Protein AF-0000000079328009 (afdb_homodimer)

Sequence (426 aa):
MTDMERTQYILNNSDLSIGEVQEYLDINYAFDTNVGDTFRSEGIIEANKDITIPRSKDYLNSKGRIDYSVVPPDGYAIDATTGKLLKDEIKENLTGVNRVYDRYGSEFGSYMSPVGGTPTTFEQRALATVQDETTHHYYEEIGNLADIEGDINKASLTATRKAELLTKLHDNGGITYEGKIAPGYNQIGGGIQTQTPLIVKELIEIGTLRKIRMTDMERTQYILNNSDLSIGEVQEYLDINYAFDTNVGDTFRSEGIIEANKDITIPRSKDYLNSKGRIDYSVVPPDGYAIDATTGKLLKDEIKENLTGVNRVYDRYGSEFGSYMSPVGGTPTTFEQRALATVQDETTHHYYEEIGNLADIEGDINKASLTATRKAELLTKLHDNGGITYEGKIAPGYNQIGGGIQTQTPLIVKELIEIGTLRKIR

Secondary structure (DSSP, 8-state)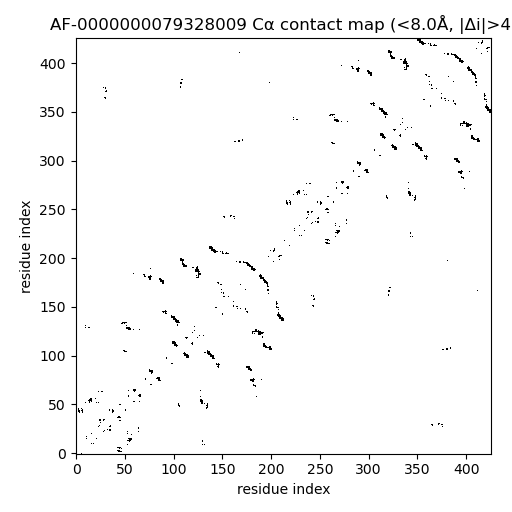:
--HHHHHHHHHHT----HHHHHHHHHHHTTTSHHHHHHHHHH----SSS----BS-GGGB-TTSSB-GGGS-GGGB-B-TTT--BSEEE-----SSSPPEEEEES-TT--EEEE-SSSPPPSGGGT-SBPP-GGGEEEEEE-S-TT-HHHHHHHSS--HHHHHHHHHHHHHTTS--EEEEBPPBTTB----EEEE-SS-HHHHHHTTSEEE--/--HHHHHHHHHHT----HHHHHHHHHHHTTTSHHHHHHHHHH----SSS----BS-GGGB-TTSSB-GGGS-GGGB-B-TTT--BSEEE-----SSSPPEEEEES-TT--EEEE-SSSPPPSGGGT-SBPP-GGGEEEEEE-S-TT-HHHHHHHSS--HHHHHHHHHHHHHTTS--EEEEBPPBTTB----EEEE-SS-HHHHHHTTSEEE--

Foldseek 3Di:
DDQVVLLVVQPVQAPDDLVLQLVLCCQVVVVPVVQSVCCVPPVGRDFPQLDWAFRYQVQADPSNHGDPVVAPPPQFDADPPPRDGFKDFDDWDPPPDWWKWKDQGDLQAFKIATCPDPGQDPLQQQDRTDDHVSRMWMKTFPDTLACLLVLLVPAPDDPVVSVVVVVLCVVLVVTKMKGWGPHYNPGHHGGMMIGGSGGSVVCVRSRRMDTDD/DDQVVLLVVQPVQAPDDLVLQLVLCCQVVVVPVVQSVCCVPPVGRDFPQLDWAFRYQVQADPSNHGDPVVAPPPQFDADPPPRDGFKDFDDWDPPPDWWKWKDQGDLQAFKIATCPDPGQDPLQQQDRTDDHVSRMWMKTFPDTLACLLVLLVPAPDDPVVSVVVVVLCVVLVVTKMKGWGPHYNPGHHGGMMIGGSGGRVVCVRSRRMDTDD

Solvent-accessible surface area (backbone atoms only — not comparable to full-atom values): 22607 Å² total; per-residue (Å²): 131,51,43,59,57,49,27,51,51,52,54,72,55,21,71,44,48,74,68,50,48,48,50,36,34,47,60,76,34,50,48,38,55,62,58,28,48,39,29,72,77,70,63,30,52,66,72,86,65,41,74,78,48,53,30,40,66,84,46,35,42,99,85,52,38,80,44,64,84,78,35,52,77,96,42,30,23,61,38,87,88,78,66,43,64,41,60,41,74,53,67,72,84,80,78,82,64,69,53,37,30,32,33,78,44,58,53,41,40,38,63,32,23,52,43,69,84,74,57,56,49,74,53,19,58,22,54,58,45,45,92,49,75,81,24,50,34,32,33,32,43,73,49,39,74,58,41,52,65,59,31,46,60,69,33,98,64,56,41,68,58,37,49,36,52,50,38,37,24,52,78,49,70,62,49,29,34,35,29,35,24,24,50,26,77,93,23,72,14,64,19,53,36,32,40,43,43,53,30,44,51,55,33,39,72,32,43,28,33,40,82,75,83,132,51,44,59,56,48,25,52,52,51,54,73,56,21,72,46,48,74,68,49,48,48,50,36,34,47,61,77,34,51,49,39,56,62,57,30,48,39,30,71,76,68,64,31,53,64,72,86,66,42,72,80,49,54,29,39,64,85,48,35,41,98,83,54,38,80,45,64,83,79,37,52,76,94,42,32,23,63,38,87,87,78,67,43,64,40,59,42,73,53,67,72,84,80,78,85,65,70,52,38,32,32,34,78,43,57,52,42,39,36,63,34,23,54,44,68,84,75,56,56,49,73,54,19,58,22,55,56,45,44,92,49,72,80,24,51,33,32,33,33,43,73,49,38,76,59,40,52,67,60,32,47,60,69,30,98,64,57,41,68,57,35,50,36,51,50,38,36,25,52,79,49,69,61,49,28,34,36,29,35,24,24,52,24,76,92,24,71,16,64,19,53,37,33,40,43,43,53,30,45,53,54,35,40,72,34,44,29,30,41,81,75,82

Structure (mmCIF, N/CA/C/O backbone):
data_AF-0000000079328009-model_v1
#
loop_
_entity.id
_entity.type
_entity.pdbx_description
1 polymer 'Uncharacterized protein'
#
loop_
_atom_site.group_PDB
_atom_site.id
_atom_site.type_symbol
_atom_site.label_atom_id
_atom_site.label_alt_id
_atom_site.label_comp_id
_atom_site.label_asym_id
_atom_site.label_entity_id
_atom_site.label_seq_id
_atom_site.pdbx_PDB_ins_code
_atom_site.Cartn_x
_atom_site.Cartn_y
_atom_site.Cartn_z
_atom_site.occupancy
_atom_site.B_iso_or_equiv
_atom_site.auth_seq_id
_atom_site.auth_comp_id
_atom_site.auth_asym_id
_atom_site.auth_atom_id
_atom_site.pdbx_PDB_model_num
ATOM 1 N N . MET A 1 1 ? -4.918 34.406 2.041 1 80.5 1 MET A N 1
ATOM 2 C CA . MET A 1 1 ? -3.631 34.406 2.729 1 80.5 1 MET A CA 1
ATOM 3 C C . MET A 1 1 ? -2.484 34.25 1.736 1 80.5 1 MET A C 1
ATOM 5 O O . MET A 1 1 ? -2.543 33.406 0.841 1 80.5 1 MET A O 1
ATOM 9 N N . THR A 1 2 ? -1.522 35.188 1.778 1 90.94 2 THR A N 1
ATOM 10 C CA . THR A 1 2 ? -0.358 35.094 0.903 1 90.94 2 THR A CA 1
ATOM 11 C C . THR A 1 2 ? 0.595 34 1.378 1 90.94 2 THR A C 1
ATOM 13 O O . THR A 1 2 ? 0.479 33.531 2.504 1 90.94 2 THR A O 1
ATOM 16 N N . ASP A 1 3 ? 1.496 33.656 0.508 1 93.94 3 ASP A N 1
ATOM 17 C CA . ASP A 1 3 ? 2.506 32.688 0.886 1 93.94 3 ASP A CA 1
ATOM 18 C C . ASP A 1 3 ? 3.336 33.156 2.07 1 93.94 3 ASP A C 1
ATOM 20 O O . ASP A 1 3 ? 3.727 32.375 2.932 1 93.94 3 ASP A O 1
ATOM 24 N N . MET A 1 4 ? 3.535 34.438 2.072 1 94.19 4 MET A N 1
ATOM 25 C CA . MET A 1 4 ? 4.312 35 3.172 1 94.19 4 MET A CA 1
ATOM 26 C C . MET A 1 4 ? 3.547 34.906 4.488 1 94.19 4 MET A C 1
ATOM 28 O O . MET A 1 4 ? 4.113 34.531 5.512 1 94.19 4 MET A O 1
ATOM 32 N N . GLU A 1 5 ? 2.297 35.281 4.434 1 95.12 5 GLU A N 1
ATOM 33 C CA . GLU A 1 5 ? 1.453 35.188 5.621 1 95.12 5 GLU A CA 1
ATOM 34 C C . GLU A 1 5 ? 1.325 33.75 6.105 1 95.12 5 GLU A C 1
ATOM 36 O O . GLU A 1 5 ? 1.385 33.469 7.309 1 95.12 5 GLU A O 1
ATOM 41 N N . ARG A 1 6 ? 1.141 32.812 5.184 1 95.69 6 ARG A N 1
ATOM 42 C CA . ARG A 1 6 ? 1.07 31.406 5.5 1 95.69 6 ARG A CA 1
ATOM 43 C C . ARG A 1 6 ? 2.355 30.922 6.168 1 95.69 6 ARG A C 1
ATOM 45 O O . ARG A 1 6 ? 2.312 30.234 7.184 1 95.69 6 ARG A O 1
ATOM 52 N N . THR A 1 7 ? 3.436 31.312 5.59 1 97.69 7 THR A N 1
ATOM 53 C CA . THR A 1 7 ? 4.73 30.891 6.121 1 97.69 7 THR A CA 1
ATOM 54 C C . THR A 1 7 ? 4.91 31.391 7.551 1 97.69 7 THR A C 1
ATOM 56 O O . THR A 1 7 ? 5.305 30.641 8.438 1 97.69 7 THR A O 1
ATOM 59 N N . GLN A 1 8 ? 4.598 32.656 7.762 1 96.88 8 GLN A N 1
ATOM 60 C CA . GLN A 1 8 ? 4.727 33.219 9.102 1 96.88 8 GLN A CA 1
ATOM 61 C C . GLN A 1 8 ? 3.824 32.5 10.094 1 96.88 8 GLN A C 1
ATOM 63 O O . GLN A 1 8 ? 4.23 32.219 11.227 1 96.88 8 GLN A O 1
ATOM 68 N N . TYR A 1 9 ? 2.666 32.25 9.688 1 97.31 9 TYR A N 1
ATOM 69 C CA . TYR A 1 9 ? 1.736 31.5 10.531 1 97.31 9 TYR A CA 1
ATOM 70 C C . TYR A 1 9 ? 2.324 30.156 10.93 1 97.31 9 TYR A C 1
ATOM 72 O O . TYR A 1 9 ? 2.301 29.781 12.102 1 97.31 9 TYR A O 1
ATOM 80 N N . ILE A 1 10 ? 2.852 29.375 9.938 1 97.31 10 ILE A N 1
ATOM 81 C CA . ILE A 1 10 ? 3.408 28.047 10.172 1 97.31 10 ILE A CA 1
ATOM 82 C C . ILE A 1 10 ? 4.582 28.141 11.141 1 97.31 10 ILE A C 1
ATOM 84 O O . ILE A 1 10 ? 4.66 27.375 12.109 1 97.31 10 ILE A O 1
ATOM 88 N N . LEU A 1 11 ? 5.461 29.141 10.883 1 97.62 11 LEU A N 1
ATOM 89 C CA . LEU A 1 11 ? 6.648 29.281 11.719 1 97.62 11 LEU A CA 1
ATOM 90 C C . LEU A 1 11 ? 6.273 29.672 13.141 1 97.62 11 LEU A C 1
ATOM 92 O O . LEU A 1 11 ? 6.938 29.281 14.094 1 97.62 11 LEU A O 1
ATOM 96 N N . ASN A 1 12 ? 5.203 30.422 13.297 1 97.81 12 ASN A N 1
ATOM 97 C CA . ASN A 1 12 ? 4.746 30.859 14.609 1 97.81 12 ASN A CA 1
ATOM 98 C C . ASN A 1 12 ? 4.102 29.719 15.383 1 97.81 12 ASN A C 1
ATOM 100 O O . ASN A 1 12 ? 3.938 29.797 16.609 1 97.81 12 ASN A O 1
ATOM 104 N N . ASN A 1 13 ? 3.688 28.703 14.672 1 97.88 13 ASN A N 1
ATOM 105 C CA . ASN A 1 13 ? 2.996 27.594 15.32 1 97.88 13 ASN A CA 1
ATOM 106 C C . ASN A 1 13 ? 3.855 26.328 15.344 1 97.88 13 ASN A C 1
ATOM 108 O O . ASN A 1 13 ? 3.35 25.234 15.594 1 97.88 13 ASN A O 1
ATOM 112 N N . SER A 1 14 ? 5.094 26.453 15.023 1 98.38 14 SER A N 1
ATOM 113 C CA . SER A 1 14 ? 6.109 25.406 15.148 1 98.38 14 SER A CA 1
ATOM 114 C C . SER A 1 14 ? 7.219 25.844 16.109 1 98.38 14 SER A C 1
ATOM 116 O O . SER A 1 14 ? 7.609 27.016 16.125 1 98.38 14 SER A O 1
ATOM 118 N N . ASP A 1 15 ? 7.723 24.891 16.828 1 98.19 15 ASP A N 1
ATOM 119 C CA . ASP A 1 15 ? 8.82 25.266 17.719 1 98.19 15 ASP A CA 1
ATOM 120 C C . ASP A 1 15 ? 10.172 25.062 17.047 1 98.19 15 ASP A C 1
ATOM 122 O O . ASP A 1 15 ? 11.219 25.203 17.672 1 98.19 15 ASP A O 1
ATOM 126 N N . LEU A 1 16 ? 10.148 24.609 15.797 1 98.31 16 LEU A N 1
ATOM 127 C CA . LEU A 1 16 ? 11.398 24.5 15.047 1 98.31 16 LEU A CA 1
ATOM 128 C C . LEU A 1 16 ? 12 25.875 14.805 1 98.31 16 LEU A C 1
ATOM 130 O O . LEU A 1 16 ? 11.289 26.844 14.508 1 98.31 16 LEU A O 1
ATOM 134 N N . SER A 1 17 ? 13.367 25.938 14.883 1 98 17 SER A N 1
ATOM 135 C CA . SER A 1 17 ? 14.07 27.125 14.422 1 98 17 SER A CA 1
ATOM 136 C C . SER A 1 17 ? 14.031 27.234 12.898 1 98 17 SER A C 1
ATOM 138 O O . SER A 1 17 ? 13.672 26.281 12.211 1 98 17 SER A O 1
ATOM 140 N N . ILE A 1 18 ? 14.383 28.453 12.43 1 97.75 18 ILE A N 1
ATOM 141 C CA . ILE A 1 18 ? 14.43 28.656 10.992 1 97.75 18 ILE A CA 1
ATOM 142 C C . ILE A 1 18 ? 15.375 27.641 10.359 1 97.75 18 ILE A C 1
ATOM 144 O O . ILE A 1 18 ? 15.055 27.047 9.32 1 97.75 18 ILE A O 1
ATOM 148 N N . GLY A 1 19 ? 16.484 27.391 10.992 1 97.94 19 GLY A N 1
ATOM 149 C CA . GLY A 1 19 ? 17.438 26.406 10.5 1 97.94 19 GLY A CA 1
ATOM 150 C C . GLY A 1 19 ? 16.875 24.984 10.5 1 97.94 19 GLY A C 1
ATOM 151 O O . GLY A 1 19 ? 17.125 24.219 9.57 1 97.94 19 GLY A O 1
ATOM 152 N N . GLU A 1 20 ? 16.125 24.703 11.531 1 97.94 20 GLU A N 1
ATOM 153 C CA . GLU A 1 20 ? 15.523 23.375 11.633 1 97.94 20 GLU A CA 1
ATOM 154 C C . GLU A 1 20 ? 14.43 23.188 10.578 1 97.94 20 GLU A C 1
ATOM 156 O O . GLU A 1 20 ? 14.273 22.094 10.031 1 97.94 20 GLU A O 1
ATOM 161 N N . VAL A 1 21 ? 13.656 24.188 10.352 1 98.44 21 VAL A N 1
ATOM 162 C CA . VAL A 1 21 ? 12.664 24.125 9.281 1 98.44 21 VAL A CA 1
ATOM 163 C C . VAL A 1 21 ? 13.367 23.891 7.945 1 98.44 21 VAL A C 1
ATOM 165 O O . VAL A 1 21 ? 12.938 23.047 7.152 1 98.44 21 VAL A O 1
ATOM 168 N N . GLN A 1 22 ? 14.492 24.672 7.68 1 98 22 GLN A N 1
ATOM 169 C CA . GLN A 1 22 ? 15.273 24.484 6.461 1 98 22 GLN A CA 1
ATOM 170 C C . GLN A 1 22 ? 15.75 23.047 6.32 1 98 22 GLN A C 1
ATOM 172 O O . GLN A 1 22 ? 15.594 22.438 5.262 1 98 22 GLN A O 1
ATOM 177 N N . GLU A 1 23 ? 16.234 22.5 7.398 1 97.5 23 GLU A N 1
ATOM 178 C CA . GLU A 1 23 ? 16.734 21.125 7.379 1 97.5 23 GLU A CA 1
ATOM 179 C C . GLU A 1 23 ? 15.594 20.141 7.094 1 97.5 23 GLU A C 1
ATOM 181 O O . GLU A 1 23 ? 15.758 19.219 6.305 1 97.5 23 GLU A O 1
ATOM 186 N N . TYR A 1 24 ? 14.484 20.375 7.734 1 97.88 24 TYR A N 1
ATOM 187 C CA . TYR A 1 24 ? 13.328 19.5 7.531 1 97.88 24 TYR A CA 1
ATOM 188 C C . TYR A 1 24 ? 12.898 19.5 6.066 1 97.88 24 TYR A C 1
ATOM 190 O O . TYR A 1 24 ? 12.656 18.453 5.484 1 97.88 24 TYR A O 1
ATOM 198 N N . LEU A 1 25 ? 12.805 20.672 5.539 1 96.62 25 LEU A N 1
ATOM 199 C CA . LEU A 1 25 ? 12.391 20.781 4.145 1 96.62 25 LEU A CA 1
ATOM 200 C C . LEU A 1 25 ? 13.398 20.109 3.223 1 96.62 25 LEU A C 1
ATOM 202 O O . LEU A 1 25 ? 13.016 19.406 2.283 1 96.62 25 LEU A O 1
ATOM 206 N N . ASP A 1 26 ? 14.68 20.266 3.471 1 95 26 ASP A N 1
ATOM 207 C CA . ASP A 1 26 ? 15.727 19.703 2.631 1 95 26 ASP A CA 1
ATOM 208 C C . ASP A 1 26 ? 15.695 18.172 2.678 1 95 26 ASP A C 1
ATOM 210 O O . ASP A 1 26 ? 16.016 17.516 1.686 1 95 26 ASP A O 1
ATOM 214 N N . ILE A 1 27 ? 15.297 17.656 3.826 1 91.81 27 ILE A N 1
ATOM 215 C CA . ILE A 1 27 ? 15.281 16.219 4.008 1 91.81 27 ILE A CA 1
ATOM 216 C C . ILE A 1 27 ? 13.969 15.641 3.467 1 91.81 27 ILE A C 1
ATOM 218 O O . ILE A 1 27 ? 13.984 14.742 2.623 1 91.81 27 ILE A O 1
ATOM 222 N N . ASN A 1 28 ? 12.859 16.141 3.848 1 91.62 28 ASN A N 1
ATOM 223 C CA . ASN A 1 28 ? 11.555 15.523 3.635 1 91.62 28 ASN A CA 1
ATOM 224 C C . ASN A 1 28 ? 10.969 15.914 2.281 1 91.62 28 ASN A C 1
ATOM 226 O O . ASN A 1 28 ? 10.023 15.281 1.808 1 91.62 28 ASN A O 1
ATOM 230 N N . TYR A 1 29 ? 11.531 16.906 1.665 1 91.88 29 TYR A N 1
ATOM 231 C CA . TYR A 1 29 ? 11.102 17.328 0.334 1 91.88 29 TYR A CA 1
ATOM 232 C C . TYR A 1 29 ? 12.281 17.359 -0.629 1 91.88 29 TYR A C 1
ATOM 234 O O . TYR A 1 29 ? 12.344 18.219 -1.512 1 91.88 29 TYR A O 1
ATOM 242 N N . ALA A 1 30 ? 13.219 16.484 -0.405 1 85.94 30 ALA A N 1
ATOM 243 C CA . ALA A 1 30 ? 14.422 16.406 -1.229 1 85.94 30 ALA A CA 1
ATOM 244 C C . ALA A 1 30 ? 14.07 16.109 -2.686 1 85.94 30 ALA A C 1
ATOM 246 O O . ALA A 1 30 ? 14.812 16.5 -3.596 1 85.94 30 ALA A O 1
ATOM 247 N N . PHE A 1 31 ? 12.836 15.602 -2.865 1 81 31 PHE A N 1
ATOM 248 C CA . PHE A 1 31 ? 12.391 15.219 -4.203 1 81 31 PHE A CA 1
ATOM 249 C C . PHE A 1 31 ? 12.016 16.453 -5.016 1 81 31 PHE A C 1
ATOM 251 O O . PHE A 1 31 ? 11.875 16.375 -6.238 1 81 31 PHE A O 1
ATOM 258 N N . ASP A 1 32 ? 11.766 17.484 -4.473 1 87.5 32 ASP A N 1
ATOM 259 C CA . ASP A 1 32 ? 11.531 18.797 -5.066 1 87.5 32 ASP A CA 1
ATOM 260 C C . ASP A 1 32 ? 12.414 19.859 -4.414 1 87.5 32 ASP A C 1
ATOM 262 O O . ASP A 1 32 ? 11.961 20.578 -3.523 1 87.5 32 ASP A O 1
ATOM 266 N N . THR A 1 33 ? 13.586 19.984 -4.938 1 88.94 33 THR A N 1
ATOM 267 C CA . THR A 1 33 ? 14.586 20.844 -4.305 1 88.94 33 THR A CA 1
ATOM 268 C C . THR A 1 33 ? 14.117 22.297 -4.277 1 88.94 33 THR A C 1
ATOM 270 O O . THR A 1 33 ? 14.625 23.109 -3.498 1 88.94 33 THR A O 1
ATOM 273 N N . ASN A 1 34 ? 13.148 22.609 -5.129 1 92 34 ASN A N 1
ATOM 274 C CA . ASN A 1 34 ? 12.641 23.969 -5.125 1 92 34 ASN A CA 1
ATOM 275 C C . ASN A 1 34 ? 12.016 24.344 -3.779 1 92 34 ASN A C 1
ATOM 277 O O . ASN A 1 34 ? 12.023 25.5 -3.381 1 92 34 ASN A O 1
ATOM 281 N N . VAL A 1 35 ? 11.5 23.359 -3.092 1 94.81 35 VAL A N 1
ATOM 282 C CA . VAL A 1 35 ? 10.844 23.625 -1.812 1 94.81 35 VAL A CA 1
ATOM 283 C C . VAL A 1 35 ? 11.859 24.188 -0.818 1 94.81 35 VAL A C 1
ATOM 285 O O . VAL A 1 35 ? 11.656 25.266 -0.255 1 94.81 35 VAL A O 1
ATOM 288 N N . GLY A 1 36 ? 12.984 23.5 -0.628 1 95.31 36 GLY A N 1
ATOM 289 C CA . GLY A 1 36 ? 14.039 23.984 0.254 1 95.31 36 GLY A CA 1
ATOM 290 C C . GLY A 1 36 ? 14.703 25.25 -0.248 1 95.31 36 GLY A C 1
ATOM 291 O O . GLY A 1 36 ? 14.992 26.156 0.534 1 95.31 36 GLY A O 1
ATOM 292 N N . ASP A 1 37 ? 14.891 25.328 -1.511 1 96.88 37 ASP A N 1
ATOM 293 C CA . ASP A 1 37 ? 15.562 26.484 -2.107 1 96.88 37 ASP A CA 1
ATOM 294 C C . ASP A 1 37 ? 14.75 27.766 -1.904 1 96.88 37 ASP A C 1
ATOM 296 O O . ASP A 1 37 ? 15.312 28.812 -1.582 1 96.88 37 ASP A O 1
ATOM 300 N N . THR A 1 38 ? 13.5 27.656 -2.16 1 97 38 THR A N 1
ATOM 301 C CA . THR A 1 38 ? 12.625 28.812 -2.008 1 97 38 THR A CA 1
ATOM 302 C C . THR A 1 38 ? 12.609 29.281 -0.559 1 97 38 THR A C 1
ATOM 304 O O . THR A 1 38 ? 12.656 30.5 -0.3 1 97 38 THR A O 1
ATOM 307 N N . PHE A 1 39 ? 12.57 28.391 0.329 1 97.81 39 PHE A N 1
ATOM 308 C CA . PHE A 1 39 ? 12.609 28.781 1.73 1 97.81 39 PHE A CA 1
ATOM 309 C C . PHE A 1 39 ? 13.953 29.422 2.078 1 97.81 39 PHE A C 1
ATOM 311 O O . PHE A 1 39 ? 14.008 30.438 2.773 1 97.81 39 PHE A O 1
ATOM 318 N N . ARG A 1 40 ? 14.984 28.828 1.611 1 97.44 40 ARG A N 1
ATOM 319 C CA . ARG A 1 40 ? 16.328 29.328 1.876 1 97.44 40 ARG A CA 1
ATOM 320 C C . ARG A 1 40 ? 16.516 30.734 1.324 1 97.44 40 ARG A C 1
ATOM 322 O O . ARG A 1 40 ? 17.062 31.609 2.002 1 97.44 40 ARG A O 1
ATOM 329 N N . SER A 1 41 ? 16.047 31.047 0.201 1 97.5 41 SER A N 1
ATOM 330 C CA . SER A 1 41 ? 16.344 32.312 -0.494 1 97.5 41 SER A CA 1
ATOM 331 C C . SER A 1 41 ? 15.297 33.375 -0.172 1 97.5 41 SER A C 1
ATOM 333 O O . SER A 1 41 ? 15.617 34.562 -0.073 1 97.5 41 SER A O 1
ATOM 335 N N . GLU A 1 42 ? 14.008 32.938 0.014 1 97.06 42 GLU A N 1
ATOM 336 C CA . GLU A 1 42 ? 12.922 33.938 0.107 1 97.06 42 GLU A CA 1
ATOM 337 C C . GLU A 1 42 ? 12.234 33.844 1.465 1 97.06 42 GLU A C 1
ATOM 339 O O . GLU A 1 42 ? 11.445 34.719 1.812 1 97.06 42 GLU A O 1
ATOM 344 N N . GLY A 1 43 ? 12.508 32.781 2.18 1 96.5 43 GLY A N 1
ATOM 345 C CA . GLY A 1 43 ? 11.82 32.594 3.445 1 96.5 43 GLY A CA 1
ATOM 346 C C . GLY A 1 43 ? 10.359 32.188 3.275 1 96.5 43 GLY A C 1
ATOM 347 O O . GLY A 1 43 ? 9.516 32.562 4.09 1 96.5 43 GLY A O 1
ATOM 348 N N . ILE A 1 44 ? 10.086 31.531 2.139 1 96.94 44 ILE A N 1
ATOM 349 C CA . ILE A 1 44 ? 8.695 31.25 1.803 1 96.94 44 ILE A CA 1
ATOM 350 C C . ILE A 1 44 ? 8.477 29.75 1.711 1 96.94 44 ILE A C 1
ATOM 352 O O . ILE A 1 44 ? 9.281 29.031 1.098 1 96.94 44 ILE A O 1
ATOM 356 N N . ILE A 1 45 ? 7.457 29.281 2.365 1 96.75 45 ILE A N 1
ATOM 357 C CA . ILE A 1 45 ? 6.898 27.953 2.133 1 96.75 45 ILE A CA 1
ATOM 358 C C . ILE A 1 45 ? 5.688 28.047 1.211 1 96.75 45 ILE A C 1
ATOM 360 O O . ILE A 1 45 ? 4.621 28.516 1.627 1 96.75 45 ILE A O 1
ATOM 364 N N . GLU A 1 46 ? 5.891 27.547 0.063 1 92.81 46 GLU A N 1
ATOM 365 C CA . GLU A 1 46 ? 4.875 27.75 -0.969 1 92.81 46 GLU A CA 1
ATOM 366 C C . GLU A 1 46 ? 3.584 27.016 -0.623 1 92.81 46 GLU A C 1
ATOM 368 O O . GLU A 1 46 ? 3.619 25.891 -0.125 1 92.81 46 GLU A O 1
ATOM 373 N N . ALA A 1 47 ? 2.516 27.812 -1.012 1 87.69 47 ALA A N 1
ATOM 374 C CA . ALA A 1 47 ? 1.211 27.172 -0.868 1 87.69 47 ALA A CA 1
ATOM 375 C C . ALA A 1 47 ? 0.933 26.234 -2.035 1 87.69 47 ALA A C 1
ATOM 377 O O . ALA A 1 47 ? 1.731 26.141 -2.971 1 87.69 47 ALA A O 1
ATOM 378 N N . ASN A 1 48 ? 0.034 25.328 -2.016 1 82.88 48 ASN A N 1
ATOM 379 C CA . ASN A 1 48 ? -0.513 24.484 -3.062 1 82.88 48 ASN A CA 1
ATOM 380 C C . ASN A 1 48 ? 0.399 23.281 -3.348 1 82.88 48 ASN A C 1
ATOM 382 O O . ASN A 1 48 ? 0.324 22.688 -4.422 1 82.88 48 ASN A O 1
ATOM 386 N N . LYS A 1 49 ? 1.404 23.062 -2.48 1 88.38 49 LYS A N 1
ATOM 387 C CA . LYS A 1 49 ? 2.256 21.891 -2.617 1 88.38 49 LYS A CA 1
ATOM 388 C C . LYS A 1 49 ? 2.047 20.922 -1.455 1 88.38 49 LYS A C 1
ATOM 390 O O . LYS A 1 49 ? 2.818 19.984 -1.28 1 88.38 49 LYS A O 1
ATOM 395 N N . ASP A 1 50 ? 1.096 21.219 -0.705 1 92.5 50 ASP A N 1
ATOM 396 C CA . ASP A 1 50 ? 0.738 20.406 0.448 1 92.5 50 ASP A CA 1
ATOM 397 C C . ASP A 1 50 ? 1.953 20.141 1.338 1 92.5 50 ASP A C 1
ATOM 399 O O . ASP A 1 50 ? 2.166 19.031 1.799 1 92.5 50 ASP A O 1
ATOM 403 N N . ILE A 1 51 ? 2.785 21.141 1.476 1 94.62 51 ILE A N 1
ATOM 404 C CA . ILE A 1 51 ? 3.934 21.078 2.371 1 94.62 51 ILE A CA 1
ATOM 405 C C . ILE A 1 51 ? 3.465 21.203 3.82 1 94.62 51 ILE A C 1
ATOM 407 O O . ILE A 1 51 ? 2.738 22.141 4.164 1 94.62 51 ILE A O 1
ATOM 411 N N . THR A 1 52 ? 3.855 20.266 4.648 1 95.62 52 THR A N 1
ATOM 412 C CA . THR A 1 52 ? 3.508 20.281 6.066 1 95.62 52 THR A CA 1
ATOM 413 C C . THR A 1 52 ? 4.762 20.391 6.93 1 95.62 52 THR A C 1
ATOM 415 O O . THR A 1 52 ? 5.805 19.828 6.578 1 95.62 52 THR A O 1
ATOM 418 N N . ILE A 1 53 ? 4.641 21.094 8.023 1 97.62 53 ILE A N 1
ATOM 419 C CA . ILE A 1 53 ? 5.762 21.312 8.93 1 97.62 53 ILE A CA 1
ATOM 420 C C . ILE A 1 53 ? 5.398 20.797 10.32 1 97.62 53 ILE A C 1
ATOM 422 O O . ILE A 1 53 ? 4.312 21.078 10.836 1 97.62 53 ILE A O 1
ATOM 426 N N . PRO A 1 54 ? 6.305 20.031 10.906 1 98.19 54 PRO A N 1
ATOM 427 C CA . PRO A 1 54 ? 6.012 19.562 12.266 1 98.19 54 PRO A CA 1
ATOM 428 C C . PRO A 1 54 ? 5.895 20.688 13.281 1 98.19 54 PRO A C 1
ATOM 430 O O . PRO A 1 54 ? 6.57 21.719 13.148 1 98.19 54 PRO A O 1
ATOM 433 N N . ARG A 1 55 ? 5.117 20.469 14.281 1 98.44 55 ARG A N 1
ATOM 434 C CA . ARG A 1 55 ? 4.918 21.453 15.336 1 98.44 55 ARG A CA 1
ATOM 435 C C . ARG A 1 55 ? 6.125 21.516 16.266 1 98.44 55 ARG A C 1
ATOM 437 O O . ARG A 1 55 ? 6.332 22.516 16.953 1 98.44 55 ARG A O 1
ATOM 444 N N . SER A 1 56 ? 6.867 20.359 16.297 1 98.44 56 SER A N 1
ATOM 445 C CA . SER A 1 56 ? 8 20.297 17.203 1 98.44 56 SER A CA 1
ATOM 446 C C . SER A 1 56 ? 9.117 19.422 16.641 1 98.44 56 SER A C 1
ATOM 448 O O . SER A 1 56 ? 8.859 18.406 15.992 1 98.44 56 SER A O 1
ATOM 450 N N . LYS A 1 57 ? 10.344 19.828 16.969 1 97 57 LYS A N 1
ATOM 451 C CA . LYS A 1 57 ? 11.492 19.031 16.578 1 97 57 LYS A CA 1
ATOM 452 C C . LYS A 1 57 ? 11.5 17.688 17.312 1 97 57 LYS A C 1
ATOM 454 O O . LYS A 1 57 ? 12.078 16.703 16.828 1 97 57 LYS A O 1
ATOM 459 N N . ASP A 1 58 ? 10.766 17.641 18.438 1 97.06 58 ASP A N 1
ATOM 460 C CA . ASP A 1 58 ? 10.727 16.438 19.266 1 97.06 58 ASP A CA 1
ATOM 461 C C . ASP A 1 58 ? 9.922 15.328 18.578 1 97.06 58 ASP A C 1
ATOM 463 O O . ASP A 1 58 ? 9.969 14.172 19 1 97.06 58 ASP A O 1
ATOM 467 N N . TYR A 1 59 ? 9.219 15.719 17.562 1 97.62 59 TYR A N 1
ATOM 468 C CA . TYR A 1 59 ? 8.406 14.734 16.844 1 97.62 59 TYR A CA 1
ATOM 469 C C . TYR A 1 59 ? 9.188 14.094 15.711 1 97.62 59 TYR A C 1
ATOM 471 O O . TYR A 1 59 ? 8.664 13.242 14.992 1 97.62 59 TYR A O 1
ATOM 479 N N . LEU A 1 60 ? 10.391 14.477 15.516 1 96.56 60 LEU A N 1
ATOM 480 C CA . LEU A 1 60 ? 11.242 13.953 14.453 1 96.56 60 LEU A CA 1
ATOM 481 C C . LEU A 1 60 ? 12.188 12.883 14.992 1 96.56 60 LEU A C 1
ATOM 483 O O . LEU A 1 60 ? 12.602 12.945 16.156 1 96.56 60 LEU A O 1
ATOM 487 N N . ASN A 1 61 ? 12.516 11.93 14.172 1 93.31 61 ASN A N 1
ATOM 488 C CA . ASN A 1 61 ? 13.531 10.938 14.523 1 93.31 61 ASN A CA 1
ATOM 489 C C . ASN A 1 61 ? 14.938 11.438 14.188 1 93.31 61 ASN A C 1
ATOM 491 O O . ASN A 1 61 ? 15.117 12.602 13.82 1 93.31 61 ASN A O 1
ATOM 495 N N . SER A 1 62 ? 15.945 10.508 14.375 1 90.75 62 SER A N 1
ATOM 496 C CA . SER A 1 62 ? 17.344 10.898 14.203 1 90.75 62 SER A CA 1
ATOM 497 C C . SER A 1 62 ? 17.656 11.227 12.75 1 90.75 62 SER A C 1
ATOM 499 O O . SER A 1 62 ? 18.656 11.867 12.453 1 90.75 62 SER A O 1
ATOM 501 N N . LYS A 1 63 ? 16.797 10.891 11.859 1 88.94 63 LYS A N 1
ATOM 502 C CA . LYS A 1 63 ? 17.016 11.141 10.438 1 88.94 63 LYS A CA 1
ATOM 503 C C . LYS A 1 63 ? 16.312 12.422 10 1 88.94 63 LYS A C 1
ATOM 505 O O . LYS A 1 63 ? 16.328 12.773 8.82 1 88.94 63 LYS A O 1
ATOM 510 N N . GLY A 1 64 ? 15.609 13.062 10.922 1 92.38 64 GLY A N 1
ATOM 511 C CA . GLY A 1 64 ? 14.93 14.312 10.617 1 92.38 64 GLY A CA 1
ATOM 512 C C . GLY A 1 64 ? 13.562 14.102 9.992 1 92.38 64 GLY A C 1
ATOM 513 O O . GLY A 1 64 ? 13.062 14.977 9.273 1 92.38 64 GLY A O 1
ATOM 514 N N . ARG A 1 65 ? 13.016 12.984 10.234 1 91.38 65 ARG A N 1
ATOM 515 C CA . ARG A 1 65 ? 11.688 12.648 9.734 1 91.38 65 ARG A CA 1
ATOM 516 C C . ARG A 1 65 ? 10.695 12.5 10.883 1 91.38 65 ARG A C 1
ATOM 518 O O . ARG A 1 65 ? 11.086 12.297 12.031 1 91.38 65 ARG A O 1
ATOM 525 N N . ILE A 1 66 ? 9.414 12.648 10.523 1 92.94 66 ILE A N 1
ATOM 526 C CA . ILE A 1 66 ? 8.422 12.422 11.57 1 92.94 66 ILE A CA 1
ATOM 527 C C . ILE A 1 66 ? 8.594 11.023 12.148 1 92.94 66 ILE A C 1
ATOM 529 O O . ILE A 1 66 ? 8.719 10.047 11.414 1 92.94 66 ILE A O 1
ATOM 533 N N . ASP A 1 67 ? 8.625 10.938 13.43 1 93.56 67 ASP A N 1
ATOM 534 C CA . ASP A 1 67 ? 8.812 9.672 14.133 1 93.56 67 ASP A CA 1
ATOM 535 C C . ASP A 1 67 ? 7.477 8.984 14.406 1 93.56 67 ASP A C 1
ATOM 537 O O . ASP A 1 67 ? 6.809 9.289 15.398 1 93.56 67 ASP A O 1
ATOM 541 N N . TYR A 1 68 ? 7.156 8.039 13.656 1 89.69 68 TYR A N 1
ATOM 542 C CA . TYR A 1 68 ? 5.871 7.363 13.797 1 89.69 68 TYR A CA 1
ATOM 543 C C . TYR A 1 68 ? 5.969 6.203 14.781 1 89.69 68 TYR A C 1
ATOM 545 O O . TYR A 1 68 ? 4.961 5.574 15.117 1 89.69 68 TYR A O 1
ATOM 553 N N . SER A 1 69 ? 7.148 5.859 15.203 1 86.81 69 SER A N 1
ATOM 554 C CA . SER A 1 69 ? 7.332 4.75 16.125 1 86.81 69 SER A CA 1
ATOM 555 C C . SER A 1 69 ? 6.781 5.09 17.516 1 86.81 69 SER A C 1
ATOM 557 O O . SER A 1 69 ? 6.602 4.203 18.344 1 86.81 69 SER A O 1
ATOM 559 N N . VAL A 1 70 ? 6.453 6.32 17.703 1 91.38 70 VAL A N 1
ATOM 560 C CA . VAL A 1 70 ? 6.027 6.762 19.031 1 91.38 70 VAL A CA 1
ATOM 561 C C . VAL A 1 70 ? 4.512 6.633 19.156 1 91.38 70 VAL A C 1
ATOM 563 O O . VAL A 1 70 ? 3.938 6.93 20.203 1 91.38 70 VAL A O 1
ATOM 566 N N . VAL A 1 71 ? 3.848 6.32 18.094 1 92.38 71 VAL A N 1
ATOM 567 C CA . VAL A 1 71 ? 2.408 6.09 18.125 1 92.38 71 VAL A CA 1
ATOM 568 C C . VAL A 1 71 ? 2.109 4.633 17.781 1 92.38 71 VAL A C 1
ATOM 570 O O . VAL A 1 71 ? 2.941 3.947 17.188 1 92.38 71 VAL A O 1
ATOM 573 N N . PRO A 1 72 ? 0.879 4.102 18.172 1 91.94 72 PRO A N 1
ATOM 574 C CA . PRO A 1 72 ? 0.516 2.729 17.812 1 91.94 72 PRO A CA 1
ATOM 575 C C . PRO A 1 72 ? 0.464 2.51 16.297 1 91.94 72 PRO A C 1
ATOM 577 O O . PRO A 1 72 ? 0.429 3.475 15.539 1 91.94 72 PRO A O 1
ATOM 580 N N . PRO A 1 73 ? 0.464 1.239 15.906 1 87.75 73 PRO A N 1
ATOM 581 C CA . PRO A 1 73 ? 0.423 0.932 14.477 1 87.75 73 PRO A CA 1
ATOM 582 C C . PRO A 1 73 ? -0.742 1.612 13.758 1 87.75 73 PRO A C 1
ATOM 584 O O . PRO A 1 73 ? -1.858 1.645 14.281 1 87.75 73 PRO A O 1
ATOM 587 N N . ASP A 1 74 ? -0.436 2.205 12.703 1 91.44 74 ASP A N 1
ATOM 588 C CA . ASP A 1 74 ? -1.379 2.854 11.797 1 91.44 74 ASP A CA 1
ATOM 589 C C . ASP A 1 74 ? -2.127 3.984 12.5 1 91.44 74 ASP A C 1
ATOM 591 O O . ASP A 1 74 ? -3.141 4.473 12 1 91.44 74 ASP A O 1
ATOM 595 N N . GLY A 1 75 ? -1.747 4.297 13.719 1 94.62 75 GLY A N 1
ATOM 596 C CA . GLY A 1 75 ? -2.293 5.441 14.43 1 94.62 75 GLY A CA 1
ATOM 597 C C . GLY A 1 75 ? -3.602 5.141 15.133 1 94.62 75 GLY A C 1
ATOM 598 O O . GLY A 1 75 ? -4.297 6.051 15.586 1 94.62 75 GLY A O 1
ATOM 599 N N . TYR A 1 76 ? -3.955 3.895 15.258 1 96.62 76 TYR A N 1
ATOM 600 C CA . TYR A 1 76 ? -5.211 3.523 15.898 1 96.62 76 TYR A CA 1
ATOM 601 C C . TYR A 1 76 ? -5.031 3.387 17.406 1 96.62 76 TYR A C 1
ATOM 603 O O . TYR A 1 76 ? -4.004 2.887 17.875 1 96.62 76 TYR A O 1
ATOM 611 N N . ALA A 1 77 ? -6.039 3.781 18.062 1 96.94 77 ALA A N 1
ATOM 612 C CA . ALA A 1 77 ? -6.074 3.51 19.5 1 96.94 77 ALA A CA 1
ATOM 613 C C . ALA A 1 77 ? -6.148 2.01 19.766 1 96.94 77 ALA A C 1
ATOM 615 O O . ALA A 1 77 ? -6.598 1.239 18.922 1 96.94 77 ALA A O 1
ATOM 616 N N . ILE A 1 78 ? -5.707 1.669 20.922 1 94.75 78 ILE A N 1
ATOM 617 C CA . ILE A 1 78 ? -5.676 0.268 21.328 1 94.75 78 ILE A CA 1
ATOM 618 C C . ILE A 1 78 ? -6.652 0.042 22.484 1 94.75 78 ILE A C 1
ATOM 620 O O . ILE A 1 78 ? -6.691 0.826 23.422 1 94.75 78 ILE A O 1
ATOM 624 N N . ASP A 1 79 ? -7.43 -0.983 22.328 1 94.06 79 ASP A N 1
ATOM 625 C CA . ASP A 1 79 ? -8.273 -1.404 23.453 1 94.06 79 ASP A CA 1
ATOM 626 C C . ASP A 1 79 ? -7.426 -1.915 24.609 1 94.06 79 ASP A C 1
ATOM 628 O O . ASP A 1 79 ? -6.684 -2.887 24.469 1 94.06 79 ASP A O 1
ATOM 632 N N . ALA A 1 80 ? -7.582 -1.34 25.75 1 90.69 80 ALA A N 1
ATOM 633 C CA . ALA A 1 80 ? -6.73 -1.636 26.891 1 90.69 80 ALA A CA 1
ATOM 634 C C . ALA A 1 80 ? -6.965 -3.055 27.406 1 90.69 80 ALA A C 1
ATOM 636 O O . ALA A 1 80 ? -6.062 -3.68 27.969 1 90.69 80 ALA A O 1
ATOM 637 N N . THR A 1 81 ? -8.102 -3.633 27.203 1 92.06 81 THR A N 1
ATOM 638 C CA . THR A 1 81 ? -8.469 -4.945 27.719 1 92.06 81 THR A CA 1
ATOM 639 C C . THR A 1 81 ? -7.988 -6.051 26.781 1 92.06 81 THR A C 1
ATOM 641 O O . THR A 1 81 ? -7.355 -7.016 27.219 1 92.06 81 THR A O 1
ATOM 644 N N . THR A 1 82 ? -8.117 -5.855 25.453 1 89.69 82 THR A N 1
ATOM 645 C CA . THR A 1 82 ? -7.871 -6.93 24.5 1 89.69 82 THR A CA 1
ATOM 646 C C . THR A 1 82 ? -6.523 -6.742 23.812 1 89.69 82 THR A C 1
ATOM 648 O O . THR A 1 82 ? -5.988 -7.68 23.219 1 89.69 82 THR A O 1
ATOM 651 N N . GLY A 1 83 ? -6.062 -5.516 23.812 1 89.44 83 GLY A N 1
ATOM 652 C CA . GLY A 1 83 ? -4.828 -5.215 23.094 1 89.44 83 GLY A CA 1
ATOM 653 C C . GLY A 1 83 ? -5.023 -5.047 21.609 1 89.44 83 GLY A C 1
ATOM 654 O O . GLY A 1 83 ? -4.059 -4.836 20.875 1 89.44 83 GLY A O 1
ATOM 655 N N . LYS A 1 84 ? -6.223 -5.066 21.141 1 88.81 84 LYS A N 1
ATOM 656 C CA . LYS A 1 84 ? -6.523 -4.969 19.703 1 88.81 84 LYS A CA 1
ATOM 657 C C . LYS A 1 84 ? -6.688 -3.516 19.281 1 88.81 84 LYS A C 1
ATOM 659 O O . LYS A 1 84 ? -7.137 -2.678 20.062 1 88.81 84 LYS A O 1
ATOM 664 N N . LEU A 1 85 ? -6.297 -3.252 18.031 1 91.81 85 LEU A N 1
ATOM 665 C CA . LEU A 1 85 ? -6.543 -1.932 17.453 1 91.81 85 LEU A CA 1
ATOM 666 C C . LEU A 1 85 ? -8.039 -1.657 17.359 1 91.81 85 LEU A C 1
ATOM 668 O O . LEU A 1 85 ? -8.812 -2.545 16.984 1 91.81 85 LEU A O 1
ATOM 672 N N . LEU A 1 86 ? -8.414 -0.462 17.734 1 93.38 86 LEU A N 1
ATOM 673 C CA . LEU A 1 86 ? -9.812 -0.066 17.641 1 93.38 86 LEU A CA 1
ATOM 674 C C . LEU A 1 86 ? -10.148 0.39 16.219 1 93.38 86 LEU A C 1
ATOM 676 O O . LEU A 1 86 ? -10.227 1.591 15.953 1 93.38 86 LEU A O 1
ATOM 680 N N . LYS A 1 87 ? -10.328 -0.537 15.375 1 94.44 87 LYS A N 1
ATOM 681 C CA . LYS A 1 87 ? -10.742 -0.289 14 1 94.44 87 LYS A CA 1
ATOM 682 C C . LYS A 1 87 ? -11.641 -1.408 13.484 1 94.44 87 LYS A C 1
ATOM 684 O O . LYS A 1 87 ? -11.547 -2.547 13.945 1 94.44 87 LYS A O 1
ATOM 689 N N . ASP A 1 88 ? -12.555 -1.011 12.586 1 95.5 88 ASP A N 1
ATOM 690 C CA . ASP A 1 88 ? -13.484 -1.946 11.969 1 95.5 88 ASP A CA 1
ATOM 691 C C . ASP A 1 88 ? -13.562 -1.724 10.461 1 95.5 88 ASP A C 1
ATOM 693 O O . ASP A 1 88 ? -13.25 -0.637 9.969 1 95.5 88 ASP A O 1
ATOM 697 N N . GLU A 1 89 ? -13.906 -2.826 9.812 1 95.25 89 GLU A N 1
ATOM 698 C CA . GLU A 1 89 ? -14.188 -2.699 8.383 1 95.25 89 GLU A CA 1
ATOM 699 C C . GLU A 1 89 ? -15.398 -1.794 8.141 1 95.25 89 GLU A C 1
ATOM 701 O O . GLU A 1 89 ? -16.406 -1.891 8.844 1 95.25 89 GLU A O 1
ATOM 706 N N . ILE A 1 90 ? -15.273 -0.921 7.172 1 95.56 90 ILE A N 1
ATOM 707 C CA . ILE A 1 90 ? -16.375 -0.02 6.859 1 95.56 90 ILE A CA 1
ATOM 708 C C . ILE A 1 90 ? -17.531 -0.812 6.262 1 95.56 90 ILE A C 1
ATOM 710 O O . ILE A 1 90 ? -17.328 -1.869 5.66 1 95.56 90 ILE A O 1
ATOM 714 N N . LYS A 1 91 ? -18.75 -0.245 6.453 1 93.38 91 LYS A N 1
ATOM 715 C CA . LYS A 1 91 ? -19.938 -0.83 5.844 1 93.38 91 LYS A CA 1
ATOM 716 C C . LYS A 1 91 ? -20.422 0.005 4.664 1 93.38 91 LYS A C 1
ATOM 718 O O . LYS A 1 91 ? -20.094 1.19 4.559 1 93.38 91 LYS A O 1
ATOM 723 N N . GLU A 1 92 ? -21.094 -0.715 3.834 1 93 92 GLU A N 1
ATOM 724 C CA . GLU A 1 92 ? -21.703 -0.008 2.709 1 93 92 GLU A CA 1
ATOM 725 C C . GLU A 1 92 ? -22.625 1.112 3.191 1 93 92 GLU A C 1
ATOM 727 O O . GLU A 1 92 ? -23.328 0.959 4.191 1 93 92 GLU A O 1
ATOM 732 N N . ASN A 1 93 ? -22.5 2.23 2.447 1 90.06 93 ASN A N 1
ATOM 733 C CA . ASN A 1 93 ? -23.375 3.35 2.74 1 90.06 93 ASN A CA 1
ATOM 734 C C . ASN A 1 93 ? -24.766 3.148 2.123 1 90.06 93 ASN A C 1
ATOM 736 O O . ASN A 1 93 ? -24.922 3.27 0.908 1 90.06 93 ASN A O 1
ATOM 740 N N . LEU A 1 94 ? -25.734 2.932 2.969 1 87.62 94 LEU A N 1
ATOM 741 C CA . LEU A 1 94 ? -27.078 2.656 2.473 1 87.62 94 LEU A CA 1
ATOM 742 C C . LEU A 1 94 ? -28.016 3.828 2.754 1 87.62 94 LEU A C 1
ATOM 744 O O . LEU A 1 94 ? -29.234 3.723 2.551 1 87.62 94 LEU A O 1
ATOM 748 N N . THR A 1 95 ? -27.562 4.945 3.178 1 86.19 95 THR A N 1
ATOM 749 C CA . THR A 1 95 ? -28.375 6.066 3.623 1 86.19 95 THR A CA 1
ATOM 750 C C . THR A 1 95 ? -28.875 6.883 2.432 1 86.19 95 THR A C 1
ATOM 752 O O . THR A 1 95 ? -29.828 7.66 2.555 1 86.19 95 THR A O 1
ATOM 755 N N . GLY A 1 96 ? -28.234 6.727 1.297 1 86.25 96 GLY A 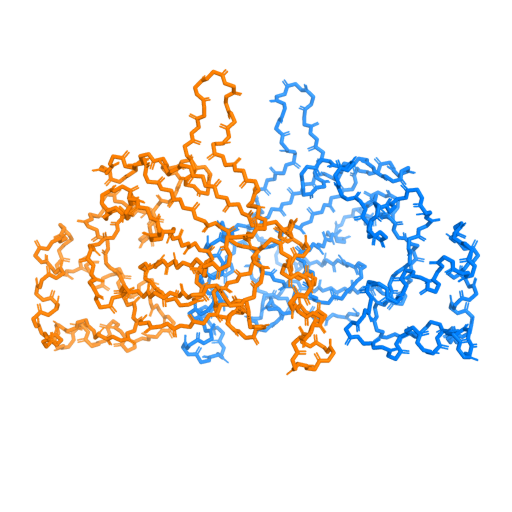N 1
ATOM 756 C CA . GLY A 1 96 ? -28.562 7.539 0.137 1 86.25 96 GLY A CA 1
ATOM 757 C C . GLY A 1 96 ? -27.844 8.867 0.117 1 86.25 96 GLY A C 1
ATOM 758 O O . GLY A 1 96 ? -27.906 9.594 -0.879 1 86.25 96 GLY A O 1
ATOM 759 N N . VAL A 1 97 ? -27.312 9.242 1.302 1 87.88 97 VAL A N 1
ATOM 760 C CA . VAL A 1 97 ? -26.5 10.461 1.377 1 87.88 97 VAL A CA 1
ATOM 761 C C . VAL A 1 97 ? -25.016 10.102 1.277 1 87.88 97 VAL A C 1
ATOM 763 O O . VAL A 1 97 ? -24.531 9.258 2.025 1 87.88 97 VAL A O 1
ATOM 766 N N . ASN A 1 98 ? -24.359 10.773 0.384 1 92.38 98 ASN A N 1
ATOM 767 C CA . ASN A 1 98 ? -22.953 10.469 0.21 1 92.38 98 ASN A CA 1
ATOM 768 C C . ASN A 1 98 ? -22.141 10.867 1.439 1 92.38 98 ASN A C 1
ATOM 770 O O . ASN A 1 98 ? -22.375 11.922 2.031 1 92.38 98 ASN A O 1
ATOM 774 N N . ARG A 1 99 ? -21.281 10.094 1.791 1 95.19 99 ARG A N 1
ATOM 775 C CA . ARG A 1 99 ? -20.344 10.414 2.863 1 95.19 99 ARG A CA 1
ATOM 776 C C . ARG A 1 99 ? -19.266 11.375 2.377 1 95.19 99 ARG A C 1
ATOM 778 O O . ARG A 1 99 ? -18.828 11.305 1.225 1 95.19 99 ARG A O 1
ATOM 785 N N . VAL A 1 100 ? -18.891 12.25 3.281 1 95.88 100 VAL A N 1
ATOM 786 C CA . VAL A 1 100 ? -17.828 13.203 3.004 1 95.88 100 VAL A CA 1
ATOM 787 C C . VAL A 1 100 ? -16.656 12.961 3.955 1 95.88 100 VAL A C 1
ATOM 789 O O . VAL A 1 100 ? -16.859 12.68 5.137 1 95.88 100 VAL A O 1
ATOM 792 N N . TYR A 1 101 ? -15.469 13.023 3.402 1 97.06 101 TYR A N 1
ATOM 793 C CA . TYR A 1 101 ? -14.227 12.844 4.152 1 97.06 101 TYR A CA 1
ATOM 794 C C . TYR A 1 101 ? -13.305 14.039 3.965 1 97.06 101 TYR A C 1
ATOM 796 O O . TYR A 1 101 ? -13.398 14.766 2.969 1 97.06 101 TYR A O 1
ATOM 804 N N . ASP A 1 102 ? -12.445 14.234 4.922 1 97.06 102 ASP A N 1
ATOM 805 C CA . ASP A 1 102 ? -11.422 15.258 4.77 1 97.06 102 ASP A CA 1
ATOM 806 C C . ASP A 1 102 ? -10.039 14.719 5.133 1 97.06 102 ASP A C 1
ATOM 808 O O . ASP A 1 102 ? -9.922 13.617 5.684 1 97.06 102 ASP A O 1
ATOM 812 N N . ARG A 1 103 ? -9.039 15.445 4.684 1 95.94 103 ARG A N 1
ATOM 813 C CA . ARG A 1 103 ? -7.66 15.086 5 1 95.94 103 ARG A CA 1
ATOM 814 C C . ARG A 1 103 ? -6.754 16.312 4.965 1 95.94 103 ARG A C 1
ATOM 816 O O . ARG A 1 103 ? -6.953 17.219 4.148 1 95.94 103 ARG A O 1
ATOM 823 N N . TYR A 1 104 ? -5.863 16.375 5.848 1 95.06 104 TYR A N 1
ATOM 824 C CA . TYR A 1 104 ? -4.715 17.281 5.742 1 95.06 104 TYR A CA 1
ATOM 825 C C . TYR A 1 104 ? -3.557 16.594 5.023 1 95.06 104 TYR A C 1
ATOM 827 O O . TYR A 1 104 ? -3.049 15.57 5.484 1 95.06 104 TYR A O 1
ATOM 835 N N . GLY A 1 105 ? -3.135 17.203 3.906 1 93.19 105 GLY A N 1
ATOM 836 C CA . GLY A 1 105 ? -2.08 16.594 3.109 1 93.19 105 GLY A CA 1
ATOM 837 C C . GLY A 1 105 ? -2.508 16.297 1.687 1 93.19 105 GLY A C 1
ATOM 838 O O . GLY A 1 105 ? -3.67 16.484 1.326 1 93.19 105 GLY A O 1
ATOM 839 N N . SER A 1 106 ? -1.584 15.719 0.935 1 92.62 106 SER A N 1
ATOM 840 C CA . SER A 1 106 ? -1.791 15.508 -0.495 1 92.62 106 SER A CA 1
ATOM 841 C C . SER A 1 106 ? -2.688 14.305 -0.756 1 92.62 106 SER A C 1
ATOM 843 O O . SER A 1 106 ? -3.002 13.547 0.164 1 92.62 106 SER A O 1
ATOM 845 N N . GLU A 1 107 ? -3.021 14.117 -2.025 1 95.19 107 GLU A N 1
ATOM 846 C CA . GLU A 1 107 ? -3.846 13 -2.469 1 95.19 107 GLU A CA 1
ATOM 847 C C . GLU A 1 107 ? -3.041 11.703 -2.498 1 95.19 107 GLU A C 1
ATOM 849 O O . GLU A 1 107 ? -3.576 10.641 -2.826 1 95.19 107 GLU A O 1
ATOM 854 N N . PHE A 1 108 ? -1.82 11.75 -2.104 1 94.75 108 PHE A N 1
ATOM 855 C CA . PHE A 1 108 ? -0.965 10.57 -2.164 1 94.75 108 PHE A CA 1
ATOM 856 C C . PHE A 1 108 ? -1.097 9.742 -0.891 1 94.75 108 PHE A C 1
ATOM 858 O O . PHE A 1 108 ? -0.581 8.625 -0.816 1 94.75 108 PHE A O 1
ATOM 865 N N . GLY A 1 109 ? -1.815 10.266 0.096 1 94.56 109 GLY A N 1
ATOM 866 C CA . GLY A 1 109 ? -2.047 9.531 1.33 1 94.56 109 GLY A CA 1
ATOM 867 C C . GLY A 1 109 ? -3.242 8.602 1.256 1 94.56 109 GLY A C 1
ATOM 868 O O . GLY A 1 109 ? -4.031 8.672 0.31 1 94.56 109 GLY A O 1
ATOM 869 N N . SER A 1 110 ? -3.379 7.762 2.281 1 96.81 110 SER A N 1
ATOM 870 C CA . SER A 1 110 ? -4.438 6.762 2.328 1 96.81 110 SER A CA 1
ATOM 871 C C . SER A 1 110 ? -5.297 6.922 3.58 1 96.81 110 SER A C 1
ATOM 873 O O . SER A 1 110 ? -6.082 6.035 3.918 1 96.81 110 SER A O 1
ATOM 875 N N . TYR A 1 111 ? -5.125 8.023 4.312 1 97.06 111 TYR A N 1
ATOM 876 C CA . TYR A 1 111 ? -5.891 8.289 5.523 1 97.06 111 TYR A CA 1
ATOM 877 C C . TYR A 1 111 ? -6.793 9.5 5.34 1 97.06 111 TYR A C 1
ATOM 879 O O . TYR A 1 111 ? -6.391 10.5 4.738 1 97.06 111 TYR A O 1
ATOM 887 N N . MET A 1 112 ? -7.953 9.414 5.832 1 97.38 112 MET A N 1
ATOM 888 C CA . MET A 1 112 ? -8.93 10.5 5.879 1 97.38 112 MET A CA 1
ATOM 889 C C . MET A 1 112 ? -9.75 10.438 7.164 1 97.38 112 MET A C 1
ATOM 891 O O . MET A 1 112 ? -9.547 9.547 7.992 1 97.38 112 MET A O 1
ATOM 895 N N . SER A 1 113 ? -10.625 11.438 7.309 1 97.25 113 SER A N 1
ATOM 896 C CA . SER A 1 113 ? -11.578 11.438 8.414 1 97.25 113 SER A CA 1
ATOM 897 C C . SER A 1 113 ? -12.992 11.758 7.922 1 97.25 113 SER A C 1
ATOM 899 O O . SER A 1 113 ? -13.172 12.625 7.062 1 97.25 113 SER A O 1
ATOM 901 N N . PRO A 1 114 ? -13.906 11 8.438 1 95.44 114 PRO A N 1
ATOM 902 C CA . PRO A 1 114 ? -15.281 11.344 8.07 1 95.44 114 PRO A CA 1
ATOM 903 C C . PRO A 1 114 ? -15.719 12.695 8.625 1 95.44 114 PRO A C 1
ATOM 905 O O . PRO A 1 114 ? -15.352 13.055 9.742 1 95.44 114 PRO A O 1
ATOM 908 N N . VAL A 1 115 ? -16.406 13.461 7.801 1 93.38 115 VAL A N 1
ATOM 909 C CA . VAL A 1 115 ? -16.875 14.781 8.188 1 93.38 115 VAL A CA 1
ATOM 910 C C . VAL A 1 115 ? -18.312 14.695 8.711 1 93.38 115 VAL A C 1
ATOM 912 O O . VAL A 1 115 ? -18.734 15.523 9.516 1 93.38 115 VAL A O 1
ATOM 915 N N . GLY A 1 116 ? -19.047 13.617 8.234 1 77.5 116 GLY A N 1
ATOM 916 C CA . GLY A 1 116 ? -20.422 13.484 8.664 1 77.5 116 GLY A CA 1
ATOM 917 C C . GLY A 1 116 ? -20.562 13.148 10.141 1 77.5 116 GLY A C 1
ATOM 918 O O . GLY A 1 116 ? -19.703 12.453 10.703 1 77.5 116 GLY A O 1
ATOM 919 N N . GLY A 1 117 ? -21.531 13.898 10.789 1 71.19 117 GLY A N 1
ATOM 920 C CA . GLY A 1 117 ? -21.719 13.844 12.234 1 71.19 117 GLY A CA 1
ATOM 921 C C . GLY A 1 117 ? -20.922 14.891 12.977 1 71.19 117 GLY A C 1
ATOM 922 O O . GLY A 1 117 ? -21 16.078 12.672 1 71.19 117 GLY A O 1
ATOM 923 N N . THR A 1 118 ? -20.062 14.438 13.945 1 74.62 118 THR A N 1
ATOM 924 C CA . THR A 1 118 ? -19.172 15.367 14.633 1 74.62 118 THR A CA 1
ATOM 925 C C . THR A 1 118 ? -17.828 15.43 13.93 1 74.62 118 THR A C 1
ATOM 927 O O . THR A 1 118 ? -17.062 14.461 13.953 1 74.62 118 THR A O 1
ATOM 930 N N . PRO A 1 119 ? -17.625 16.547 13.164 1 80.56 119 PRO A N 1
ATOM 931 C CA . PRO A 1 119 ? -16.344 16.625 12.461 1 80.56 119 PRO A CA 1
ATOM 932 C C . PRO A 1 119 ? -15.156 16.422 13.391 1 80.56 119 PRO A C 1
ATOM 934 O O . PRO A 1 119 ? -15.18 16.844 14.547 1 80.56 119 PRO A O 1
ATOM 937 N N . THR A 1 120 ? -14.195 15.672 12.953 1 89.69 120 THR A N 1
ATOM 938 C CA . THR A 1 120 ? -12.945 15.469 13.68 1 89.69 120 THR A CA 1
ATOM 939 C C . THR A 1 120 ? -12.133 16.75 13.727 1 89.69 120 THR A C 1
ATOM 941 O O . THR A 1 120 ? -11.789 17.312 12.68 1 89.69 120 THR A O 1
ATOM 944 N N . THR A 1 121 ? -11.875 17.234 14.914 1 93.12 121 THR A N 1
ATOM 945 C CA . THR A 1 121 ? -11.039 18.422 15.047 1 93.12 121 THR A CA 1
ATOM 946 C C . THR A 1 121 ? -9.578 18.094 14.742 1 93.12 121 THR A C 1
ATOM 948 O O . THR A 1 121 ? -9.211 16.922 14.633 1 93.12 121 THR A O 1
ATOM 951 N N . PHE A 1 122 ? -8.852 19.141 14.609 1 94.81 122 PHE A N 1
ATOM 952 C CA . PHE A 1 122 ? -7.438 18.922 14.32 1 94.81 122 PHE A CA 1
ATOM 953 C C . PHE A 1 122 ? -6.75 18.203 15.469 1 94.81 122 PHE A C 1
ATOM 955 O O . PHE A 1 122 ? -5.98 17.266 15.25 1 94.81 122 PHE A O 1
ATOM 962 N N . GLU A 1 123 ? -7.051 18.547 16.703 1 95.69 123 GLU A N 1
ATOM 963 C CA . GLU A 1 123 ? -6.441 17.938 17.875 1 95.69 123 GLU A CA 1
ATOM 964 C C . GLU A 1 123 ? -6.812 16.469 17.984 1 95.69 123 GLU A C 1
ATOM 966 O O . GLU A 1 123 ? -6.004 15.648 18.422 1 95.69 123 GLU A O 1
ATOM 971 N N . GLN A 1 124 ? -7.969 16.156 17.578 1 96.75 124 GLN A N 1
ATOM 972 C CA . GLN A 1 124 ? -8.461 14.797 17.656 1 96.75 124 GLN A CA 1
ATOM 973 C C . GLN A 1 124 ? -7.762 13.898 16.625 1 96.75 124 GLN A C 1
ATOM 975 O O . GLN A 1 124 ? -7.863 12.672 16.688 1 96.75 124 GLN A O 1
ATOM 980 N N . ARG A 1 125 ? -7.02 14.531 15.758 1 96.44 125 ARG A N 1
ATOM 981 C CA . ARG A 1 125 ? -6.332 13.789 14.711 1 96.44 125 ARG A CA 1
ATOM 982 C C . ARG A 1 125 ? -4.926 13.391 15.156 1 96.44 125 ARG A C 1
ATOM 984 O O . ARG A 1 125 ? -4.285 12.547 14.516 1 96.44 125 ARG A O 1
ATOM 991 N N . ALA A 1 126 ? -4.453 14.039 16.125 1 97.38 126 ALA A N 1
ATOM 992 C CA . ALA A 1 126 ? -3.15 13.75 16.703 1 97.38 126 ALA A CA 1
ATOM 993 C C . ALA A 1 126 ? -2.057 13.742 15.641 1 97.38 126 ALA A C 1
ATOM 995 O O . ALA A 1 126 ? -1.21 12.844 15.617 1 97.38 126 ALA A O 1
ATOM 996 N N . LEU A 1 127 ? -2.049 14.672 14.773 1 96.94 127 LEU A N 1
ATOM 997 C CA . LEU A 1 127 ? -1.014 14.812 13.758 1 96.94 127 LEU A CA 1
ATOM 998 C C . LEU A 1 127 ? 0.208 15.531 14.32 1 96.94 127 LEU A C 1
ATOM 1000 O O . LEU A 1 127 ? 0.082 16.375 15.219 1 96.94 127 LEU A O 1
ATOM 1004 N N . ALA A 1 128 ? 1.34 15.242 13.766 1 97.62 128 ALA A N 1
ATOM 1005 C CA . ALA A 1 128 ? 2.586 15.852 14.234 1 97.62 128 ALA A CA 1
ATOM 1006 C C . ALA A 1 128 ? 2.746 17.266 13.68 1 97.62 128 ALA A C 1
ATOM 1008 O O . ALA A 1 128 ? 3.572 18.031 14.172 1 97.62 128 ALA A O 1
ATOM 1009 N N . THR A 1 129 ? 1.994 17.594 12.695 1 98 129 THR A N 1
ATOM 1010 C CA . THR A 1 129 ? 2.271 18.797 11.906 1 98 129 THR A CA 1
ATOM 1011 C C . THR A 1 129 ? 1.381 19.953 12.344 1 98 129 THR A C 1
ATOM 1013 O O . THR A 1 129 ? 0.379 19.75 13.031 1 98 129 THR A O 1
ATOM 1016 N N . VAL A 1 130 ? 1.767 21.156 11.898 1 97.88 130 VAL A N 1
ATOM 1017 C CA . VAL A 1 130 ? 0.991 22.359 12.125 1 97.88 130 VAL A CA 1
ATOM 1018 C C . VAL A 1 130 ? -0.316 22.297 11.336 1 97.88 130 VAL A C 1
ATOM 1020 O O . VAL A 1 130 ? -0.33 21.875 10.18 1 97.88 130 VAL A O 1
ATOM 1023 N N . GLN A 1 131 ? -1.376 22.672 12.078 1 96.75 131 GLN A N 1
ATOM 1024 C CA . GLN A 1 131 ? -2.641 22.797 11.359 1 96.75 131 GLN A CA 1
ATOM 1025 C C . GLN A 1 131 ? -2.557 23.875 10.281 1 96.75 131 GLN A C 1
ATOM 1027 O O . GLN A 1 131 ? -2.254 25.031 10.57 1 96.75 131 GLN A O 1
ATOM 1032 N N . ASP A 1 132 ? -2.744 23.469 9.047 1 95.38 132 ASP A N 1
ATOM 1033 C CA . ASP A 1 132 ? -2.633 24.359 7.891 1 95.38 132 ASP A CA 1
ATOM 1034 C C . ASP A 1 132 ? -3.797 24.141 6.926 1 95.38 132 ASP A C 1
ATOM 1036 O O . ASP A 1 132 ? -3.846 23.141 6.211 1 95.38 132 ASP A O 1
ATOM 1040 N N . GLU A 1 133 ? -4.676 25.109 6.859 1 93 133 GLU A N 1
ATOM 1041 C CA . GLU A 1 133 ? -5.902 24.984 6.082 1 93 133 GLU A CA 1
ATOM 1042 C C . GLU A 1 133 ? -5.602 24.875 4.59 1 93 133 GLU A C 1
ATOM 1044 O O . GLU A 1 133 ? -6.41 24.344 3.826 1 93 133 GLU A O 1
ATOM 1049 N N . THR A 1 134 ? -4.438 25.312 4.191 1 93.44 134 THR A N 1
ATOM 1050 C CA . THR A 1 134 ? -4.086 25.25 2.775 1 93.44 134 THR A CA 1
ATOM 1051 C C . THR A 1 134 ? -3.799 23.812 2.357 1 93.44 134 THR A C 1
ATOM 1053 O O . THR A 1 134 ? -3.725 23.5 1.165 1 93.44 134 THR A O 1
ATOM 1056 N N . THR A 1 135 ? -3.643 22.938 3.307 1 94.81 135 THR A N 1
ATOM 1057 C CA . THR A 1 135 ? -3.391 21.531 3.02 1 94.81 135 THR A CA 1
ATOM 1058 C C . THR A 1 135 ? -4.621 20.688 3.334 1 94.81 135 THR A C 1
ATOM 1060 O O . THR A 1 135 ? -4.555 19.453 3.33 1 94.81 135 THR A O 1
ATOM 1063 N N . HIS A 1 136 ? -5.715 21.359 3.699 1 95 136 HIS A N 1
ATOM 1064 C CA . HIS A 1 136 ? -6.961 20.703 4.082 1 95 136 HIS A CA 1
ATOM 1065 C C . HIS A 1 136 ? -7.867 20.5 2.875 1 95 136 HIS A C 1
ATOM 1067 O O . HIS A 1 136 ? -8.219 21.453 2.186 1 95 136 HIS A O 1
ATOM 1073 N N . HIS A 1 137 ? -8.242 19.266 2.568 1 96.75 137 HIS A N 1
ATOM 1074 C CA . HIS A 1 137 ? -9.039 18.922 1.397 1 96.75 137 HIS A CA 1
ATOM 1075 C C . HIS A 1 137 ? -10.242 18.062 1.784 1 96.75 137 HIS A C 1
ATOM 1077 O O . HIS A 1 137 ? -10.242 17.422 2.838 1 96.75 137 HIS A O 1
ATOM 1083 N N . TYR A 1 138 ? -11.227 18.078 0.94 1 96.62 138 TYR A N 1
ATOM 1084 C CA . TYR A 1 138 ? -12.469 17.344 1.16 1 96.62 138 TYR A CA 1
ATOM 1085 C C . TYR A 1 138 ? -12.805 16.469 -0.04 1 96.62 138 TYR A C 1
ATOM 1087 O O . TYR A 1 138 ? -12.586 16.875 -1.188 1 96.62 138 TYR A O 1
ATOM 1095 N N . TYR A 1 139 ? -13.336 15.352 0.244 1 97.69 139 TYR A N 1
ATOM 1096 C CA . TYR A 1 139 ? -13.695 14.359 -0.764 1 97.69 139 TYR A CA 1
ATOM 1097 C C . TYR A 1 139 ? -15.078 13.773 -0.485 1 97.69 139 TYR A C 1
ATOM 1099 O O . TYR A 1 139 ? -15.438 13.539 0.671 1 97.69 139 TYR A O 1
ATOM 1107 N N . GLU A 1 140 ? -15.781 13.484 -1.514 1 97.5 140 GLU A N 1
ATOM 1108 C CA . GLU A 1 140 ? -17.094 12.852 -1.435 1 97.5 140 GLU A CA 1
ATOM 1109 C C . GLU A 1 140 ? -17.062 11.43 -1.977 1 97.5 140 GLU A C 1
ATOM 1111 O O . GLU A 1 140 ? -16.453 11.172 -3.016 1 97.5 140 GLU A O 1
ATOM 1116 N N . GLU A 1 141 ? -17.656 10.562 -1.201 1 97.75 141 GLU A N 1
ATOM 1117 C CA . GLU A 1 141 ? -17.797 9.188 -1.681 1 97.75 141 GLU A CA 1
ATOM 1118 C C . GLU A 1 141 ? -18.906 9.094 -2.736 1 97.75 141 GLU A C 1
ATOM 1120 O O . GLU A 1 141 ? -20.094 9.164 -2.412 1 97.75 141 GLU A O 1
ATOM 1125 N N . ILE A 1 142 ? -18.531 8.883 -3.979 1 97.69 142 ILE A N 1
ATOM 1126 C CA . ILE A 1 142 ? -19.5 8.789 -5.062 1 97.69 142 ILE A CA 1
ATOM 1127 C C . ILE A 1 142 ? -19.547 7.359 -5.594 1 97.69 142 ILE A C 1
ATOM 1129 O O . ILE A 1 142 ? -20.375 7.031 -6.434 1 97.69 142 ILE A O 1
ATOM 1133 N N . GLY A 1 143 ? -18.656 6.578 -5.238 1 97.5 143 GLY A N 1
ATOM 1134 C CA . GLY A 1 143 ? -18.656 5.133 -5.422 1 97.5 143 GLY A CA 1
ATOM 1135 C C . GLY A 1 143 ? -18.938 4.371 -4.137 1 97.5 143 GLY A C 1
ATOM 1136 O O . GLY A 1 143 ? -19.859 4.699 -3.402 1 97.5 143 GLY A O 1
ATOM 1137 N N . ASN A 1 144 ? -18.078 3.268 -3.918 1 97.5 144 ASN A N 1
ATOM 1138 C CA . ASN A 1 144 ? -18.312 2.432 -2.748 1 97.5 144 ASN A CA 1
ATOM 1139 C C . ASN A 1 144 ? -17.016 2.043 -2.057 1 97.5 144 ASN A C 1
ATOM 1141 O O . ASN A 1 144 ? -16.344 1.103 -2.479 1 97.5 144 ASN A O 1
ATOM 1145 N N . LEU A 1 145 ? -16.734 2.703 -0.932 1 97.62 145 LEU A N 1
ATOM 1146 C CA . LEU A 1 145 ? -15.516 2.443 -0.176 1 97.62 145 LEU A CA 1
ATOM 1147 C C . LEU A 1 145 ? -15.547 1.043 0.43 1 97.62 145 LEU A C 1
ATOM 1149 O O . LEU A 1 145 ? -14.5 0.514 0.822 1 97.62 145 LEU A O 1
ATOM 1153 N N . ALA A 1 146 ? -16.75 0.476 0.55 1 96.44 146 ALA A N 1
ATOM 1154 C CA . ALA A 1 146 ? -16.875 -0.881 1.073 1 96.44 146 ALA A CA 1
ATOM 1155 C C . ALA A 1 146 ? -16.688 -1.916 -0.034 1 96.44 146 ALA A C 1
ATOM 1157 O O . ALA A 1 146 ? -16.672 -3.119 0.231 1 96.44 146 ALA A O 1
ATOM 1158 N N . ASP A 1 147 ? -16.625 -1.489 -1.279 1 95.12 147 ASP A N 1
ATOM 1159 C CA . ASP A 1 147 ? -16.422 -2.354 -2.439 1 95.12 147 ASP A CA 1
ATOM 1160 C C . ASP A 1 147 ? -15.562 -1.671 -3.492 1 95.12 147 ASP A C 1
ATOM 1162 O O . ASP A 1 147 ? -15.984 -1.49 -4.633 1 95.12 147 ASP A O 1
ATOM 1166 N N . ILE A 1 148 ? -14.328 -1.446 -3.141 1 96.5 148 ILE A N 1
ATOM 1167 C CA . ILE A 1 148 ? -13.398 -0.747 -4.023 1 96.5 148 ILE A CA 1
ATOM 1168 C C . ILE A 1 148 ? -13.109 -1.603 -5.254 1 96.5 148 ILE A C 1
ATOM 1170 O O . ILE A 1 148 ? -12.961 -1.077 -6.359 1 96.5 148 ILE A O 1
ATOM 1174 N N . GLU A 1 149 ? -13.055 -2.885 -5.109 1 93.62 149 GLU A N 1
ATOM 1175 C CA . GLU A 1 149 ? -12.867 -3.789 -6.238 1 93.62 149 GLU A CA 1
ATOM 1176 C C . GLU A 1 149 ? -13.938 -3.578 -7.301 1 93.62 149 GLU A C 1
ATOM 1178 O O . GLU A 1 149 ? -13.641 -3.547 -8.5 1 93.62 149 GLU A O 1
ATOM 1183 N N . GLY A 1 150 ? -15.188 -3.527 -6.832 1 94.19 150 GLY A N 1
ATOM 1184 C CA . GLY A 1 150 ? -16.266 -3.246 -7.762 1 94.19 150 GLY A CA 1
ATOM 1185 C C . GLY A 1 150 ? -16.062 -1.961 -8.539 1 94.19 150 GLY A C 1
ATOM 1186 O O . GLY A 1 150 ? -16.297 -1.92 -9.75 1 94.19 150 GLY A O 1
ATOM 1187 N N . ASP A 1 151 ? -15.602 -0.91 -7.867 1 96.81 151 ASP A N 1
ATOM 1188 C CA . ASP A 1 151 ? -15.352 0.372 -8.523 1 96.81 151 ASP A CA 1
ATOM 1189 C C . ASP A 1 151 ? -14.242 0.251 -9.555 1 96.81 151 ASP A C 1
ATOM 1191 O O . ASP A 1 151 ? -14.32 0.839 -10.641 1 96.81 151 ASP A O 1
ATOM 1195 N N . ILE A 1 152 ? -13.172 -0.497 -9.234 1 96.44 152 ILE A N 1
ATOM 1196 C CA . ILE A 1 152 ? -12.094 -0.71 -10.188 1 96.44 152 ILE A CA 1
ATOM 1197 C C . ILE A 1 152 ? -12.641 -1.384 -11.445 1 96.44 152 ILE A C 1
ATOM 1199 O O . ILE A 1 152 ? -12.352 -0.957 -12.562 1 96.44 152 ILE A O 1
ATOM 1203 N N . ASN A 1 153 ? -13.43 -2.396 -11.297 1 93.06 153 ASN A N 1
ATOM 1204 C CA . ASN A 1 153 ? -13.953 -3.178 -12.406 1 93.06 153 ASN A CA 1
ATOM 1205 C C . ASN A 1 153 ? -14.844 -2.334 -13.312 1 93.06 153 ASN A C 1
ATOM 1207 O O . ASN A 1 153 ? -14.883 -2.549 -14.531 1 93.06 153 ASN A O 1
ATOM 1211 N N . LYS A 1 154 ? -15.492 -1.354 -12.773 1 94.75 154 LYS A N 1
ATOM 1212 C CA . LYS A 1 154 ? -16.422 -0.522 -13.531 1 94.75 154 LYS A CA 1
ATOM 1213 C C . LYS A 1 154 ? -15.703 0.678 -14.148 1 94.75 154 LYS A C 1
ATOM 1215 O O . LYS A 1 154 ? -16.25 1.35 -15.023 1 94.75 154 LYS A O 1
ATOM 1220 N N . ALA A 1 155 ? -14.531 1.009 -13.672 1 96.69 155 ALA A N 1
ATOM 1221 C CA . ALA A 1 155 ? -13.828 2.217 -14.086 1 96.69 155 ALA A CA 1
ATOM 1222 C C . ALA A 1 155 ? -13.43 2.143 -15.562 1 96.69 155 ALA A C 1
ATOM 1224 O O . ALA A 1 155 ? -13.18 1.057 -16.094 1 96.69 155 ALA A O 1
ATOM 1225 N N . SER A 1 156 ? -13.422 3.301 -16.219 1 95.5 156 SER A N 1
ATOM 1226 C CA . SER A 1 156 ? -12.945 3.393 -17.609 1 95.5 156 SER A CA 1
ATOM 1227 C C . SER A 1 156 ? -11.422 3.494 -17.656 1 95.5 156 SER A C 1
ATOM 1229 O O . SER A 1 156 ? -10.875 4.562 -17.938 1 95.5 156 SER A O 1
ATOM 1231 N N . LEU A 1 157 ? -10.711 2.455 -17.328 1 96.12 157 LEU A N 1
ATOM 1232 C CA . LEU A 1 157 ? -9.258 2.33 -17.359 1 96.12 157 LEU A CA 1
ATOM 1233 C C . LEU A 1 157 ? -8.828 1.171 -18.25 1 96.12 157 LEU A C 1
ATOM 1235 O O . LEU A 1 157 ? -9.641 0.315 -18.594 1 96.12 157 LEU A O 1
ATOM 1239 N N . THR A 1 158 ? -7.57 1.186 -18.625 1 94.69 158 THR A N 1
ATOM 1240 C CA . THR A 1 158 ? -7.027 0.052 -19.375 1 94.69 158 THR A CA 1
ATOM 1241 C C . THR A 1 158 ? -7.004 -1.202 -18.5 1 94.69 158 THR A C 1
ATOM 1243 O O . THR A 1 158 ? -6.961 -1.111 -17.266 1 94.69 158 THR A O 1
ATOM 1246 N N . ALA A 1 159 ? -7 -2.396 -19.078 1 90.38 159 ALA A N 1
ATOM 1247 C CA . ALA A 1 159 ? -6.922 -3.666 -18.359 1 90.38 159 ALA A CA 1
ATOM 1248 C C . ALA A 1 159 ? -5.66 -3.732 -17.5 1 90.38 159 ALA A C 1
ATOM 1250 O O . ALA A 1 159 ? -5.691 -4.23 -16.375 1 90.38 159 ALA A O 1
ATOM 1251 N N . THR A 1 160 ? -4.578 -3.217 -18 1 91.25 160 THR A N 1
ATOM 1252 C CA . THR A 1 160 ? -3.309 -3.24 -17.297 1 91.25 160 THR A CA 1
ATOM 1253 C C . THR A 1 160 ? -3.391 -2.402 -16.016 1 91.25 160 THR A C 1
ATOM 1255 O O . THR A 1 160 ? -2.947 -2.834 -14.953 1 91.25 160 THR A O 1
ATOM 1258 N N . ARG A 1 161 ? -3.943 -1.224 -16.156 1 95.12 161 ARG A N 1
ATOM 1259 C CA . ARG A 1 161 ? -4.062 -0.354 -14.984 1 95.12 161 ARG A CA 1
ATOM 1260 C C . ARG A 1 161 ? -5.004 -0.955 -13.945 1 95.12 161 ARG A C 1
ATOM 1262 O O . ARG A 1 161 ? -4.742 -0.878 -12.75 1 95.12 161 ARG A O 1
ATOM 1269 N N . LYS A 1 162 ? -6.105 -1.545 -14.406 1 94.31 162 LYS A N 1
ATOM 1270 C CA . LYS A 1 162 ? -7.016 -2.219 -13.484 1 94.31 162 LYS A CA 1
ATOM 1271 C C . LYS A 1 162 ? -6.316 -3.373 -12.766 1 94.31 162 LYS A C 1
ATOM 1273 O O . LYS A 1 162 ? -6.465 -3.541 -11.555 1 94.31 162 LYS A O 1
ATOM 1278 N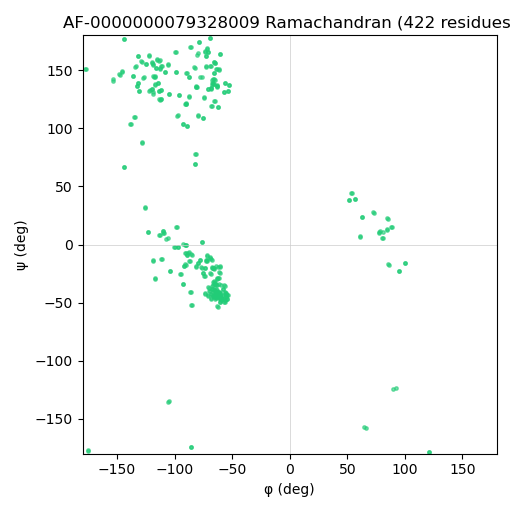 N . ALA A 1 163 ? -5.531 -4.133 -13.438 1 91.56 163 ALA A N 1
ATOM 1279 C CA . ALA A 1 163 ? -4.781 -5.238 -12.852 1 91.56 163 ALA A CA 1
ATOM 1280 C C . ALA A 1 163 ? -3.824 -4.734 -11.773 1 91.56 163 ALA A C 1
ATOM 1282 O O . ALA A 1 163 ? -3.711 -5.34 -10.703 1 91.56 163 ALA A O 1
ATOM 1283 N N . GLU A 1 164 ? -3.195 -3.654 -12.07 1 93.56 164 GLU A N 1
ATOM 1284 C CA . GLU A 1 164 ? -2.293 -3.041 -11.102 1 93.56 164 GLU A CA 1
ATOM 1285 C C . GLU A 1 164 ? -3.035 -2.654 -9.82 1 93.56 164 GLU A C 1
ATOM 1287 O O . GLU A 1 164 ? -2.621 -3.027 -8.727 1 93.56 164 GLU A O 1
ATOM 1292 N N . LEU A 1 165 ? -4.117 -1.988 -10.016 1 95.81 165 LEU A N 1
ATOM 1293 C CA . LEU A 1 165 ? -4.871 -1.493 -8.867 1 95.81 165 LEU A CA 1
ATOM 1294 C C . LEU A 1 165 ? -5.473 -2.648 -8.07 1 95.81 165 LEU A C 1
ATOM 1296 O O . LEU A 1 165 ? -5.516 -2.602 -6.84 1 95.81 165 LEU A O 1
ATOM 1300 N N . LEU A 1 166 ? -5.934 -3.67 -8.75 1 93.69 166 LEU A N 1
ATOM 1301 C CA . LEU A 1 166 ? -6.516 -4.824 -8.07 1 93.69 166 LEU A CA 1
ATOM 1302 C C . LEU A 1 166 ? -5.461 -5.574 -7.266 1 93.69 166 LEU A C 1
ATOM 1304 O O . LEU A 1 166 ? -5.715 -5.984 -6.133 1 93.69 166 LEU A O 1
ATOM 1308 N N . THR A 1 167 ? -4.355 -5.785 -7.82 1 90.12 167 THR A N 1
ATOM 1309 C CA . THR A 1 167 ? -3.281 -6.469 -7.105 1 90.12 167 THR A CA 1
ATOM 1310 C C . THR A 1 167 ? -2.855 -5.672 -5.879 1 90.12 167 THR A C 1
ATOM 1312 O O . THR A 1 167 ? -2.709 -6.23 -4.789 1 90.12 167 THR A O 1
ATOM 1315 N N . LYS A 1 168 ? -2.715 -4.352 -6.086 1 90.56 168 LYS A N 1
ATOM 1316 C CA . LYS A 1 168 ? -2.393 -3.477 -4.961 1 90.56 168 LYS A CA 1
ATOM 1317 C C . LYS A 1 168 ? -3.453 -3.57 -3.867 1 90.56 168 LYS A C 1
ATOM 1319 O O . LYS A 1 168 ? -3.125 -3.674 -2.684 1 90.56 168 LYS A O 1
ATOM 1324 N N . LEU A 1 169 ? -4.656 -3.504 -4.309 1 93.44 169 LEU A N 1
ATOM 1325 C CA . LEU A 1 169 ? -5.781 -3.613 -3.387 1 93.44 169 LEU A CA 1
ATOM 1326 C C . LEU A 1 169 ? -5.684 -4.895 -2.562 1 93.44 169 LEU A C 1
ATOM 1328 O O . LEU A 1 169 ? -5.785 -4.855 -1.334 1 93.44 169 LEU A O 1
ATOM 1332 N N . HIS A 1 170 ? -5.43 -5.934 -3.17 1 87.62 170 HIS A N 1
ATOM 1333 C CA . HIS A 1 170 ? -5.383 -7.23 -2.502 1 87.62 170 HIS A CA 1
ATOM 1334 C C . HIS A 1 170 ? -4.164 -7.336 -1.592 1 87.62 170 HIS A C 1
ATOM 1336 O O . HIS A 1 170 ? -4.266 -7.824 -0.463 1 87.62 170 HIS A O 1
ATOM 1342 N N . ASP A 1 171 ? -3.004 -6.891 -2.096 1 87.88 171 ASP A N 1
ATOM 1343 C CA . ASP A 1 171 ? -1.78 -6.941 -1.304 1 87.88 171 ASP A CA 1
ATOM 1344 C C . ASP A 1 171 ? -1.911 -6.105 -0.034 1 87.88 171 ASP A C 1
ATOM 1346 O O . ASP A 1 171 ? -1.262 -6.391 0.974 1 87.88 171 ASP A O 1
ATOM 1350 N N . ASN A 1 172 ? -2.82 -5.121 -0.115 1 89 172 ASN A N 1
ATOM 1351 C CA . ASN A 1 172 ? -3.031 -4.25 1.034 1 89 172 ASN A CA 1
ATOM 1352 C C . ASN A 1 172 ? -4.238 -4.684 1.856 1 89 172 ASN A C 1
ATOM 1354 O O . ASN A 1 172 ? -4.809 -3.887 2.602 1 89 172 ASN A O 1
ATOM 1358 N N . GLY A 1 173 ? -4.734 -5.902 1.649 1 85.31 173 GLY A N 1
ATOM 1359 C CA . GLY A 1 173 ? -5.785 -6.5 2.459 1 85.31 173 GLY A CA 1
ATOM 1360 C C . GLY A 1 173 ? -7.172 -6.316 1.872 1 85.31 173 GLY A C 1
ATOM 1361 O O . GLY A 1 173 ? -8.117 -7.008 2.262 1 85.31 173 GLY A O 1
ATOM 1362 N N . GLY A 1 174 ? -7.391 -5.254 0.98 1 90.12 174 GLY A N 1
ATOM 1363 C CA . GLY A 1 174 ? -8.633 -5.055 0.248 1 90.12 174 GLY A CA 1
ATOM 1364 C C . GLY A 1 174 ? -9.734 -4.457 1.098 1 90.12 174 GLY A C 1
ATOM 1365 O O . GLY A 1 174 ? -10.906 -4.488 0.713 1 90.12 174 GLY A O 1
ATOM 1366 N N . ILE A 1 175 ? -9.414 -4.004 2.26 1 91.25 175 ILE A N 1
ATOM 1367 C CA . ILE A 1 175 ? -10.422 -3.561 3.219 1 91.25 175 ILE A CA 1
ATOM 1368 C C . ILE A 1 175 ? -10.203 -2.088 3.559 1 91.25 175 ILE A C 1
ATOM 1370 O O . ILE A 1 175 ? -9.062 -1.656 3.762 1 91.25 175 ILE A O 1
ATOM 1374 N N . THR A 1 176 ? -11.219 -1.341 3.564 1 96.94 176 THR A N 1
ATOM 1375 C CA . THR A 1 176 ? -11.211 -0.018 4.18 1 96.94 176 THR A CA 1
ATOM 1376 C C . THR A 1 176 ? -11.57 -0.107 5.66 1 96.94 176 THR A C 1
ATOM 1378 O O . THR A 1 176 ? -12.594 -0.687 6.023 1 96.94 176 THR A O 1
ATOM 1381 N N . TYR A 1 177 ? -10.703 0.475 6.453 1 96.81 177 TYR A N 1
ATOM 1382 C CA . TYR A 1 177 ? -10.93 0.452 7.895 1 96.81 177 TYR A CA 1
ATOM 1383 C C . TYR A 1 177 ? -11.32 1.832 8.406 1 96.81 177 TYR A C 1
ATOM 1385 O O . TYR A 1 177 ? -10.922 2.85 7.84 1 96.81 177 TYR A O 1
ATOM 1393 N N . GLU A 1 178 ? -12.109 1.838 9.406 1 96.56 178 GLU A N 1
ATOM 1394 C CA . GLU A 1 178 ? -12.438 3.029 10.18 1 96.56 178 GLU A CA 1
ATOM 1395 C C . GLU A 1 178 ? -12.305 2.77 11.68 1 96.56 178 GLU A C 1
ATOM 1397 O O . GLU A 1 178 ? -12.68 1.699 12.164 1 96.56 178 GLU A O 1
ATOM 1402 N N . GLY A 1 179 ? -11.711 3.838 12.375 1 96.62 179 GLY A N 1
ATOM 1403 C CA . GLY A 1 179 ? -11.562 3.619 13.805 1 96.62 179 GLY A CA 1
ATOM 1404 C C . GLY A 1 179 ? -11.023 4.832 14.539 1 96.62 179 GLY A C 1
ATOM 1405 O O . GLY A 1 179 ? -10.797 5.879 13.938 1 96.62 179 GLY A O 1
ATOM 1406 N N . LYS A 1 180 ? -10.828 4.598 15.836 1 97.06 180 LYS A N 1
ATOM 1407 C CA . LYS A 1 180 ? -10.453 5.691 16.734 1 97.06 180 LYS A CA 1
ATOM 1408 C C . LYS A 1 180 ? -8.953 5.973 16.656 1 97.06 180 LYS A C 1
ATOM 1410 O O . LYS A 1 180 ? -8.141 5.043 16.656 1 97.06 180 LYS A O 1
ATOM 1415 N N . ILE A 1 181 ? -8.602 7.219 16.594 1 97.69 181 ILE A N 1
ATOM 1416 C CA . ILE A 1 181 ? -7.211 7.652 16.516 1 97.69 181 ILE A CA 1
ATOM 1417 C C . ILE A 1 181 ? -6.582 7.629 17.906 1 97.69 181 ILE A C 1
ATOM 1419 O O . ILE A 1 181 ? -7.207 8.055 18.875 1 97.69 181 ILE A O 1
ATOM 1423 N N . ALA A 1 182 ? -5.395 7.117 17.984 1 98 182 ALA A N 1
ATOM 1424 C CA . ALA A 1 182 ? -4.641 7.125 19.25 1 98 182 ALA A CA 1
ATOM 1425 C C . ALA A 1 182 ? -4.137 8.523 19.578 1 98 182 ALA A C 1
ATOM 1427 O O . ALA A 1 182 ? -3.928 9.344 18.672 1 98 182 ALA A O 1
ATOM 1428 N N . PRO A 1 183 ? -3.951 8.789 20.891 1 97.5 183 PRO A N 1
ATOM 1429 C CA . PRO A 1 183 ? -3.189 10 21.203 1 97.5 183 PRO A CA 1
ATOM 1430 C C . PRO A 1 183 ? -1.767 9.969 20.656 1 97.5 183 PRO A C 1
ATOM 1432 O O . PRO A 1 183 ? -1.194 8.891 20.484 1 97.5 183 PRO A O 1
ATOM 1435 N N . GLY A 1 184 ? -1.265 11.133 20.375 1 97.19 184 GLY A N 1
ATOM 1436 C CA . GLY A 1 184 ? 0.084 11.25 19.844 1 97.19 184 GLY A CA 1
ATOM 1437 C C . GLY A 1 184 ? 0.516 12.688 19.625 1 97.19 184 GLY A C 1
ATOM 1438 O O . GLY A 1 184 ? -0.322 13.57 19.422 1 97.19 184 GLY A O 1
ATOM 1439 N N . TYR A 1 185 ? 1.802 12.883 19.734 1 97.62 185 TYR A N 1
ATOM 1440 C CA . TYR A 1 185 ? 2.387 14.188 19.469 1 97.62 185 TYR A CA 1
ATOM 1441 C C . TYR A 1 185 ? 1.746 15.258 20.344 1 97.62 185 TYR A C 1
ATOM 1443 O O . TYR A 1 185 ? 1.391 16.344 19.859 1 97.62 185 TYR A O 1
ATOM 1451 N N . ASN A 1 186 ? 1.495 14.883 21.531 1 96.44 186 ASN A N 1
ATOM 1452 C CA . ASN A 1 186 ? 0.906 15.75 22.531 1 96.44 186 ASN A CA 1
ATOM 1453 C C . ASN A 1 186 ? -0.497 16.203 22.141 1 96.44 186 ASN A C 1
ATOM 1455 O O . ASN A 1 186 ? -0.879 17.344 22.391 1 96.44 186 ASN A O 1
ATOM 1459 N N . GLN A 1 187 ? -1.124 15.5 21.359 1 96.81 187 GLN A N 1
ATOM 1460 C CA . GLN A 1 187 ? -2.527 15.719 21.031 1 96.81 187 GLN A CA 1
ATOM 1461 C C . GLN A 1 187 ? -3.4 14.578 21.562 1 96.81 187 GLN A C 1
ATOM 1463 O O . GLN A 1 187 ? -2.955 13.438 21.641 1 96.81 187 GLN A O 1
ATOM 1468 N N . ILE A 1 188 ? -4.586 14.812 21.859 1 96.31 188 ILE A N 1
ATOM 1469 C CA . ILE A 1 188 ? -5.469 13.938 22.625 1 96.31 188 ILE A CA 1
ATOM 1470 C C . ILE A 1 188 ? -5.906 12.766 21.75 1 96.31 188 ILE A C 1
ATOM 1472 O O . ILE A 1 188 ? -6.152 11.664 22.266 1 96.31 188 ILE A O 1
ATOM 1476 N N . GLY A 1 189 ? -5.949 12.922 20.469 1 97.31 189 GLY A N 1
ATOM 1477 C CA . GLY A 1 189 ? -6.551 11.906 19.625 1 97.31 189 GLY A CA 1
ATOM 1478 C C . GLY A 1 189 ? -8.039 11.734 19.875 1 97.31 189 GLY A C 1
ATOM 1479 O O . GLY A 1 189 ? -8.734 12.695 20.219 1 97.31 189 GLY A O 1
ATOM 1480 N N . GLY A 1 190 ? -8.539 10.57 19.516 1 95.69 190 GLY A N 1
ATOM 1481 C CA . GLY A 1 190 ? -9.93 10.258 19.828 1 95.69 190 GLY A CA 1
ATOM 1482 C C . GLY A 1 190 ? -10.867 10.453 18.656 1 95.69 190 GLY A C 1
ATOM 1483 O O . GLY A 1 190 ? -12.016 10.016 18.688 1 95.69 190 GLY A O 1
ATOM 1484 N N . GLY A 1 191 ? -10.406 11.148 17.672 1 96.44 191 GLY A N 1
ATOM 1485 C CA . GLY A 1 191 ? -11.203 11.234 16.469 1 96.44 191 GLY A CA 1
ATOM 1486 C C . GLY A 1 191 ? -11.289 9.922 15.711 1 96.44 191 GLY A C 1
ATOM 1487 O O . GLY A 1 191 ? -10.719 8.922 16.141 1 96.44 191 GLY A O 1
ATOM 1488 N N . ILE A 1 192 ? -12.055 9.977 14.633 1 96.25 192 ILE A N 1
ATOM 1489 C CA . ILE A 1 192 ? -12.195 8.797 13.781 1 96.25 192 ILE A CA 1
ATOM 1490 C C . ILE A 1 192 ? -11.383 8.984 12.5 1 96.25 192 ILE A C 1
ATOM 1492 O O . ILE A 1 192 ? -11.414 10.055 11.891 1 96.25 192 ILE A O 1
ATOM 1496 N N . GLN A 1 193 ? -10.57 7.992 12.18 1 96.69 193 GLN A N 1
ATOM 1497 C CA . GLN A 1 193 ? -9.891 8.016 10.891 1 96.69 193 GLN A CA 1
ATOM 1498 C C . GLN A 1 193 ? -10.328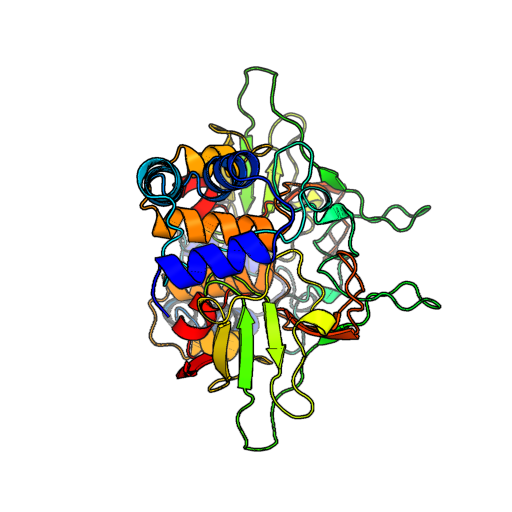 6.852 10.016 1 96.69 193 GLN A C 1
ATOM 1500 O O . GLN A 1 193 ? -10.773 5.82 10.523 1 96.69 193 GLN A O 1
ATOM 1505 N N . THR A 1 194 ? -10.25 7.07 8.766 1 97.12 194 THR A N 1
ATOM 1506 C CA . THR A 1 194 ? -10.508 6.078 7.727 1 97.12 194 THR A CA 1
ATOM 1507 C C . THR A 1 194 ? -9.227 5.762 6.957 1 97.12 194 THR A C 1
ATOM 1509 O O . THR A 1 194 ? -8.555 6.668 6.461 1 97.12 194 THR A O 1
ATOM 1512 N N . GLN A 1 195 ? -8.859 4.516 6.887 1 97.5 195 GLN A N 1
ATOM 1513 C CA . GLN A 1 195 ? -7.688 4.031 6.172 1 97.5 195 GLN A CA 1
ATOM 1514 C C . GLN A 1 195 ? -8.086 3.193 4.961 1 97.5 195 GLN A C 1
ATOM 1516 O O . GLN A 1 195 ? -8.828 2.215 5.094 1 97.5 195 GLN A O 1
ATOM 1521 N N . THR A 1 196 ? -7.605 3.561 3.861 1 97.88 196 THR A N 1
ATOM 1522 C CA . THR A 1 196 ? -7.977 2.867 2.633 1 97.88 196 THR A CA 1
ATOM 1523 C C . THR A 1 196 ? -6.789 2.09 2.068 1 97.88 196 THR A C 1
ATOM 1525 O O . THR A 1 196 ? -5.637 2.48 2.266 1 97.88 196 THR A O 1
ATOM 1528 N N . PRO A 1 197 ? -7.098 1.015 1.321 1 95.75 197 PRO A N 1
ATOM 1529 C CA . PRO A 1 197 ? -6.02 0.188 0.77 1 95.75 197 PRO A CA 1
ATOM 1530 C C . PRO A 1 197 ? -5.371 0.811 -0.464 1 95.75 197 PRO A C 1
ATOM 1532 O O . PRO A 1 197 ? -4.312 0.354 -0.906 1 95.75 197 PRO A O 1
ATOM 1535 N N . LEU A 1 198 ? -5.965 1.8 -1.027 1 97.06 198 LEU A N 1
ATOM 1536 C CA . LEU A 1 198 ? -5.426 2.602 -2.119 1 97.06 198 LEU A CA 1
ATOM 1537 C C . LEU A 1 198 ? -5.289 4.062 -1.704 1 97.06 198 LEU A C 1
ATOM 1539 O O . LEU A 1 198 ? -5.992 4.523 -0.801 1 97.06 198 LEU A O 1
ATOM 1543 N N . ILE A 1 199 ? -4.395 4.785 -2.328 1 96.94 199 ILE A N 1
ATOM 1544 C CA . ILE A 1 199 ? -4.246 6.199 -2.006 1 96.94 199 ILE A CA 1
ATOM 1545 C C . ILE A 1 199 ? -5.434 6.984 -2.555 1 96.94 199 ILE A C 1
ATOM 1547 O O . ILE A 1 199 ? -6.121 6.523 -3.469 1 96.94 199 ILE A O 1
ATOM 1551 N N . VAL A 1 200 ? -5.598 8.172 -2.027 1 98.06 200 VAL A N 1
ATOM 1552 C CA . VAL A 1 200 ? -6.734 9.016 -2.385 1 98.06 200 VAL A CA 1
ATOM 1553 C C . VAL A 1 200 ? -6.73 9.273 -3.889 1 98.06 200 VAL A C 1
ATOM 1555 O O . VAL A 1 200 ? -7.77 9.188 -4.543 1 98.06 200 VAL A O 1
ATOM 1558 N N . LYS A 1 201 ? -5.578 9.578 -4.461 1 97.62 201 LYS A N 1
ATOM 1559 C CA . LYS A 1 201 ? -5.465 9.836 -5.895 1 97.62 201 LYS A CA 1
ATOM 1560 C C . LYS A 1 201 ? -6.047 8.688 -6.707 1 97.62 201 LYS A C 1
ATOM 1562 O O . LYS A 1 201 ? -6.742 8.914 -7.703 1 97.62 201 LYS A O 1
ATOM 1567 N N . GLU A 1 202 ? -5.746 7.48 -6.32 1 98.19 202 GLU A N 1
ATOM 1568 C CA . GLU A 1 202 ? -6.223 6.297 -7.027 1 98.19 202 GLU A CA 1
ATOM 1569 C C . GLU A 1 202 ? -7.723 6.098 -6.824 1 98.19 202 GLU A C 1
ATOM 1571 O O . GLU A 1 202 ? -8.422 5.629 -7.727 1 98.19 202 GLU A O 1
ATOM 1576 N N . LEU A 1 203 ? -8.242 6.387 -5.652 1 98.62 203 LEU A N 1
ATOM 1577 C CA . LEU A 1 203 ? -9.672 6.293 -5.387 1 98.62 203 LEU A CA 1
ATOM 1578 C C . LEU A 1 203 ? -10.453 7.281 -6.25 1 98.62 203 LEU A C 1
ATOM 1580 O O . LEU A 1 203 ? -11.578 6.996 -6.668 1 98.62 203 LEU A O 1
ATOM 1584 N N . ILE A 1 204 ? -9.828 8.453 -6.484 1 98.56 204 ILE A N 1
ATOM 1585 C CA . ILE A 1 204 ? -10.438 9.414 -7.402 1 98.56 204 ILE A CA 1
ATOM 1586 C C . ILE A 1 204 ? -10.406 8.859 -8.828 1 98.56 204 ILE A C 1
ATOM 1588 O O . ILE A 1 204 ? -11.406 8.922 -9.547 1 98.56 204 ILE A O 1
ATOM 1592 N N . GLU A 1 205 ? -9.289 8.266 -9.203 1 98.25 205 GLU A N 1
ATOM 1593 C CA . GLU A 1 205 ? -9.086 7.719 -10.539 1 98.25 205 GLU A CA 1
ATOM 1594 C C . GLU A 1 205 ? -10.156 6.688 -10.883 1 98.25 205 GLU A C 1
ATOM 1596 O O . GLU A 1 205 ? -10.625 6.629 -12.023 1 98.25 205 GLU A O 1
ATOM 1601 N N . ILE A 1 206 ? -10.625 5.91 -9.922 1 98.12 206 ILE A N 1
ATOM 1602 C CA . ILE A 1 206 ? -11.539 4.816 -10.211 1 98.12 206 ILE A CA 1
ATOM 1603 C C . ILE A 1 206 ? -12.977 5.242 -9.891 1 98.12 206 ILE A C 1
ATOM 1605 O O . ILE A 1 206 ? -13.906 4.441 -10 1 98.12 206 ILE A O 1
ATOM 1609 N N . GLY A 1 207 ? -13.133 6.426 -9.406 1 98 207 GLY A N 1
ATOM 1610 C CA . GLY A 1 207 ? -14.469 6.973 -9.203 1 98 207 GLY A CA 1
ATOM 1611 C C . GLY A 1 207 ? -15.055 6.625 -7.848 1 98 207 GLY A C 1
ATOM 1612 O O . GLY A 1 207 ? -16.266 6.699 -7.652 1 98 207 GLY A O 1
ATOM 1613 N N . THR A 1 208 ? -14.273 6.188 -6.949 1 98.38 208 THR A N 1
ATOM 1614 C CA . THR A 1 208 ? -14.742 5.945 -5.59 1 98.38 208 THR A CA 1
ATOM 1615 C C . THR A 1 208 ? -14.961 7.262 -4.852 1 98.38 208 THR A C 1
ATOM 1617 O O . THR A 1 208 ? -15.938 7.418 -4.121 1 98.38 208 THR A O 1
ATOM 1620 N N . LEU A 1 209 ? -14.008 8.164 -5.039 1 98.5 209 LEU A N 1
ATOM 1621 C CA . LEU A 1 209 ? -14.07 9.484 -4.422 1 98.5 209 LEU A CA 1
ATOM 1622 C C . LEU A 1 209 ? -14.078 10.586 -5.48 1 98.5 209 LEU A C 1
ATOM 1624 O O . LEU A 1 209 ? -13.625 10.367 -6.605 1 98.5 209 LEU A O 1
ATOM 1628 N N . ARG A 1 210 ? -14.586 11.68 -5.074 1 98.31 210 ARG A N 1
ATOM 1629 C CA . ARG A 1 210 ? -14.5 12.922 -5.84 1 98.31 210 ARG A CA 1
ATOM 1630 C C . ARG A 1 210 ? -14.016 14.07 -4.961 1 98.31 210 ARG A C 1
ATOM 1632 O O . ARG A 1 210 ? -14.523 14.266 -3.852 1 98.31 210 ARG A O 1
ATOM 1639 N N . LYS A 1 211 ? -13.039 14.797 -5.48 1 97.38 211 LYS A N 1
ATOM 1640 C CA . LYS A 1 211 ? -12.578 15.961 -4.723 1 97.38 211 LYS A CA 1
ATOM 1641 C C . LYS A 1 211 ? -13.617 17.078 -4.742 1 97.38 211 LYS A C 1
ATOM 1643 O O . LYS A 1 211 ? -14.156 17.406 -5.797 1 97.38 211 LYS A O 1
ATOM 1648 N N . ILE A 1 212 ? -13.891 17.641 -3.645 1 95.12 212 ILE A N 1
ATOM 1649 C CA . ILE A 1 212 ? -14.891 18.703 -3.613 1 95.12 212 ILE A CA 1
ATOM 1650 C C . ILE A 1 212 ? -14.242 20.016 -3.17 1 95.12 212 ILE A C 1
ATOM 1652 O O . ILE A 1 212 ? -14.781 21.094 -3.424 1 95.12 212 ILE A O 1
ATOM 1656 N N . ARG A 1 213 ? -13.188 19.969 -2.354 1 86.31 213 ARG A N 1
ATOM 1657 C CA . ARG A 1 213 ? -12.445 21.172 -1.975 1 86.31 213 ARG A CA 1
ATOM 1658 C C . ARG A 1 213 ? -10.969 20.844 -1.74 1 86.31 213 ARG A C 1
ATOM 1660 O O . ARG A 1 213 ? -10.641 19.75 -1.273 1 86.31 213 ARG A O 1
ATOM 1667 N N . MET B 1 1 ? 6.824 -24.359 -24.234 1 80.69 1 MET B N 1
ATOM 1668 C CA . MET B 1 1 ? 5.465 -24.812 -23.953 1 80.69 1 MET B CA 1
ATOM 1669 C C . MET B 1 1 ? 4.434 -23.906 -24.609 1 80.69 1 MET B C 1
ATOM 1671 O O . MET B 1 1 ? 4.543 -22.688 -24.531 1 80.69 1 MET B O 1
ATOM 1675 N N . THR B 1 2 ? 3.521 -24.5 -25.406 1 91 2 THR B N 1
ATOM 1676 C CA . THR B 1 2 ? 2.459 -23.719 -26.031 1 91 2 THR B CA 1
ATOM 1677 C C . THR B 1 2 ? 1.404 -23.312 -25 1 91 2 THR B C 1
ATOM 1679 O O . THR B 1 2 ? 1.372 -23.859 -23.891 1 91 2 THR B O 1
ATOM 1682 N N . ASP B 1 3 ? 0.573 -22.391 -25.406 1 93.94 3 ASP B N 1
ATOM 1683 C CA . ASP B 1 3 ? -0.522 -21.984 -24.531 1 93.94 3 ASP B CA 1
ATOM 1684 C C . ASP B 1 3 ? -1.45 -23.156 -24.234 1 93.94 3 ASP B C 1
ATOM 1686 O O . ASP B 1 3 ? -1.973 -23.281 -23.125 1 93.94 3 ASP B O 1
ATOM 1690 N N . MET B 1 4 ? -1.578 -23.984 -25.219 1 94.19 4 MET B N 1
ATOM 1691 C CA . MET B 1 4 ? -2.443 -25.141 -25.031 1 94.19 4 MET B CA 1
ATOM 1692 C C . MET B 1 4 ? -1.836 -26.109 -24.016 1 94.19 4 MET B C 1
ATOM 1694 O O . MET B 1 4 ? -2.531 -26.609 -23.141 1 94.19 4 MET B O 1
ATOM 1698 N N . GLU B 1 5 ? -0.569 -26.375 -24.188 1 95.12 5 GLU B N 1
ATOM 1699 C CA . GLU B 1 5 ? 0.13 -27.266 -23.266 1 95.12 5 GLU B CA 1
ATOM 1700 C C . GLU B 1 5 ? 0.127 -26.703 -21.844 1 95.12 5 GLU B C 1
ATOM 1702 O O . GLU B 1 5 ? -0.081 -27.438 -20.891 1 95.12 5 GLU B O 1
ATOM 1707 N N . ARG B 1 6 ? 0.375 -25.422 -21.734 1 95.75 6 ARG B N 1
ATOM 1708 C CA . ARG B 1 6 ? 0.337 -24.734 -20.438 1 95.75 6 ARG B CA 1
ATOM 1709 C C . ARG B 1 6 ? -1.039 -24.859 -19.797 1 95.75 6 ARG B C 1
ATOM 1711 O O . ARG B 1 6 ? -1.146 -25.172 -18.609 1 95.75 6 ARG B O 1
ATOM 1718 N N . THR B 1 7 ? -2.033 -24.625 -20.578 1 97.69 7 THR B N 1
ATOM 1719 C CA . THR B 1 7 ? -3.396 -24.688 -20.062 1 97.69 7 THR B CA 1
ATOM 1720 C C . THR B 1 7 ? -3.715 -26.094 -19.547 1 97.69 7 THR B C 1
ATOM 1722 O O . THR B 1 7 ? -4.246 -26.234 -18.438 1 97.69 7 THR B O 1
ATOM 1725 N N . GLN B 1 8 ? -3.365 -27.078 -20.328 1 96.88 8 GLN B N 1
ATOM 1726 C CA . GLN B 1 8 ? -3.613 -28.453 -19.906 1 96.88 8 GLN B CA 1
ATOM 1727 C C . GLN B 1 8 ? -2.869 -28.781 -18.609 1 96.88 8 GLN B C 1
ATOM 1729 O O . GLN B 1 8 ? -3.412 -29.438 -17.719 1 96.88 8 GLN B O 1
ATOM 1734 N N . TYR B 1 9 ? -1.688 -28.359 -18.562 1 97.31 9 TYR B N 1
ATOM 1735 C CA . TYR B 1 9 ? -0.9 -28.562 -17.359 1 97.31 9 TYR B CA 1
ATOM 1736 C C . TYR B 1 9 ? -1.598 -27.953 -16.141 1 97.31 9 TYR B C 1
ATOM 1738 O O . TYR B 1 9 ? -1.729 -28.609 -15.109 1 97.31 9 TYR B O 1
ATOM 1746 N N . ILE B 1 10 ? -2.047 -26.688 -16.25 1 97.31 10 ILE B N 1
ATOM 1747 C CA . ILE B 1 10 ? -2.691 -25.969 -15.156 1 97.31 10 ILE B CA 1
ATOM 1748 C C . ILE B 1 10 ? -3.963 -26.703 -14.734 1 97.31 10 ILE B C 1
ATOM 1750 O O . ILE B 1 10 ? -4.188 -26.938 -13.539 1 97.31 10 ILE B O 1
ATOM 1754 N N . LEU B 1 11 ? -4.754 -27.094 -15.75 1 97.62 11 LEU B N 1
ATOM 1755 C CA . LEU B 1 11 ? -6.023 -27.766 -15.461 1 97.62 11 LEU B CA 1
ATOM 1756 C C . LEU B 1 11 ? -5.785 -29.109 -14.805 1 97.62 11 LEU B C 1
ATOM 1758 O O . LEU B 1 11 ? -6.574 -29.547 -13.961 1 97.62 11 LEU B O 1
ATOM 1762 N N . ASN B 1 12 ? -4.707 -29.781 -15.156 1 97.81 12 ASN B N 1
ATOM 1763 C CA . ASN B 1 12 ? -4.379 -31.094 -14.586 1 97.81 12 ASN B CA 1
ATOM 1764 C C . ASN B 1 12 ? -3.887 -30.969 -13.148 1 97.81 12 ASN B C 1
ATOM 1766 O O . ASN B 1 12 ? -3.859 -31.953 -12.406 1 97.81 12 ASN B O 1
ATOM 1770 N N . ASN B 1 13 ? -3.449 -29.781 -12.789 1 97.88 13 ASN B N 1
ATOM 1771 C CA . ASN B 1 13 ? -2.896 -29.594 -11.453 1 97.88 13 ASN B CA 1
ATOM 1772 C C . ASN B 1 13 ? -3.814 -28.75 -10.578 1 97.88 13 ASN B C 1
ATOM 1774 O O . ASN B 1 13 ? -3.398 -28.25 -9.531 1 97.88 13 ASN B O 1
ATOM 1778 N N . SER B 1 14 ? -5.008 -28.516 -11.016 1 98.38 14 SER B N 1
ATOM 1779 C CA . SER B 1 14 ? -6.086 -27.875 -10.266 1 98.38 14 SER B CA 1
ATOM 1780 C C . SER B 1 14 ? -7.273 -28.828 -10.094 1 98.38 14 SER B C 1
ATOM 1782 O O . SER B 1 14 ? -7.602 -29.578 -11.008 1 98.38 14 SER B O 1
ATOM 1784 N N . ASP B 1 15 ? -7.906 -28.75 -8.969 1 98.19 15 ASP B N 1
ATOM 1785 C CA . ASP B 1 15 ? -9.078 -29.594 -8.797 1 98.19 15 ASP B CA 1
ATOM 1786 C C . ASP B 1 15 ? -10.352 -28.891 -9.234 1 98.19 15 ASP B C 1
ATOM 1788 O O . ASP B 1 15 ? -11.453 -29.406 -9.039 1 98.19 15 ASP B O 1
ATOM 1792 N N . LEU B 1 16 ? -10.211 -27.641 -9.688 1 98.31 16 LEU B N 1
ATOM 1793 C CA . LEU B 1 16 ? -11.367 -26.938 -10.234 1 98.31 16 LEU B CA 1
ATOM 1794 C C . LEU B 1 16 ? -11.867 -27.625 -11.5 1 98.31 16 LEU B C 1
ATOM 1796 O O . LEU B 1 16 ? -11.07 -28.062 -12.336 1 98.31 16 LEU B O 1
ATOM 1800 N N . SER B 1 17 ? -13.234 -27.656 -11.648 1 98 17 SER B N 1
ATOM 1801 C CA . SER B 1 17 ? -13.82 -28.047 -12.93 1 98 17 SER B CA 1
ATOM 1802 C C . SER B 1 17 ? -13.602 -26.969 -13.977 1 98 17 SER B C 1
ATOM 1804 O O . SER B 1 17 ? -13.227 -25.844 -13.648 1 98 17 SER B O 1
ATOM 1806 N N . ILE B 1 18 ? -13.828 -27.375 -15.234 1 97.75 18 ILE B N 1
ATOM 1807 C CA . ILE B 1 18 ? -13.703 -26.422 -16.328 1 97.75 18 ILE B CA 1
ATOM 1808 C C . ILE B 1 18 ? -14.625 -25.234 -16.062 1 97.75 18 ILE B C 1
ATOM 1810 O O . ILE B 1 18 ? -14.219 -24.078 -16.25 1 97.75 18 ILE B O 1
ATOM 1814 N N . GLY B 1 19 ? -15.812 -25.484 -15.602 1 97.94 19 GLY B N 1
ATOM 1815 C CA . GLY B 1 19 ? -16.75 -24.422 -15.273 1 97.94 19 GLY B CA 1
ATOM 1816 C C . GLY B 1 19 ? -16.266 -23.531 -14.141 1 97.94 19 GLY B C 1
ATOM 1817 O O . GLY B 1 19 ? -16.453 -22.312 -14.18 1 97.94 19 GLY B O 1
ATOM 1818 N N . GLU B 1 20 ? -15.664 -24.156 -13.18 1 97.94 20 GLU B N 1
ATOM 1819 C CA . GLU B 1 20 ? -15.148 -23.406 -12.047 1 97.94 20 GLU B CA 1
ATOM 1820 C C . GLU B 1 20 ? -13.953 -22.547 -12.453 1 97.94 20 GLU B C 1
ATOM 1822 O O . GLU B 1 20 ? -13.797 -21.422 -11.961 1 97.94 20 GLU B O 1
ATOM 1827 N N . VAL B 1 21 ? -13.109 -23.062 -13.273 1 98.44 21 VAL B N 1
ATOM 1828 C CA . VAL B 1 21 ? -12.016 -22.266 -13.797 1 98.44 21 VAL B CA 1
ATOM 1829 C C . VAL B 1 21 ? -12.57 -21.062 -14.562 1 98.44 21 VAL B C 1
ATOM 1831 O O . VAL B 1 21 ? -12.094 -19.938 -14.391 1 98.44 21 VAL B O 1
ATOM 1834 N N . GLN B 1 22 ? -13.609 -21.312 -15.445 1 98 22 GLN B N 1
ATOM 1835 C CA . GLN B 1 22 ? -14.258 -20.219 -16.172 1 98 22 GLN B CA 1
ATOM 1836 C C . GLN B 1 22 ? -14.789 -19.156 -15.227 1 98 22 GLN B C 1
ATOM 1838 O O . GLN B 1 22 ? -14.547 -17.969 -15.422 1 98 22 GLN B O 1
ATOM 1843 N N . GLU B 1 23 ? -15.43 -19.594 -14.18 1 97.5 23 GLU B N 1
ATOM 1844 C CA . GLU B 1 23 ? -15.984 -18.672 -13.203 1 97.5 23 GLU B CA 1
ATOM 1845 C C . GLU B 1 23 ? -14.883 -17.875 -12.508 1 97.5 23 GLU B C 1
ATOM 1847 O O . GLU B 1 23 ? -15.008 -16.656 -12.328 1 97.5 23 GLU B O 1
ATOM 1852 N N . TYR B 1 24 ? -13.836 -18.562 -12.148 1 97.88 24 TYR B N 1
ATOM 1853 C CA . TYR B 1 24 ? -12.711 -17.906 -11.492 1 97.88 24 TYR B CA 1
ATOM 1854 C C . TYR B 1 24 ? -12.117 -16.828 -12.383 1 97.88 24 TYR B C 1
ATOM 1856 O O . TYR B 1 24 ? -11.859 -15.703 -11.93 1 97.88 24 TYR B O 1
ATOM 1864 N N . LEU B 1 25 ? -11.891 -17.188 -13.594 1 96.69 25 LEU B N 1
ATOM 1865 C CA . LEU B 1 25 ? -11.32 -16.219 -14.531 1 96.69 25 LEU B CA 1
ATOM 1866 C C . LEU B 1 25 ? -12.25 -15.031 -14.727 1 96.69 25 LEU B C 1
ATOM 1868 O O . LEU B 1 25 ? -11.797 -13.883 -14.758 1 96.69 25 LEU B O 1
ATOM 1872 N N . ASP B 1 26 ? -13.547 -15.25 -14.828 1 95 26 ASP B N 1
ATOM 1873 C CA . ASP B 1 26 ? -14.523 -14.188 -15.055 1 95 26 ASP B CA 1
ATOM 1874 C C . ASP B 1 26 ? -14.578 -13.234 -13.867 1 95 26 ASP B C 1
ATOM 1876 O O . ASP B 1 26 ? -14.812 -12.039 -14.039 1 95 26 ASP B O 1
ATOM 1880 N N . ILE B 1 27 ? -14.328 -13.789 -12.703 1 91.75 27 ILE B N 1
ATOM 1881 C CA . ILE B 1 27 ? -14.406 -12.984 -11.484 1 91.75 27 ILE B CA 1
ATOM 1882 C C . ILE B 1 27 ? -13.07 -12.273 -11.25 1 91.75 27 ILE B C 1
ATOM 1884 O O . ILE B 1 27 ? -13.039 -11.047 -11.109 1 91.75 27 ILE B O 1
ATOM 1888 N N . ASN B 1 28 ? -12 -12.945 -11.258 1 91.69 28 ASN B N 1
ATOM 1889 C CA . ASN B 1 28 ? -10.711 -12.445 -10.789 1 91.69 28 ASN B CA 1
ATOM 1890 C C . ASN B 1 28 ? -9.961 -11.703 -11.883 1 91.69 28 ASN B C 1
ATOM 1892 O O . ASN B 1 28 ? -9 -10.977 -11.602 1 91.69 28 ASN B O 1
ATOM 1896 N N . TYR B 1 29 ? -10.391 -11.859 -13.094 1 91.88 29 TYR B N 1
ATOM 1897 C CA . TYR B 1 29 ? -9.797 -11.148 -14.219 1 91.88 29 TYR B CA 1
ATOM 1898 C C . TYR B 1 29 ? -10.852 -10.383 -15 1 91.88 29 TYR B C 1
ATOM 1900 O O . TYR B 1 29 ? -10.773 -10.273 -16.234 1 91.88 29 TYR B O 1
ATOM 1908 N N . ALA B 1 30 ? -11.859 -9.922 -14.305 1 86 30 ALA B N 1
ATOM 1909 C CA . ALA B 1 30 ? -12.961 -9.18 -14.906 1 86 30 ALA B CA 1
ATOM 1910 C C . ALA B 1 30 ? -12.469 -7.906 -15.586 1 86 30 ALA B C 1
ATOM 1912 O O . ALA B 1 30 ? -13.078 -7.43 -16.547 1 86 30 ALA B O 1
ATOM 1913 N N . PHE B 1 31 ? -11.25 -7.496 -15.172 1 81 31 PHE B N 1
ATOM 1914 C CA . PHE B 1 31 ? -10.68 -6.258 -15.695 1 81 31 PHE B CA 1
ATOM 1915 C C . PHE B 1 31 ? -10.156 -6.461 -17.109 1 81 31 PHE B C 1
ATOM 1917 O O . PHE B 1 31 ? -9.883 -5.492 -17.812 1 81 31 PHE B O 1
ATOM 1924 N N . ASP B 1 32 ? -9.914 -7.559 -17.5 1 87.56 32 ASP B N 1
ATOM 1925 C CA . ASP B 1 32 ? -9.547 -7.973 -18.859 1 87.56 32 ASP B CA 1
ATOM 1926 C C . ASP B 1 32 ? -10.438 -9.117 -19.344 1 87.56 32 ASP B C 1
ATOM 1928 O O . ASP B 1 32 ? -10.055 -10.281 -19.266 1 87.56 32 ASP B O 1
ATOM 1932 N N . THR B 1 33 ? -11.531 -8.75 -19.922 1 88.94 33 THR B N 1
ATOM 1933 C CA . THR B 1 33 ? -12.555 -9.734 -20.266 1 88.94 33 THR B CA 1
ATOM 1934 C C . THR B 1 33 ? -12.016 -10.727 -21.297 1 88.94 33 THR B C 1
ATOM 1936 O O . THR B 1 33 ? -12.562 -11.82 -21.453 1 88.94 33 THR B O 1
ATOM 1939 N N . ASN B 1 34 ? -10.938 -10.336 -21.969 1 92.12 34 ASN B N 1
ATOM 1940 C CA . ASN B 1 34 ? -10.367 -11.25 -22.953 1 92.12 34 ASN B CA 1
ATOM 1941 C C . ASN B 1 34 ? -9.875 -12.539 -22.281 1 92.12 34 ASN B C 1
ATOM 1943 O O . ASN B 1 34 ? -9.867 -13.602 -22.906 1 92.12 34 ASN B O 1
ATOM 1947 N N . VAL B 1 35 ? -9.492 -12.453 -21.047 1 94.88 35 VAL B N 1
ATOM 1948 C CA . VAL B 1 35 ? -8.977 -13.625 -20.344 1 94.88 35 VAL B CA 1
ATOM 1949 C C . VAL B 1 35 ? -10.062 -14.688 -20.25 1 94.88 35 VAL B C 1
ATOM 1951 O O . VAL B 1 35 ? -9.867 -15.828 -20.672 1 94.88 35 VAL B O 1
ATOM 1954 N N . GLY B 1 36 ? -11.227 -14.336 -19.734 1 95.31 36 GLY B N 1
ATOM 1955 C CA . GLY B 1 36 ? -12.344 -15.258 -19.641 1 95.31 36 GLY B CA 1
ATOM 1956 C C . GLY B 1 36 ? -12.883 -15.672 -21 1 95.31 36 GLY B C 1
ATOM 1957 O O . GLY B 1 36 ? -13.203 -16.844 -21.219 1 95.31 36 GLY B O 1
ATOM 1958 N N . ASP B 1 37 ? -12.938 -14.758 -21.906 1 96.88 37 ASP B N 1
ATOM 1959 C CA . ASP B 1 37 ? -13.477 -15.023 -23.234 1 96.88 37 ASP B CA 1
ATOM 1960 C C . ASP B 1 37 ? -12.625 -16.047 -23.984 1 96.88 37 ASP B C 1
ATOM 1962 O O . ASP B 1 37 ? -13.156 -16.953 -24.625 1 96.88 37 ASP B O 1
ATOM 1966 N N . THR B 1 38 ? -11.352 -15.852 -23.922 1 97 38 THR B N 1
ATOM 1967 C CA . THR B 1 38 ? -10.438 -16.766 -24.594 1 97 38 THR B CA 1
ATOM 1968 C C . THR B 1 38 ? -10.562 -18.172 -24.031 1 97 38 THR B C 1
ATOM 1970 O O . THR B 1 38 ? -10.57 -19.156 -24.781 1 97 38 THR B O 1
ATOM 1973 N N . PHE B 1 39 ? -10.672 -18.266 -22.766 1 97.81 39 PHE B N 1
ATOM 1974 C CA . PHE B 1 39 ? -10.844 -19.594 -22.172 1 97.81 39 PHE B CA 1
ATOM 1975 C C . PHE B 1 39 ? -12.18 -20.188 -22.578 1 97.81 39 PHE B C 1
ATOM 1977 O O . PHE B 1 39 ? -12.258 -21.375 -22.906 1 97.81 39 PHE B O 1
ATOM 1984 N N . ARG B 1 40 ? -13.188 -19.391 -22.547 1 97.44 40 ARG B N 1
ATOM 1985 C CA . ARG B 1 40 ? -14.523 -19.844 -22.906 1 97.44 40 ARG B CA 1
ATOM 1986 C C . ARG B 1 40 ? -14.57 -20.344 -24.359 1 97.44 40 ARG B C 1
ATOM 1988 O O . ARG B 1 40 ? -15.148 -21.391 -24.641 1 97.44 40 ARG B O 1
ATOM 1995 N N . SER B 1 41 ? -13.969 -19.719 -25.266 1 97.5 41 SER B N 1
ATOM 1996 C CA . SER B 1 41 ? -14.109 -20 -26.688 1 97.5 41 SER B CA 1
ATOM 1997 C C . SER B 1 41 ? -13.055 -20.984 -27.172 1 97.5 41 SER B C 1
ATOM 1999 O O . SER B 1 41 ? -13.32 -21.828 -28.031 1 97.5 41 SER B O 1
ATOM 2001 N N . GLU B 1 42 ? -11.82 -20.938 -26.594 1 97.06 42 GLU B N 1
ATOM 2002 C CA . GLU B 1 42 ? -10.703 -21.688 -27.141 1 97.06 42 GLU B CA 1
ATOM 2003 C C . GLU B 1 42 ? -10.172 -22.703 -26.141 1 97.06 42 GLU B C 1
ATOM 2005 O O . GLU B 1 42 ? -9.383 -23.578 -26.484 1 97.06 42 GLU B O 1
ATOM 2010 N N . GLY B 1 43 ? -10.594 -22.531 -24.891 1 96.5 43 GLY B N 1
ATOM 2011 C CA . GLY B 1 43 ? -10.062 -23.406 -23.844 1 96.5 43 GLY B CA 1
ATOM 2012 C C . GLY B 1 43 ? -8.617 -23.094 -23.5 1 96.5 43 GLY B C 1
ATOM 2013 O O . GLY B 1 43 ? -7.852 -24 -23.156 1 96.5 43 GLY B O 1
ATOM 2014 N N . ILE B 1 44 ? -8.25 -21.812 -23.703 1 96.94 44 ILE B N 1
ATOM 2015 C CA . ILE B 1 44 ? -6.848 -21.438 -23.562 1 96.94 44 ILE B CA 1
ATOM 2016 C C . ILE B 1 44 ? -6.703 -20.406 -22.453 1 96.94 44 ILE B C 1
ATOM 2018 O O . ILE B 1 44 ? -7.469 -19.438 -22.391 1 96.94 44 ILE B O 1
ATOM 2022 N N . ILE B 1 45 ? -5.793 -20.641 -21.547 1 96.75 45 ILE B N 1
ATOM 2023 C CA . ILE B 1 45 ? -5.281 -19.625 -20.625 1 96.75 45 ILE B CA 1
ATOM 2024 C C . ILE B 1 45 ? -3.969 -19.062 -21.172 1 96.75 45 ILE B C 1
ATOM 2026 O O . ILE B 1 45 ? -2.934 -19.734 -21.125 1 96.75 45 ILE B O 1
ATOM 2030 N N . GLU B 1 46 ? -4.059 -17.844 -21.547 1 92.81 46 GLU B N 1
ATOM 2031 C CA . GLU B 1 46 ? -2.926 -17.25 -22.25 1 92.81 46 GLU B CA 1
ATOM 2032 C C . GLU B 1 46 ? -1.722 -17.094 -21.328 1 92.81 46 GLU B C 1
ATOM 2034 O O . GLU B 1 46 ? -1.872 -16.75 -20.156 1 92.81 46 GLU B O 1
ATOM 2039 N N . ALA B 1 47 ? -0.572 -17.391 -22.062 1 87.75 47 ALA B N 1
ATOM 2040 C CA . ALA B 1 47 ? 0.671 -17.156 -21.328 1 87.75 47 ALA B CA 1
ATOM 2041 C C . ALA B 1 47 ? 1.025 -15.664 -21.328 1 87.75 47 ALA B C 1
ATOM 2043 O O . ALA B 1 47 ? 0.326 -14.859 -21.953 1 87.75 47 ALA B O 1
ATOM 2044 N N . ASN B 1 48 ? 1.885 -15.148 -20.547 1 83.06 48 ASN B N 1
ATOM 2045 C CA . ASN B 1 48 ? 2.5 -13.82 -20.516 1 83.06 48 ASN B CA 1
ATOM 2046 C C . ASN B 1 48 ? 1.562 -12.789 -19.906 1 83.06 48 ASN B C 1
ATOM 2048 O O . ASN B 1 48 ? 1.719 -11.586 -20.141 1 83.06 48 ASN B O 1
ATOM 2052 N N . LYS B 1 49 ? 0.447 -13.242 -19.281 1 88.38 49 LYS B N 1
ATOM 2053 C CA . LYS B 1 49 ? -0.448 -12.328 -18.578 1 88.38 49 LYS B CA 1
ATOM 2054 C C . LYS B 1 49 ? -0.422 -12.594 -17.078 1 88.38 49 LYS B C 1
ATOM 2056 O O . LYS B 1 49 ? -1.257 -12.07 -16.344 1 88.38 49 LYS B O 1
ATOM 2061 N N . ASP B 1 50 ? 0.457 -13.398 -16.719 1 92.5 50 ASP B N 1
ATOM 2062 C CA . ASP B 1 50 ? 0.638 -13.758 -15.312 1 92.5 50 ASP B CA 1
ATOM 2063 C C . ASP B 1 50 ? -0.681 -14.203 -14.688 1 92.5 50 ASP B C 1
ATOM 2065 O O . ASP B 1 50 ? -1.004 -13.805 -13.562 1 92.5 50 ASP B O 1
ATOM 2069 N N . ILE B 1 51 ? -1.47 -14.914 -15.445 1 94.62 51 ILE B N 1
ATOM 2070 C CA . ILE B 1 51 ? -2.715 -15.5 -14.953 1 94.62 51 ILE B CA 1
ATOM 2071 C C . ILE B 1 51 ? -2.408 -16.703 -14.062 1 94.62 51 ILE B C 1
ATOM 2073 O O . ILE B 1 51 ? -1.676 -17.609 -14.469 1 94.62 51 ILE B O 1
ATOM 2077 N N . THR B 1 52 ? -2.941 -16.688 -12.852 1 95.69 52 THR B N 1
ATOM 2078 C CA . THR B 1 52 ? -2.754 -17.797 -11.922 1 95.69 52 THR B CA 1
ATOM 2079 C C . THR B 1 52 ? -4.09 -18.453 -11.586 1 95.69 52 THR B C 1
ATOM 2081 O O . THR B 1 52 ? -5.117 -17.766 -11.5 1 95.69 52 THR B O 1
ATOM 2084 N N . ILE B 1 53 ? -4.043 -19.75 -11.422 1 97.69 53 ILE B N 1
ATOM 2085 C CA . ILE B 1 53 ? -5.246 -20.531 -11.125 1 97.69 53 ILE B CA 1
ATOM 2086 C C . ILE B 1 53 ? -5.07 -21.266 -9.797 1 97.69 53 ILE B C 1
ATOM 2088 O O . ILE B 1 53 ? -4.035 -21.891 -9.562 1 97.69 53 ILE B O 1
ATOM 2092 N N . PRO B 1 54 ? -6.086 -21.172 -8.945 1 98.19 54 PRO B N 1
ATOM 2093 C CA . PRO B 1 54 ? -5.973 -21.891 -7.676 1 98.19 54 PRO B CA 1
ATOM 2094 C C . PRO B 1 54 ? -5.91 -23.406 -7.867 1 98.19 54 PRO B C 1
ATOM 2096 O O . PRO B 1 54 ? -6.512 -23.938 -8.805 1 98.19 54 PRO B O 1
ATOM 2099 N N . ARG B 1 55 ? -5.258 -24.062 -6.957 1 98.44 55 ARG B N 1
ATOM 2100 C CA . ARG B 1 55 ? -5.125 -25.516 -7.008 1 98.44 55 ARG B CA 1
ATOM 2101 C C . ARG B 1 55 ? -6.426 -26.203 -6.598 1 98.44 55 ARG B C 1
ATOM 2103 O O . ARG B 1 55 ? -6.656 -27.359 -6.934 1 98.44 55 ARG B O 1
ATOM 2110 N N . SER B 1 56 ? -7.215 -25.438 -5.789 1 98.44 56 SER B N 1
ATOM 2111 C CA . SER B 1 56 ? -8.445 -26.031 -5.273 1 98.44 56 SER B CA 1
ATOM 2112 C C . SER B 1 56 ? -9.539 -24.969 -5.109 1 98.44 56 SER B C 1
ATOM 2114 O O . SER B 1 56 ? -9.258 -23.844 -4.727 1 98.44 56 SER B O 1
ATOM 2116 N N . LYS B 1 57 ? -10.781 -25.422 -5.348 1 97 57 LYS B N 1
ATOM 2117 C CA . LYS B 1 57 ? -11.922 -24.547 -5.117 1 97 57 LYS B CA 1
ATOM 2118 C C . LYS B 1 57 ? -12.086 -24.234 -3.633 1 97 57 LYS B C 1
ATOM 2120 O O . LYS B 1 57 ? -12.656 -23.203 -3.266 1 97 57 LYS B O 1
ATOM 2125 N N . ASP B 1 58 ? -11.484 -25.094 -2.795 1 97.06 58 ASP B N 1
ATOM 2126 C CA . ASP B 1 58 ? -11.602 -24.938 -1.349 1 97.06 58 ASP B CA 1
ATOM 2127 C C . ASP B 1 58 ? -10.789 -23.734 -0.86 1 97.06 58 ASP B C 1
ATOM 2129 O O . ASP B 1 58 ? -10.945 -23.297 0.282 1 97.06 58 ASP B O 1
ATOM 2133 N N . TYR B 1 59 ? -9.953 -23.266 -1.72 1 97.62 59 TYR B N 1
ATOM 2134 C CA . TYR B 1 59 ? -9.117 -22.141 -1.339 1 97.62 59 TYR B CA 1
ATOM 2135 C C . TYR B 1 59 ? -9.797 -20.812 -1.671 1 97.62 59 TYR B C 1
ATOM 2137 O O . TYR B 1 59 ? -9.242 -19.734 -1.428 1 97.62 59 TYR B O 1
ATOM 2145 N N . LEU B 1 60 ? -10.945 -20.844 -2.215 1 96.56 60 LEU B N 1
ATOM 2146 C CA . LEU B 1 60 ? -11.695 -19.656 -2.596 1 96.56 60 LEU B CA 1
ATOM 2147 C C . LEU B 1 60 ? -12.75 -19.312 -1.548 1 96.56 60 LEU B C 1
ATOM 2149 O O . LEU B 1 60 ? -13.297 -20.219 -0.898 1 96.56 60 LEU B O 1
ATOM 2153 N N . ASN B 1 61 ? -13.031 -18.047 -1.393 1 93.38 61 ASN B N 1
ATOM 2154 C CA . ASN B 1 61 ? -14.133 -17.609 -0.534 1 93.38 61 ASN B CA 1
ATOM 2155 C C . ASN B 1 61 ? -15.461 -17.609 -1.285 1 93.38 61 ASN B C 1
ATOM 2157 O O . ASN B 1 61 ? -15.539 -18.078 -2.422 1 93.38 61 ASN B O 1
ATOM 2161 N N . SER B 1 62 ? -16.531 -17.094 -0.572 1 90.81 62 SER B N 1
ATOM 2162 C CA . SER B 1 62 ? -17.875 -17.156 -1.134 1 90.81 62 SER B CA 1
ATOM 2163 C C . SER B 1 62 ? -18 -16.234 -2.348 1 90.81 62 SER B C 1
ATOM 2165 O O . SER B 1 62 ? -18.938 -16.375 -3.141 1 90.81 62 SER B O 1
ATOM 2167 N N . LYS B 1 63 ? -17.078 -15.391 -2.561 1 88.5 63 LYS B N 1
ATOM 2168 C CA . LYS B 1 63 ? -17.125 -14.469 -3.691 1 88.5 63 LYS B CA 1
ATOM 2169 C C . LYS B 1 63 ? -16.312 -15.008 -4.867 1 88.5 63 LYS B C 1
ATOM 2171 O O . LYS B 1 63 ? -16.188 -14.336 -5.898 1 88.5 63 LYS B O 1
ATOM 2176 N N . GLY B 1 64 ? -15.68 -16.156 -4.684 1 92.31 64 GLY B N 1
ATOM 2177 C CA . GLY B 1 64 ? -14.914 -16.766 -5.758 1 92.31 64 GLY B CA 1
ATOM 2178 C C . GLY B 1 64 ? -13.492 -16.234 -5.848 1 92.31 64 GLY B C 1
ATOM 2179 O O . GLY B 1 64 ? -12.875 -16.297 -6.914 1 92.31 64 GLY B O 1
ATOM 2180 N N . ARG B 1 65 ? -13.047 -15.711 -4.773 1 91.5 65 ARG B N 1
ATOM 2181 C CA . ARG B 1 65 ? -11.688 -15.195 -4.691 1 91.5 65 ARG B CA 1
ATOM 2182 C C . ARG B 1 65 ? -10.836 -16.031 -3.736 1 91.5 65 ARG B C 1
ATOM 2184 O O . ARG B 1 65 ? -11.367 -16.75 -2.893 1 91.5 65 ARG B O 1
ATOM 2191 N N . ILE B 1 66 ? -9.516 -15.922 -3.939 1 92.94 66 ILE B N 1
ATOM 2192 C CA . ILE B 1 66 ? -8.656 -16.625 -2.986 1 92.94 66 ILE B CA 1
ATOM 2193 C C . ILE B 1 66 ? -8.969 -16.141 -1.568 1 92.94 66 ILE B C 1
ATOM 2195 O O . ILE B 1 66 ? -9.062 -14.945 -1.314 1 92.94 66 ILE B O 1
ATOM 2199 N N . ASP B 1 67 ? -9.156 -17.062 -0.68 1 93.56 67 ASP B N 1
ATOM 2200 C CA . ASP B 1 67 ? -9.484 -16.75 0.71 1 93.56 67 ASP B CA 1
ATOM 2201 C C . ASP B 1 67 ? -8.219 -16.594 1.548 1 93.56 67 ASP B C 1
ATOM 2203 O O . ASP B 1 67 ? -7.652 -17.578 2.027 1 93.56 67 ASP B O 1
ATOM 2207 N N . TYR B 1 68 ? -7.867 -15.422 1.814 1 89.75 68 TYR B N 1
ATOM 2208 C CA . TYR B 1 68 ? -6.641 -15.164 2.559 1 89.75 68 TYR B CA 1
ATOM 2209 C C . TYR B 1 68 ? -6.906 -15.148 4.059 1 89.75 68 TYR B C 1
ATOM 2211 O O . TYR B 1 68 ? -5.973 -15.039 4.859 1 89.75 68 TYR B O 1
ATOM 2219 N N . SER B 1 69 ? -8.133 -15.18 4.469 1 86.88 69 SER B N 1
ATOM 2220 C CA . SER B 1 69 ? -8.477 -15.156 5.891 1 86.88 69 SER B CA 1
ATOM 2221 C C . SER B 1 69 ? -8.062 -16.453 6.578 1 86.88 69 SER B C 1
ATOM 2223 O O . SER B 1 69 ? -8.023 -16.531 7.809 1 86.88 69 SER B O 1
ATOM 2225 N N . VAL B 1 70 ? -7.703 -17.422 5.797 1 91.38 70 VAL B N 1
ATOM 2226 C CA . VAL B 1 70 ? -7.402 -18.734 6.363 1 91.38 70 VAL B CA 1
ATOM 2227 C C . VAL B 1 70 ? -5.918 -18.812 6.711 1 91.38 70 VAL B C 1
ATOM 2229 O O . VAL B 1 70 ? -5.453 -19.844 7.223 1 91.38 70 VAL B O 1
ATOM 2232 N N . VAL B 1 71 ? -5.16 -17.859 6.359 1 92.38 71 VAL B N 1
ATOM 2233 C CA . VAL B 1 71 ? -3.744 -17.797 6.711 1 92.38 71 VAL B CA 1
ATOM 2234 C C . VAL B 1 71 ? -3.488 -16.594 7.629 1 92.38 71 VAL B C 1
ATOM 2236 O O . VAL B 1 71 ? -4.285 -15.664 7.672 1 92.38 71 VAL B O 1
ATOM 2239 N N . PRO B 1 72 ? -2.34 -16.609 8.422 1 92 72 PRO B N 1
ATOM 2240 C CA . PRO B 1 72 ? -2.012 -15.461 9.266 1 92 72 PRO B CA 1
ATOM 2241 C C . PRO B 1 72 ? -1.806 -14.172 8.469 1 92 72 PRO B C 1
ATOM 2243 O O . PRO B 1 72 ? -1.634 -14.227 7.25 1 92 72 PRO B O 1
ATOM 2246 N N . PRO B 1 73 ? -1.829 -13.055 9.172 1 87.75 73 PRO B N 1
ATOM 2247 C CA . PRO B 1 73 ? -1.646 -11.766 8.492 1 87.75 73 PRO B CA 1
ATOM 2248 C C . PRO B 1 73 ? -0.375 -11.727 7.645 1 87.75 73 PRO B C 1
ATOM 2250 O O . PRO B 1 73 ? 0.678 -12.195 8.086 1 87.75 73 PRO B O 1
ATOM 2253 N N . ASP B 1 74 ? -0.525 -11.297 6.488 1 91.5 74 ASP B N 1
ATOM 2254 C CA . ASP B 1 74 ? 0.547 -11.078 5.523 1 91.5 74 ASP B CA 1
ATOM 2255 C C . ASP B 1 74 ? 1.271 -12.383 5.203 1 91.5 74 ASP B C 1
ATOM 2257 O O . ASP B 1 74 ? 2.361 -12.375 4.629 1 91.5 74 ASP B O 1
ATOM 2261 N N . GLY B 1 75 ? 0.774 -13.492 5.688 1 94.69 75 GLY B N 1
ATOM 2262 C CA . GLY B 1 75 ? 1.296 -14.805 5.336 1 94.69 75 GLY B CA 1
ATOM 2263 C C . GLY B 1 75 ? 2.496 -15.211 6.172 1 94.69 75 GLY B C 1
ATOM 2264 O O . GLY B 1 75 ? 3.186 -16.172 5.844 1 94.69 75 GLY B O 1
ATOM 2265 N N . TYR B 1 76 ? 2.762 -14.5 7.242 1 96.69 76 TYR B N 1
ATOM 2266 C CA . TYR B 1 76 ? 3.916 -14.812 8.078 1 96.69 76 TYR B CA 1
ATOM 2267 C C . TYR B 1 76 ? 3.561 -15.859 9.133 1 96.69 76 TYR B C 1
ATOM 2269 O O . TYR B 1 76 ? 2.463 -15.836 9.695 1 96.69 76 TYR B O 1
ATOM 2277 N N . ALA B 1 77 ? 4.516 -16.672 9.375 1 96.94 77 ALA B N 1
ATOM 2278 C CA . ALA B 1 77 ? 4.379 -17.578 10.508 1 96.94 77 ALA B CA 1
ATOM 2279 C C . ALA B 1 77 ? 4.348 -16.812 11.82 1 96.94 77 ALA B C 1
ATOM 2281 O O . ALA B 1 77 ? 4.852 -15.688 11.914 1 96.94 77 ALA B O 1
ATOM 2282 N N . ILE B 1 78 ? 3.764 -17.438 12.766 1 94.75 78 ILE B N 1
ATOM 2283 C CA . ILE B 1 78 ? 3.619 -16.828 14.086 1 94.75 78 ILE B CA 1
ATOM 2284 C C . ILE B 1 78 ? 4.445 -17.609 15.109 1 94.75 78 ILE B C 1
ATOM 2286 O O . ILE B 1 78 ? 4.418 -18.844 15.133 1 94.75 78 ILE B O 1
ATOM 2290 N N . ASP B 1 79 ? 5.188 -16.875 15.883 1 94.06 79 ASP B N 1
ATOM 2291 C CA . ASP B 1 79 ? 5.879 -17.484 17.016 1 94.06 79 ASP B CA 1
ATOM 2292 C C . ASP B 1 79 ? 4.887 -18 18.047 1 94.06 79 ASP B C 1
ATOM 2294 O O . ASP B 1 79 ? 4.109 -17.219 18.609 1 94.06 79 ASP B O 1
ATOM 2298 N N . ALA B 1 80 ? 4.945 -19.25 18.375 1 90.69 80 ALA B N 1
ATOM 2299 C CA . ALA B 1 80 ? 3.957 -19.875 19.234 1 90.69 80 ALA B CA 1
ATOM 2300 C C . ALA B 1 80 ? 4.062 -19.359 20.672 1 90.69 80 ALA B C 1
ATOM 2302 O O . ALA B 1 80 ? 3.074 -19.328 21.406 1 90.69 80 ALA B O 1
ATOM 2303 N N . THR B 1 81 ? 5.172 -18.875 21.094 1 92.19 81 THR B N 1
ATOM 2304 C CA . THR B 1 81 ? 5.414 -18.438 22.469 1 92.19 81 THR B CA 1
ATOM 2305 C C . THR B 1 81 ? 4.988 -16.984 22.641 1 92.19 81 THR B C 1
ATOM 2307 O O . THR B 1 81 ? 4.262 -16.656 23.578 1 92.19 81 THR B O 1
ATOM 2310 N N . THR B 1 82 ? 5.273 -16.125 21.656 1 89.75 82 THR B N 1
ATOM 2311 C CA . THR B 1 82 ? 5.078 -14.688 21.828 1 89.75 82 THR B CA 1
ATOM 2312 C C . THR B 1 82 ? 3.828 -14.219 21.094 1 89.75 82 THR B C 1
ATOM 2314 O O . THR B 1 82 ? 3.314 -13.125 21.359 1 89.75 82 THR B O 1
ATOM 2317 N N . GLY B 1 83 ? 3.43 -14.984 20.109 1 89.62 83 GLY B N 1
ATOM 2318 C CA . GLY B 1 83 ? 2.297 -14.586 19.297 1 89.62 83 GLY B CA 1
ATOM 2319 C C . GLY B 1 83 ? 2.662 -13.57 18.219 1 89.62 83 GLY B C 1
ATOM 2320 O O . GLY B 1 83 ? 1.795 -13.102 17.484 1 89.62 83 GLY B O 1
ATOM 2321 N N . LYS B 1 84 ? 3.906 -13.258 18.062 1 88.94 84 LYS B N 1
ATOM 2322 C CA . LYS B 1 84 ? 4.363 -12.25 17.109 1 88.94 84 LYS B CA 1
ATOM 2323 C C . LYS B 1 84 ? 4.652 -12.883 15.75 1 88.94 84 LYS B C 1
ATOM 2325 O O . LYS B 1 84 ? 5.059 -14.039 15.672 1 88.94 84 LYS B O 1
ATOM 2330 N N . LEU B 1 85 ? 4.414 -12.086 14.703 1 91.94 85 LEU B N 1
ATOM 2331 C CA . LEU B 1 85 ? 4.789 -12.523 13.367 1 91.94 85 LEU B CA 1
ATOM 2332 C C . LEU B 1 85 ? 6.301 -12.695 13.258 1 91.94 85 LEU B C 1
ATOM 2334 O O . LEU B 1 85 ? 7.066 -11.891 13.789 1 91.94 85 LEU B O 1
ATOM 2338 N N . LEU B 1 86 ? 6.695 -13.781 12.648 1 93.38 86 LEU B N 1
ATOM 2339 C CA . LEU B 1 86 ? 8.117 -14.039 12.445 1 93.38 86 LEU B CA 1
ATOM 2340 C C . LEU B 1 86 ? 8.633 -13.273 11.227 1 93.38 86 LEU B C 1
ATOM 2342 O O . LEU B 1 86 ? 8.805 -13.859 10.148 1 93.38 86 LEU B O 1
ATOM 2346 N N . LYS B 1 87 ? 8.852 -12.047 11.406 1 94.5 87 LYS B N 1
ATOM 2347 C CA . LYS B 1 87 ? 9.43 -11.18 10.375 1 94.5 87 LYS B CA 1
ATOM 2348 C C . LYS B 1 87 ? 10.32 -10.109 10.992 1 94.5 87 LYS B C 1
ATOM 2350 O O . LYS B 1 87 ? 10.125 -9.719 12.148 1 94.5 87 LYS B O 1
ATOM 2355 N N . ASP B 1 88 ? 11.344 -9.727 10.219 1 95.5 88 ASP B N 1
ATOM 2356 C CA . ASP B 1 88 ? 12.289 -8.695 10.633 1 95.5 88 ASP B CA 1
ATOM 2357 C C . ASP B 1 88 ? 12.547 -7.703 9.5 1 95.5 88 ASP B C 1
ATOM 2359 O O . ASP B 1 88 ? 12.336 -8.023 8.328 1 95.5 88 ASP B O 1
ATOM 2363 N N . GLU B 1 89 ? 12.898 -6.512 9.945 1 95.19 89 GLU B N 1
ATOM 2364 C CA . GLU B 1 89 ? 13.344 -5.531 8.961 1 95.19 89 GLU B CA 1
ATOM 2365 C C . GLU B 1 89 ? 14.617 -6 8.258 1 95.19 89 GLU B C 1
ATOM 2367 O O . GLU B 1 89 ? 15.531 -6.523 8.898 1 95.19 89 GLU B O 1
ATOM 2372 N N . ILE B 1 90 ? 14.656 -5.816 6.965 1 95.56 90 ILE B N 1
ATOM 2373 C CA . ILE B 1 90 ? 15.836 -6.227 6.207 1 95.56 90 ILE B CA 1
ATOM 2374 C C . ILE B 1 90 ? 17.016 -5.32 6.551 1 95.56 90 ILE B C 1
ATOM 2376 O O . ILE B 1 90 ? 16.828 -4.164 6.938 1 95.56 90 ILE B O 1
ATOM 2380 N N . LYS B 1 91 ? 18.219 -5.906 6.383 1 93.44 91 LYS B N 1
ATOM 2381 C CA . LYS B 1 91 ? 19.438 -5.129 6.566 1 93.44 91 LYS B CA 1
ATOM 2382 C C . LYS B 1 91 ? 20.094 -4.801 5.227 1 93.44 91 LYS B C 1
ATOM 2384 O O . LYS B 1 91 ? 19.844 -5.477 4.227 1 93.44 91 LYS B O 1
ATOM 2389 N N . GLU B 1 92 ? 20.812 -3.736 5.32 1 93.12 92 GLU B N 1
ATOM 2390 C CA . GLU B 1 92 ? 21.578 -3.375 4.129 1 93.12 92 GLU B CA 1
ATOM 2391 C C . GLU B 1 92 ? 22.5 -4.516 3.693 1 93.12 92 GLU B C 1
ATOM 2393 O O . GLU B 1 92 ? 23.062 -5.211 4.531 1 93.12 92 GLU B O 1
ATOM 2398 N N . ASN B 1 93 ? 22.516 -4.672 2.354 1 90.31 93 ASN B N 1
ATOM 2399 C CA . ASN B 1 93 ? 23.422 -5.668 1.794 1 90.31 93 ASN B CA 1
ATOM 2400 C C . ASN B 1 93 ? 24.844 -5.137 1.705 1 90.31 93 ASN B C 1
ATOM 2402 O O . ASN B 1 93 ? 25.156 -4.301 0.854 1 90.31 93 ASN B O 1
ATOM 2406 N N . LEU B 1 94 ? 25.719 -5.699 2.523 1 87.88 94 LEU B N 1
ATOM 2407 C CA . LEU B 1 94 ? 27.094 -5.215 2.564 1 87.88 94 LEU B CA 1
ATOM 2408 C C . LEU B 1 94 ? 28.047 -6.242 1.966 1 87.88 94 LEU B C 1
ATOM 2410 O O . LEU B 1 94 ? 29.266 -6.086 2.061 1 87.88 94 LEU B O 1
ATOM 2414 N N . THR B 1 95 ? 27.609 -7.258 1.341 1 86.5 95 THR B N 1
ATOM 2415 C CA . THR B 1 95 ? 28.422 -8.375 0.872 1 86.5 95 THR B CA 1
ATOM 2416 C C . THR B 1 95 ? 29.094 -8.031 -0.453 1 86.5 95 THR B C 1
ATOM 2418 O O . THR B 1 95 ? 30.062 -8.68 -0.85 1 86.5 95 THR B O 1
ATOM 2421 N N . GLY B 1 96 ? 28.578 -7.031 -1.145 1 86.62 96 GLY B N 1
ATOM 2422 C CA . GLY B 1 96 ? 29.094 -6.699 -2.467 1 86.62 96 GLY B CA 1
ATOM 2423 C C . GLY B 1 96 ? 28.438 -7.512 -3.574 1 86.62 96 GLY B C 1
ATOM 2424 O O . GLY B 1 96 ? 28.641 -7.227 -4.758 1 86.62 96 GLY B O 1
ATOM 2425 N N . VAL B 1 97 ? 27.797 -8.625 -3.162 1 88.19 97 VAL B N 1
ATOM 2426 C CA . VAL B 1 97 ? 27.047 -9.43 -4.129 1 88.19 97 VAL B CA 1
ATOM 2427 C C . VAL B 1 97 ? 25.578 -9.047 -4.086 1 88.19 97 VAL B C 1
ATOM 2429 O O . VAL B 1 97 ? 24.953 -9.039 -3.016 1 88.19 97 VAL B O 1
ATOM 2432 N N . ASN B 1 98 ? 25.062 -8.766 -5.242 1 92.56 98 ASN B N 1
ATOM 2433 C CA . ASN B 1 98 ? 23.672 -8.359 -5.281 1 92.56 98 ASN B CA 1
ATOM 2434 C C . ASN B 1 98 ? 22.75 -9.508 -4.887 1 92.56 98 ASN B C 1
ATOM 2436 O O . ASN B 1 98 ? 22.969 -10.656 -5.285 1 92.56 98 ASN B O 1
ATOM 2440 N N . ARG B 1 99 ? 21.797 -9.219 -4.168 1 95.25 99 ARG B N 1
ATOM 2441 C CA . ARG B 1 99 ? 20.766 -10.195 -3.826 1 95.25 99 ARG B CA 1
ATOM 2442 C C . ARG B 1 99 ? 19.797 -10.391 -4.988 1 95.25 99 ARG B C 1
ATOM 2444 O O . ARG B 1 99 ? 19.5 -9.445 -5.723 1 95.25 99 ARG B O 1
ATOM 2451 N N . VAL B 1 100 ? 19.375 -11.633 -5.105 1 96 100 VAL B N 1
ATOM 2452 C CA . VAL B 1 100 ? 18.391 -11.977 -6.129 1 96 100 VAL B CA 1
ATOM 2453 C C . VAL B 1 100 ? 17.125 -12.477 -5.465 1 96 100 VAL B C 1
ATOM 2455 O O . VAL B 1 100 ? 17.172 -13.211 -4.469 1 96 100 VAL B O 1
ATOM 2458 N N . TYR B 1 101 ? 16 -12.039 -5.996 1 97.06 101 TYR B N 1
ATOM 2459 C CA . TYR B 1 101 ? 14.688 -12.43 -5.52 1 97.06 101 TYR B CA 1
ATOM 2460 C C . TYR B 1 101 ? 13.844 -13.016 -6.648 1 97.06 101 TYR B C 1
ATOM 2462 O O . TYR B 1 101 ? 14.094 -12.734 -7.824 1 97.06 101 TYR B O 1
ATOM 2470 N N . ASP B 1 102 ? 12.906 -13.828 -6.27 1 97.06 102 ASP B N 1
ATOM 2471 C CA . ASP B 1 102 ? 11.953 -14.328 -7.262 1 97.06 102 ASP B CA 1
ATOM 2472 C C . ASP B 1 102 ? 10.516 -14.188 -6.77 1 97.06 102 ASP B C 1
ATOM 2474 O O . ASP B 1 102 ? 10.281 -13.883 -5.598 1 97.06 102 ASP B O 1
ATOM 2478 N N . ARG B 1 103 ? 9.609 -14.266 -7.73 1 95.94 103 ARG B N 1
ATOM 2479 C CA . ARG B 1 103 ? 8.188 -14.211 -7.41 1 95.94 103 ARG B CA 1
ATOM 2480 C C . ARG B 1 103 ? 7.359 -14.93 -8.469 1 95.94 103 ARG B C 1
ATOM 2482 O O . ARG B 1 103 ? 7.703 -14.914 -9.648 1 95.94 103 ARG B O 1
ATOM 2489 N N . TYR B 1 104 ? 6.367 -15.586 -8.047 1 95.12 104 TYR B N 1
ATOM 2490 C CA . TYR B 1 104 ? 5.289 -16.031 -8.922 1 95.12 104 TYR B CA 1
ATOM 2491 C C . TYR B 1 104 ? 4.184 -14.984 -9 1 95.12 104 TYR B C 1
ATOM 2493 O O . TYR B 1 104 ? 3.568 -14.648 -7.984 1 95.12 104 TYR B O 1
ATOM 2501 N N . GLY B 1 105 ? 3.924 -14.508 -10.234 1 93.25 105 GLY B N 1
ATOM 2502 C CA . GLY B 1 105 ? 2.936 -13.461 -10.406 1 93.25 105 GLY B CA 1
ATOM 2503 C C . GLY B 1 105 ? 3.504 -12.203 -11.047 1 93.25 105 GLY B C 1
ATOM 2504 O O . GLY B 1 105 ? 4.707 -12.125 -11.297 1 93.25 105 GLY B O 1
ATOM 2505 N N . SER B 1 106 ? 2.639 -11.211 -11.188 1 92.69 106 SER B N 1
ATOM 2506 C CA . SER B 1 106 ? 2.994 -10 -11.93 1 92.69 106 SER B CA 1
ATOM 2507 C C . SER B 1 106 ? 3.855 -9.07 -11.086 1 92.69 106 SER B C 1
ATOM 2509 O O . SER B 1 106 ? 4.031 -9.297 -9.883 1 92.69 106 SER B O 1
ATOM 2511 N N . GLU B 1 107 ? 4.316 -8 -11.719 1 95.25 107 GLU B N 1
ATOM 2512 C CA . GLU B 1 107 ? 5.129 -6.98 -11.062 1 95.25 107 GLU B CA 1
ATOM 2513 C C . GLU B 1 107 ? 4.27 -6.07 -10.188 1 95.25 107 GLU B C 1
ATOM 2515 O O . GLU B 1 107 ? 4.785 -5.16 -9.539 1 95.25 107 GLU B O 1
ATOM 2520 N N . PHE B 1 108 ? 3.014 -6.336 -10.117 1 94.88 108 PHE B N 1
ATOM 2521 C CA . PHE B 1 108 ? 2.111 -5.477 -9.352 1 94.88 108 PHE B CA 1
ATOM 2522 C C . PHE B 1 108 ? 2.055 -5.91 -7.895 1 94.88 108 PHE B C 1
ATOM 2524 O O . PHE B 1 108 ? 1.475 -5.211 -7.059 1 94.88 108 PHE B O 1
ATOM 2531 N N . GLY B 1 109 ? 2.688 -7.031 -7.578 1 94.62 109 GLY B N 1
ATOM 2532 C CA . GLY B 1 109 ? 2.738 -7.5 -6.203 1 94.62 109 GLY B CA 1
ATOM 2533 C C . GLY B 1 109 ? 3.885 -6.902 -5.41 1 94.62 109 GLY B C 1
ATOM 2534 O O . GLY B 1 109 ? 4.773 -6.266 -5.98 1 94.62 109 GLY B O 1
ATOM 2535 N N . SER B 1 110 ? 3.861 -7.137 -4.098 1 96.88 110 SER B N 1
ATOM 2536 C CA . SER B 1 110 ? 4.855 -6.574 -3.188 1 96.88 110 SER B CA 1
ATOM 2537 C C . SER B 1 110 ? 5.566 -7.672 -2.402 1 96.88 110 SER B C 1
ATOM 2539 O O . SER B 1 110 ? 6.254 -7.395 -1.417 1 96.88 110 SER B O 1
ATOM 2541 N N . TYR B 1 111 ? 5.375 -8.938 -2.793 1 97.12 111 TYR B N 1
ATOM 2542 C CA . TYR B 1 111 ? 6.004 -10.07 -2.129 1 97.12 111 TYR B CA 1
ATOM 2543 C C . TYR B 1 111 ? 6.984 -10.773 -3.062 1 97.12 111 TYR B C 1
ATOM 2545 O O . TYR B 1 111 ? 6.699 -10.953 -4.25 1 97.12 111 TYR B O 1
ATOM 2553 N N . MET B 1 112 ? 8.086 -11.148 -2.551 1 97.44 112 MET B N 1
ATOM 2554 C CA . MET B 1 112 ? 9.109 -11.938 -3.232 1 97.44 112 MET B CA 1
ATOM 2555 C C . MET B 1 112 ? 9.773 -12.914 -2.266 1 97.44 112 MET B C 1
ATOM 2557 O O . MET B 1 112 ? 9.438 -12.945 -1.081 1 97.44 112 MET B O 1
ATOM 2561 N N . SER B 1 113 ? 10.68 -13.727 -2.832 1 97.25 113 SER B N 1
ATOM 2562 C CA . SER B 1 113 ? 11.508 -14.609 -2.02 1 97.25 113 SER B CA 1
ATOM 2563 C C . SER B 1 113 ? 12.977 -14.523 -2.42 1 97.25 113 SER B C 1
ATOM 2565 O O . SER B 1 113 ? 13.297 -14.445 -3.607 1 97.25 113 SER B O 1
ATOM 2567 N N . PRO B 1 114 ? 13.781 -14.461 -1.41 1 95.5 114 PRO B N 1
ATOM 2568 C CA . PRO B 1 114 ? 15.211 -14.477 -1.756 1 95.5 114 PRO B CA 1
ATOM 2569 C C . PRO B 1 114 ? 15.648 -15.805 -2.381 1 95.5 114 PRO B C 1
ATOM 2571 O O . PRO B 1 114 ? 15.172 -16.875 -1.976 1 95.5 114 PRO B O 1
ATOM 2574 N N . VAL B 1 115 ? 16.469 -15.703 -3.406 1 93.5 115 VAL B N 1
ATOM 2575 C CA . VAL B 1 115 ? 16.953 -16.891 -4.113 1 93.5 115 VAL B CA 1
ATOM 2576 C C . VAL B 1 115 ? 18.312 -17.297 -3.549 1 93.5 115 VAL B C 1
ATOM 2578 O O . VAL B 1 115 ? 18.688 -18.484 -3.615 1 93.5 115 VAL B O 1
ATOM 2581 N N . GLY B 1 116 ? 19.047 -16.297 -2.965 1 77.75 116 GLY B N 1
ATOM 2582 C CA . GLY B 1 116 ? 20.359 -16.609 -2.426 1 77.75 116 GLY B CA 1
ATOM 2583 C C . GLY B 1 116 ? 20.297 -17.516 -1.212 1 77.75 116 GLY B C 1
ATOM 2584 O O . GLY B 1 116 ? 19.344 -17.469 -0.432 1 77.75 116 GLY B O 1
ATOM 2585 N N . GLY B 1 117 ? 21.266 -18.516 -1.24 1 71.38 117 GLY B N 1
ATOM 2586 C CA . GLY B 1 117 ? 21.281 -19.562 -0.243 1 71.38 117 GLY B CA 1
ATOM 2587 C C . GLY B 1 117 ? 20.438 -20.781 -0.639 1 71.38 117 GLY B C 1
ATOM 2588 O O . GLY B 1 117 ? 20.625 -21.328 -1.724 1 71.38 117 GLY B O 1
ATOM 2589 N N . THR B 1 118 ? 19.469 -21.156 0.224 1 75.44 118 THR B N 1
ATOM 2590 C CA . THR B 1 118 ? 18.547 -22.234 -0.123 1 75.44 118 THR B CA 1
ATOM 2591 C C . THR B 1 118 ? 17.281 -21.672 -0.773 1 75.44 118 THR B C 1
ATOM 2593 O O . THR B 1 118 ? 16.469 -21.031 -0.109 1 75.44 118 THR B O 1
ATOM 2596 N N . PRO B 1 119 ? 17.234 -21.828 -2.133 1 80.75 119 PRO B N 1
ATOM 2597 C CA . PRO B 1 119 ? 16.047 -21.281 -2.795 1 80.75 119 PRO B CA 1
ATOM 2598 C C . PRO B 1 119 ? 14.742 -21.781 -2.18 1 80.75 119 PRO B C 1
ATOM 2600 O O . PRO B 1 119 ? 14.664 -22.938 -1.757 1 80.75 119 PRO B O 1
ATOM 2603 N N . THR B 1 120 ? 13.805 -20.922 -2.0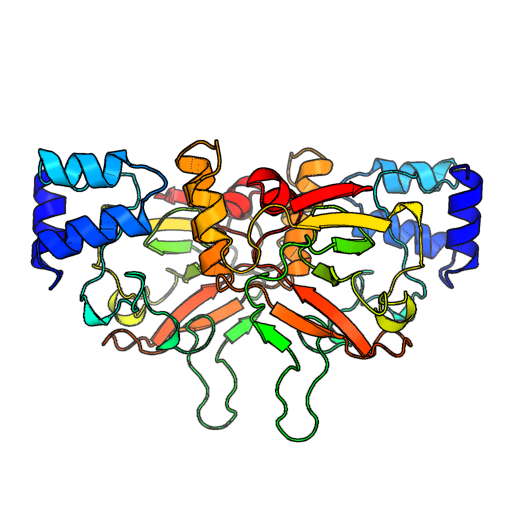12 1 89.62 120 THR B N 1
ATOM 2604 C CA . THR B 1 120 ? 12.469 -21.266 -1.53 1 89.62 120 THR B CA 1
ATOM 2605 C C . THR B 1 120 ? 11.727 -22.094 -2.57 1 89.62 120 THR B C 1
ATOM 2607 O O . THR B 1 120 ? 11.531 -21.656 -3.703 1 89.62 120 THR B O 1
ATOM 2610 N N . THR B 1 121 ? 11.367 -23.297 -2.197 1 93.25 121 THR B N 1
ATOM 2611 C CA . THR B 1 121 ? 10.594 -24.125 -3.109 1 93.25 121 THR B CA 1
ATOM 2612 C C . THR B 1 121 ? 9.164 -23.609 -3.227 1 93.25 121 THR B C 1
ATOM 2614 O O . THR B 1 121 ? 8.742 -22.75 -2.451 1 93.25 121 THR B O 1
ATOM 2617 N N . PHE B 1 122 ? 8.492 -24.172 -4.184 1 94.81 122 PHE B N 1
ATOM 2618 C CA . PHE B 1 122 ? 7.113 -23.75 -4.36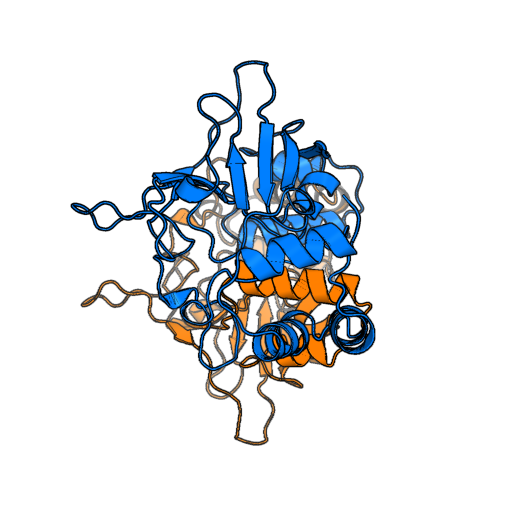7 1 94.81 122 PHE B CA 1
ATOM 2619 C C . PHE B 1 122 ? 6.266 -24.109 -3.152 1 94.81 122 PHE B C 1
ATOM 2621 O O . PHE B 1 122 ? 5.48 -23.297 -2.668 1 94.81 122 PHE B O 1
ATOM 2628 N N . GLU B 1 123 ? 6.449 -25.281 -2.596 1 95.69 123 GLU B N 1
ATOM 2629 C CA . GLU B 1 123 ? 5.684 -25.75 -1.443 1 95.69 123 GLU B CA 1
ATOM 2630 C C . GLU B 1 123 ? 5.965 -24.891 -0.213 1 95.69 123 GLU B C 1
ATOM 2632 O O . GLU B 1 123 ? 5.07 -24.656 0.598 1 95.69 123 GLU B O 1
ATOM 2637 N N . GLN B 1 124 ? 7.137 -24.438 -0.118 1 96.75 124 GLN B N 1
ATOM 2638 C CA . GLN B 1 124 ? 7.547 -23.625 1.02 1 96.75 124 GLN B CA 1
ATOM 2639 C C . GLN B 1 124 ? 6.918 -22.234 0.955 1 96.75 124 GLN B C 1
ATOM 2641 O O . GLN B 1 124 ? 6.949 -21.484 1.935 1 96.75 124 GLN B O 1
ATOM 2646 N N . ARG B 1 125 ? 6.316 -21.953 -0.16 1 96.44 125 ARG B N 1
ATOM 2647 C CA . ARG B 1 125 ? 5.711 -20.641 -0.348 1 96.44 125 ARG B CA 1
ATOM 2648 C C . ARG B 1 125 ? 4.246 -20.641 0.076 1 96.44 125 ARG B C 1
ATOM 2650 O O . ARG B 1 125 ? 3.635 -19.578 0.227 1 96.44 125 ARG B O 1
ATOM 2657 N N . ALA B 1 126 ? 3.701 -21.766 0.157 1 97.38 126 ALA B N 1
ATOM 2658 C CA . ALA B 1 126 ? 2.326 -21.953 0.61 1 97.38 126 ALA B CA 1
ATOM 2659 C C . ALA B 1 126 ? 1.358 -21.094 -0.192 1 97.38 126 ALA B C 1
ATOM 2661 O O . ALA B 1 126 ? 0.475 -20.453 0.377 1 97.38 126 ALA B O 1
ATOM 2662 N N . LEU B 1 127 ? 1.5 -21.047 -1.452 1 96.94 127 LEU B N 1
ATOM 2663 C CA . LEU B 1 127 ? 0.591 -20.312 -2.33 1 96.94 127 LEU B CA 1
ATOM 2664 C C . LEU B 1 127 ? -0.645 -21.156 -2.646 1 96.94 127 LEU B C 1
ATOM 2666 O O . LEU B 1 127 ? -0.577 -22.375 -2.678 1 96.94 127 LEU B O 1
ATOM 2670 N N . ALA B 1 128 ? -1.72 -20.484 -2.926 1 97.62 128 ALA B N 1
ATOM 2671 C CA . ALA B 1 128 ? -2.977 -21.172 -3.225 1 97.62 128 ALA B CA 1
ATOM 2672 C C . ALA B 1 128 ? -3 -21.672 -4.668 1 97.62 128 ALA B C 1
ATOM 2674 O O . ALA B 1 128 ? -3.834 -22.5 -5.031 1 97.62 128 ALA B O 1
ATOM 2675 N N . THR B 1 129 ? -2.129 -21.172 -5.465 1 98 129 THR B N 1
ATOM 2676 C CA . THR B 1 129 ? -2.252 -21.328 -6.91 1 98 129 THR B CA 1
ATOM 2677 C C . THR B 1 129 ? -1.36 -22.469 -7.406 1 98 129 THR B C 1
ATOM 2679 O O . THR B 1 129 ? -0.457 -22.906 -6.691 1 98 129 THR B O 1
ATOM 2682 N N . VAL B 1 130 ? -1.615 -22.891 -8.641 1 97.88 130 VAL B N 1
ATOM 2683 C CA . VAL B 1 130 ? -0.809 -23.891 -9.328 1 97.88 130 VAL B CA 1
ATOM 2684 C C . VAL B 1 130 ? 0.574 -23.328 -9.641 1 97.88 130 VAL B C 1
ATOM 2686 O O . VAL B 1 130 ? 0.697 -22.172 -10.062 1 97.88 130 VAL B O 1
ATOM 2689 N N . GLN B 1 131 ? 1.556 -24.188 -9.32 1 96.75 131 GLN B N 1
ATOM 2690 C CA . GLN B 1 131 ? 2.896 -23.781 -9.727 1 96.75 131 GLN B CA 1
ATOM 2691 C C . GLN B 1 131 ? 2.992 -23.656 -11.242 1 96.75 131 GLN B C 1
ATOM 2693 O O . GLN B 1 131 ? 2.719 -24.609 -11.969 1 96.75 131 GLN B O 1
ATOM 2698 N N . ASP B 1 132 ? 3.291 -22.453 -11.711 1 95.31 132 ASP B N 1
ATOM 2699 C CA . ASP B 1 132 ? 3.355 -22.156 -13.141 1 95.31 132 ASP B CA 1
ATOM 2700 C C . ASP B 1 132 ? 4.609 -21.344 -13.469 1 95.31 132 ASP B C 1
ATOM 2702 O O . ASP B 1 132 ? 4.684 -20.156 -13.172 1 95.31 132 ASP B O 1
ATOM 2706 N N . GLU B 1 133 ? 5.543 -21.969 -14.148 1 93 133 GLU B N 1
ATOM 2707 C CA . GLU B 1 133 ? 6.844 -21.359 -14.414 1 93 133 GLU B CA 1
ATOM 2708 C C . GLU B 1 133 ? 6.707 -20.141 -15.32 1 93 133 GLU B C 1
ATOM 2710 O O . GLU B 1 133 ? 7.566 -19.266 -15.312 1 93 133 GLU B O 1
ATOM 2715 N N . THR B 1 134 ? 5.621 -20.062 -16.047 1 93.38 134 THR B N 1
ATOM 2716 C CA . THR B 1 134 ? 5.43 -18.938 -16.938 1 93.38 134 THR B CA 1
ATOM 2717 C C . THR B 1 134 ? 5.117 -17.656 -16.141 1 93.38 134 THR B C 1
ATOM 2719 O O . THR B 1 134 ? 5.164 -16.562 -16.688 1 93.38 134 THR B O 1
ATOM 2722 N N . THR B 1 135 ? 4.793 -17.812 -14.906 1 94.75 135 THR B N 1
ATOM 2723 C CA . THR B 1 135 ? 4.504 -16.672 -14.047 1 94.75 135 THR B CA 1
ATOM 2724 C C . THR B 1 135 ? 5.648 -16.422 -13.07 1 94.75 135 THR B C 1
ATOM 2726 O O . THR B 1 135 ? 5.52 -15.609 -12.148 1 94.75 135 THR B O 1
ATOM 2729 N N . HIS B 1 136 ? 6.738 -17.188 -13.227 1 95 136 HIS B N 1
ATOM 2730 C CA . HIS B 1 136 ? 7.895 -17.109 -12.336 1 95 136 HIS B CA 1
ATOM 2731 C C . HIS B 1 136 ? 8.922 -16.109 -12.852 1 95 136 HIS B C 1
ATOM 2733 O O . HIS B 1 136 ? 9.406 -16.234 -13.977 1 95 136 HIS B O 1
ATOM 2739 N N . HIS B 1 137 ? 9.25 -15.086 -12.07 1 96.75 137 HIS B N 1
ATOM 2740 C CA . HIS B 1 137 ? 10.156 -14.016 -12.469 1 96.75 137 HIS B CA 1
ATOM 2741 C C . HIS B 1 137 ? 11.258 -13.812 -11.438 1 96.75 137 HIS B C 1
ATOM 2743 O O . HIS B 1 137 ? 11.109 -14.188 -10.273 1 96.75 137 HIS B O 1
ATOM 2749 N N . TYR B 1 138 ? 12.336 -13.242 -11.891 1 96.62 138 TYR B N 1
ATOM 2750 C CA . TYR B 1 138 ? 13.508 -12.992 -11.047 1 96.62 138 TYR B CA 1
ATOM 2751 C C . TYR B 1 138 ? 13.93 -11.531 -11.117 1 96.62 138 TYR B C 1
ATOM 2753 O O . TYR B 1 138 ? 13.867 -10.914 -12.18 1 96.62 138 TYR B O 1
ATOM 2761 N N . TYR B 1 139 ? 14.367 -11.047 -10.031 1 97.69 139 TYR B N 1
ATOM 2762 C CA . TYR B 1 139 ? 14.781 -9.656 -9.883 1 97.69 139 TYR B CA 1
ATOM 2763 C C . TYR B 1 139 ? 16.094 -9.562 -9.102 1 97.69 139 TYR B C 1
ATOM 2765 O O . TYR B 1 139 ? 16.297 -10.297 -8.141 1 97.69 139 TYR B O 1
ATOM 2773 N N . GLU B 1 140 ? 16.891 -8.625 -9.461 1 97.56 140 GLU B N 1
ATOM 2774 C CA . GLU B 1 140 ? 18.156 -8.344 -8.789 1 97.56 140 GLU B CA 1
ATOM 2775 C C . GLU B 1 140 ? 18.109 -7.008 -8.055 1 97.56 140 GLU B C 1
ATOM 2777 O O . GLU B 1 140 ? 17.609 -6.02 -8.594 1 97.56 140 GLU B O 1
ATOM 2782 N N . GLU B 1 141 ? 18.562 -7.066 -6.836 1 97.81 141 GLU B N 1
ATOM 2783 C CA . GLU B 1 141 ? 18.688 -5.82 -6.086 1 97.81 141 GLU B CA 1
ATOM 2784 C C . GLU B 1 141 ? 19.891 -5.016 -6.566 1 97.81 141 GLU B C 1
ATOM 2786 O O . GLU B 1 141 ? 21.031 -5.363 -6.273 1 97.81 141 GLU B O 1
ATOM 2791 N N . ILE B 1 142 ? 19.641 -3.92 -7.25 1 97.75 142 ILE B N 1
ATOM 2792 C CA . ILE B 1 142 ? 20.734 -3.088 -7.766 1 97.75 142 ILE B CA 1
ATOM 2793 C C . ILE B 1 142 ? 20.766 -1.759 -7.016 1 97.75 142 ILE B C 1
ATOM 2795 O O . ILE B 1 142 ? 21.672 -0.95 -7.211 1 97.75 142 ILE B O 1
ATOM 2799 N N . GLY B 1 143 ? 19.797 -1.472 -6.297 1 97.56 143 GLY B N 1
ATOM 2800 C CA . GLY B 1 143 ? 19.75 -0.397 -5.32 1 97.56 143 GLY B CA 1
ATOM 2801 C C . GLY B 1 143 ? 19.828 -0.891 -3.887 1 97.56 143 GLY B C 1
ATOM 2802 O O . GLY B 1 143 ? 20.688 -1.714 -3.559 1 97.56 143 GLY B O 1
ATOM 2803 N N . ASN B 1 144 ? 18.906 -0.284 -3.014 1 97.56 144 ASN B N 1
ATOM 2804 C CA . ASN B 1 144 ? 18.969 -0.642 -1.602 1 97.56 144 ASN B CA 1
ATOM 2805 C C . ASN B 1 144 ? 17.578 -0.844 -1.011 1 97.56 144 ASN B C 1
ATOM 2807 O O . ASN B 1 144 ? 16.906 0.124 -0.646 1 97.56 144 ASN B O 1
ATOM 2811 N N . LEU B 1 145 ? 17.219 -2.125 -0.822 1 97.62 145 LEU B N 1
ATOM 2812 C CA . LEU B 1 145 ? 15.898 -2.463 -0.278 1 97.62 145 LEU B CA 1
ATOM 2813 C C . LEU B 1 145 ? 15.781 -2.012 1.174 1 97.62 145 LEU B C 1
ATOM 2815 O O . LEU B 1 145 ? 14.672 -1.912 1.709 1 97.62 145 LEU B O 1
ATOM 2819 N N . ALA B 1 146 ? 16.938 -1.789 1.817 1 96.44 146 ALA B N 1
ATOM 2820 C CA . ALA B 1 146 ? 16.938 -1.308 3.195 1 96.44 146 ALA B CA 1
ATOM 2821 C C . ALA B 1 146 ? 16.828 0.214 3.246 1 96.44 146 ALA B C 1
ATOM 2823 O O . ALA B 1 146 ? 16.703 0.799 4.324 1 96.44 146 ALA B O 1
ATOM 2824 N N . ASP B 1 147 ? 16.922 0.884 2.119 1 95.12 147 A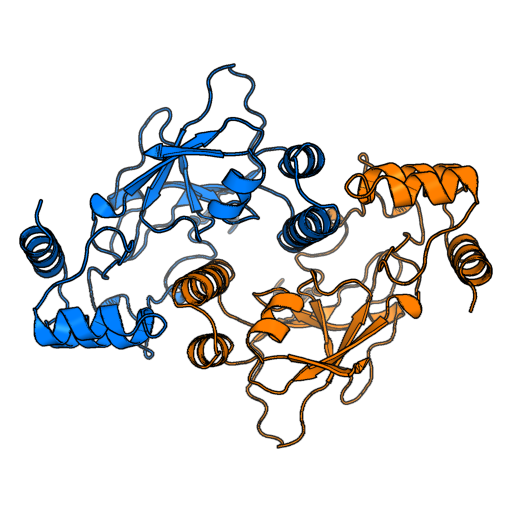SP B N 1
ATOM 2825 C CA . ASP B 1 147 ? 16.812 2.336 2.006 1 95.12 147 ASP B CA 1
ATOM 2826 C C . ASP B 1 147 ? 16.109 2.732 0.713 1 95.12 147 ASP B C 1
ATOM 2828 O O . ASP B 1 147 ? 16.672 3.457 -0.111 1 95.12 147 ASP B O 1
ATOM 2832 N N . ILE B 1 148 ? 14.852 2.393 0.629 1 96.56 148 ILE B N 1
ATOM 2833 C CA . ILE B 1 148 ? 14.062 2.652 -0.571 1 96.56 148 ILE B CA 1
ATOM 2834 C C . ILE B 1 148 ? 13.875 4.156 -0.747 1 96.56 148 ILE B C 1
ATOM 2836 O O . ILE B 1 148 ? 13.875 4.664 -1.872 1 96.56 148 ILE B O 1
ATOM 2840 N N . GLU B 1 149 ? 13.734 4.883 0.32 1 93.62 149 GLU B N 1
ATOM 2841 C CA . GLU B 1 149 ? 13.625 6.34 0.26 1 93.62 149 GLU B CA 1
ATOM 2842 C C . GLU B 1 149 ? 14.82 6.953 -0.462 1 93.62 149 GLU B C 1
ATOM 2844 O O . GLU B 1 149 ? 14.664 7.855 -1.286 1 93.62 149 GLU B O 1
ATOM 2849 N N . GLY B 1 150 ? 16.016 6.496 -0.057 1 94.06 150 GLY B N 1
ATOM 2850 C CA . GLY B 1 150 ? 17.203 6.961 -0.746 1 94.06 150 GLY B CA 1
ATOM 2851 C C . GLY B 1 150 ? 17.156 6.727 -2.244 1 94.06 150 GLY B C 1
ATOM 2852 O O . GLY B 1 150 ? 17.516 7.605 -3.027 1 94.06 150 GLY B O 1
ATOM 2853 N N . ASP B 1 151 ? 16.688 5.551 -2.652 1 96.81 151 ASP B N 1
ATOM 2854 C CA . ASP B 1 151 ? 16.578 5.223 -4.07 1 96.81 151 ASP B CA 1
ATOM 2855 C C . ASP B 1 151 ? 15.578 6.145 -4.773 1 96.81 151 ASP B C 1
ATOM 2857 O O . ASP B 1 151 ? 15.82 6.574 -5.906 1 96.81 151 ASP B O 1
ATOM 2861 N N . ILE B 1 152 ? 14.445 6.441 -4.121 1 96.5 152 ILE B N 1
ATOM 2862 C CA . ILE B 1 152 ? 13.469 7.363 -4.695 1 96.5 152 ILE B CA 1
ATOM 2863 C C . ILE B 1 152 ? 14.125 8.727 -4.934 1 96.5 152 ILE B C 1
ATOM 2865 O O . ILE B 1 152 ? 13.984 9.305 -6.008 1 96.5 152 ILE B O 1
ATOM 2869 N N . ASN B 1 153 ? 14.836 9.227 -3.975 1 92.94 153 ASN B N 1
ATOM 2870 C CA . ASN B 1 153 ? 15.438 10.555 -4.039 1 92.94 153 ASN B CA 1
ATOM 2871 C C . ASN B 1 153 ? 16.469 10.648 -5.156 1 92.94 153 ASN B C 1
ATOM 2873 O O . ASN B 1 153 ? 16.641 11.703 -5.77 1 92.94 153 ASN B O 1
ATOM 2877 N N . LYS B 1 154 ? 17.094 9.57 -5.488 1 94.75 154 LYS B N 1
ATOM 2878 C CA . LYS B 1 154 ? 18.141 9.555 -6.5 1 94.75 154 LYS B CA 1
ATOM 2879 C C . LYS B 1 154 ? 17.578 9.273 -7.887 1 94.75 154 LYS B C 1
ATOM 2881 O O . LYS B 1 154 ? 18.25 9.477 -8.891 1 94.75 154 LYS B O 1
ATOM 2886 N N . ALA B 1 155 ? 16.375 8.758 -7.965 1 96.69 155 ALA B N 1
ATOM 2887 C CA . ALA B 1 155 ? 15.789 8.328 -9.227 1 96.69 155 ALA B CA 1
ATOM 2888 C C . ALA B 1 155 ? 15.562 9.508 -10.164 1 96.69 155 ALA B C 1
ATOM 2890 O O . ALA B 1 155 ? 15.312 10.625 -9.703 1 96.69 155 ALA B O 1
ATOM 2891 N N . SER B 1 156 ? 15.688 9.258 -11.469 1 95.44 156 SER B N 1
ATOM 2892 C CA . SER B 1 156 ? 15.383 10.266 -12.477 1 95.44 156 SER B CA 1
ATOM 2893 C C . SER B 1 156 ? 13.883 10.32 -12.766 1 95.44 156 SER B C 1
ATOM 2895 O O . SER B 1 156 ? 13.43 9.875 -13.82 1 95.44 156 SER B O 1
ATOM 2897 N N . LEU B 1 157 ? 13.086 10.789 -11.844 1 96.19 157 LEU B N 1
ATOM 2898 C CA . LEU B 1 157 ? 11.641 10.969 -11.93 1 96.19 157 LEU B CA 1
ATOM 2899 C C . LEU B 1 157 ? 11.25 12.414 -11.672 1 96.19 157 LEU B C 1
ATOM 2901 O O . LEU B 1 157 ? 12.055 13.195 -11.164 1 96.19 157 LEU B O 1
ATOM 2905 N N . THR B 1 158 ? 10.047 12.766 -12.078 1 94.75 158 THR B N 1
ATOM 2906 C CA . THR B 1 158 ? 9.539 14.094 -11.758 1 94.75 158 THR B CA 1
ATOM 2907 C C . THR B 1 158 ? 9.344 14.25 -10.25 1 94.75 158 THR B C 1
ATOM 2909 O O . THR B 1 158 ? 9.172 13.266 -9.531 1 94.75 158 THR B O 1
ATOM 2912 N N . ALA B 1 159 ? 9.344 15.461 -9.719 1 90.44 159 ALA B N 1
ATOM 2913 C CA . ALA B 1 159 ? 9.109 15.75 -8.305 1 90.44 159 ALA B CA 1
ATOM 2914 C C . ALA B 1 159 ? 7.758 15.211 -7.852 1 90.44 159 ALA B C 1
ATOM 2916 O O . ALA B 1 159 ? 7.637 14.68 -6.746 1 90.44 159 ALA B O 1
ATOM 2917 N N . THR B 1 160 ? 6.777 15.312 -8.688 1 91.25 160 THR B N 1
ATOM 2918 C CA . THR B 1 160 ? 5.434 14.852 -8.352 1 91.25 160 THR B CA 1
ATOM 2919 C C . THR B 1 160 ? 5.414 13.344 -8.164 1 91.25 160 THR B C 1
ATOM 2921 O O . THR B 1 160 ? 4.828 12.844 -7.199 1 91.25 160 THR B O 1
ATOM 2924 N N . ARG B 1 161 ? 6.043 12.641 -9.07 1 95.12 161 ARG B N 1
ATOM 2925 C CA . ARG B 1 161 ? 6.07 11.188 -8.969 1 95.12 161 ARG B CA 1
ATOM 2926 C C . ARG B 1 161 ? 6.855 10.742 -7.738 1 95.12 161 ARG B C 1
ATOM 2928 O O . ARG B 1 161 ? 6.461 9.797 -7.051 1 95.12 161 ARG B O 1
ATOM 2935 N N . LYS B 1 162 ? 7.965 11.406 -7.453 1 94.44 162 LYS B N 1
ATOM 2936 C CA . LYS B 1 162 ? 8.727 11.102 -6.246 1 94.44 162 LYS B CA 1
ATOM 2937 C C . LYS B 1 162 ? 7.895 11.344 -4.992 1 94.44 162 LYS B C 1
ATOM 2939 O O . LYS B 1 162 ? 7.891 10.531 -4.066 1 94.44 162 LYS B O 1
ATOM 2944 N N . ALA B 1 163 ? 7.141 12.406 -4.941 1 91.38 163 ALA B N 1
ATOM 2945 C CA . ALA B 1 163 ? 6.273 12.711 -3.811 1 91.38 163 ALA B CA 1
ATOM 2946 C C . ALA B 1 163 ? 5.227 11.625 -3.605 1 91.38 163 ALA B C 1
ATOM 2948 O O . ALA B 1 163 ? 4.961 11.211 -2.475 1 91.38 163 ALA B O 1
ATOM 2949 N N . GLU B 1 164 ? 4.699 11.18 -4.691 1 93.56 164 GLU B N 1
ATOM 2950 C CA . GLU B 1 164 ? 3.723 10.094 -4.633 1 93.56 164 GLU B CA 1
ATOM 2951 C C . GLU B 1 164 ? 4.332 8.836 -4.023 1 93.56 164 GLU B C 1
ATOM 2953 O O . GLU B 1 164 ? 3.779 8.266 -3.08 1 93.56 164 GLU B O 1
ATOM 2958 N N . LEU B 1 165 ? 5.465 8.484 -4.527 1 95.81 165 LEU B N 1
ATOM 2959 C CA . LEU B 1 165 ? 6.105 7.254 -4.078 1 95.81 165 LEU B CA 1
ATOM 2960 C C . LEU B 1 165 ? 6.551 7.367 -2.625 1 95.81 165 LEU B C 1
ATOM 2962 O O . LEU B 1 165 ? 6.457 6.402 -1.865 1 95.81 165 LEU B O 1
ATOM 2966 N N . LEU B 1 166 ? 7.035 8.523 -2.232 1 93.62 166 LEU B N 1
ATOM 2967 C CA . LEU B 1 166 ? 7.473 8.734 -0.857 1 93.62 166 LEU B CA 1
ATOM 2968 C C . LEU B 1 166 ? 6.297 8.664 0.107 1 93.62 166 LEU B C 1
ATOM 2970 O O . LEU B 1 166 ? 6.398 8.062 1.178 1 93.62 166 LEU B O 1
ATOM 2974 N N . THR B 1 167 ? 5.246 9.281 -0.215 1 90 167 THR B N 1
ATOM 2975 C CA . THR B 1 167 ? 4.066 9.242 0.639 1 90 167 THR B CA 1
ATOM 2976 C C . THR B 1 167 ? 3.545 7.809 0.775 1 90 167 THR B C 1
ATOM 2978 O O . THR B 1 167 ? 3.244 7.355 1.881 1 90 167 THR B O 1
ATOM 2981 N N . LYS B 1 168 ? 3.504 7.113 -0.378 1 90.62 168 LYS B N 1
ATOM 2982 C CA . LYS B 1 168 ? 3.102 5.711 -0.356 1 90.62 168 LYS B CA 1
ATOM 2983 C C . LYS B 1 168 ? 4.023 4.887 0.541 1 90.62 168 LYS B C 1
ATOM 2985 O O . LYS B 1 168 ? 3.555 4.074 1.339 1 90.62 168 LYS B O 1
ATOM 2990 N N . LEU B 1 169 ? 5.277 5.117 0.345 1 93.44 169 LEU B N 1
ATOM 2991 C CA . LEU B 1 169 ? 6.281 4.43 1.151 1 93.44 169 LEU B CA 1
ATOM 2992 C C . LEU B 1 169 ? 6.02 4.645 2.639 1 93.44 169 LEU B C 1
ATOM 2994 O O . LEU B 1 169 ? 5.984 3.682 3.41 1 93.44 169 LEU B O 1
ATOM 2998 N N . HIS B 1 170 ? 5.777 5.801 3.008 1 87.62 170 HIS B N 1
ATOM 2999 C CA . HIS B 1 170 ? 5.582 6.141 4.414 1 87.62 170 HIS B CA 1
ATOM 3000 C C . HIS B 1 170 ? 4.266 5.586 4.938 1 87.62 170 HIS B C 1
ATOM 3002 O O . HIS B 1 170 ? 4.211 5.043 6.043 1 87.62 170 HIS B O 1
ATOM 3008 N N . ASP B 1 171 ? 3.201 5.727 4.145 1 87.69 171 ASP B N 1
ATOM 3009 C CA . ASP B 1 171 ? 1.893 5.227 4.555 1 87.69 171 ASP B CA 1
ATOM 3010 C C . ASP B 1 171 ? 1.922 3.711 4.75 1 87.69 171 ASP B C 1
ATOM 3012 O O . ASP B 1 171 ? 1.145 3.166 5.535 1 87.69 171 ASP B O 1
ATOM 3016 N N . ASN B 1 172 ? 2.891 3.092 4.062 1 88.94 172 ASN B N 1
ATOM 3017 C CA . ASN B 1 172 ? 3.016 1.641 4.16 1 88.94 172 ASN B CA 1
ATOM 3018 C C . ASN B 1 172 ? 4.102 1.238 5.156 1 88.94 172 ASN B C 1
ATOM 3020 O O . ASN B 1 172 ? 4.621 0.123 5.094 1 88.94 172 ASN B O 1
ATOM 3024 N N . GLY B 1 173 ? 4.555 2.162 6 1 85.25 173 GLY B N 1
ATOM 3025 C CA . GLY B 1 173 ? 5.477 1.88 7.09 1 85.25 173 GLY B CA 1
ATOM 3026 C C . GLY B 1 173 ? 6.926 2.129 6.727 1 85.25 173 GLY B C 1
ATOM 3027 O O . GLY B 1 173 ? 7.785 2.227 7.605 1 85.25 173 GLY B O 1
ATOM 3028 N N . GLY B 1 174 ? 7.293 2.102 5.375 1 90.12 174 GLY B N 1
ATOM 3029 C CA . GLY B 1 174 ? 8.617 2.463 4.891 1 90.12 174 GLY B CA 1
ATOM 3030 C C . GLY B 1 174 ? 9.648 1.372 5.109 1 90.12 174 GLY B C 1
ATOM 3031 O O . GLY B 1 174 ? 10.852 1.62 5.012 1 90.12 174 GLY B O 1
ATOM 3032 N N . ILE B 1 175 ? 9.227 0.212 5.488 1 91.31 175 ILE B N 1
ATOM 3033 C CA . ILE B 1 175 ? 10.141 -0.855 5.883 1 91.31 175 ILE B CA 1
ATOM 3034 C C . ILE B 1 175 ? 9.953 -2.059 4.961 1 91.31 175 ILE B C 1
ATOM 3036 O O . ILE B 1 175 ? 8.828 -2.434 4.637 1 91.31 175 ILE B O 1
ATOM 3040 N N . THR B 1 176 ? 11.008 -2.602 4.512 1 96.88 176 THR B N 1
ATOM 3041 C CA . THR B 1 176 ? 11 -3.928 3.904 1 96.88 176 THR B CA 1
ATOM 3042 C C . THR B 1 176 ? 11.18 -5.008 4.965 1 96.88 176 THR B C 1
ATOM 3044 O O . THR B 1 176 ? 12.125 -4.961 5.754 1 96.88 176 THR B O 1
ATOM 3047 N N . TYR B 1 177 ? 10.273 -5.941 4.938 1 96.81 177 TYR B N 1
ATOM 3048 C CA . TYR B 1 177 ? 10.328 -7.031 5.906 1 96.81 177 TYR B CA 1
ATOM 3049 C C . TYR B 1 177 ? 10.734 -8.336 5.234 1 96.81 177 TYR B C 1
ATOM 3051 O O . TYR B 1 177 ? 10.453 -8.547 4.051 1 96.81 177 TYR B O 1
ATOM 3059 N N . GLU B 1 178 ? 11.398 -9.141 5.961 1 96.56 178 GLU B N 1
ATOM 3060 C CA . GLU B 1 178 ? 11.703 -10.523 5.59 1 96.56 178 GLU B CA 1
ATOM 3061 C C . GLU B 1 178 ? 11.391 -11.484 6.734 1 96.56 178 GLU B C 1
ATOM 3063 O O . GLU B 1 178 ? 11.648 -11.172 7.898 1 96.56 178 GLU B O 1
ATOM 3068 N N . GLY B 1 179 ? 10.781 -12.672 6.312 1 96.62 179 GLY B N 1
ATOM 3069 C CA . GLY B 1 179 ? 10.461 -13.602 7.379 1 96.62 179 GLY B CA 1
ATOM 3070 C C . GLY B 1 179 ? 9.906 -14.922 6.875 1 96.62 179 GLY B C 1
ATOM 3071 O O . GLY B 1 179 ? 9.805 -15.133 5.664 1 96.62 179 GLY B O 1
ATOM 3072 N N . LYS B 1 180 ? 9.562 -15.75 7.867 1 97.06 180 LYS B N 1
ATOM 3073 C CA . LYS B 1 180 ? 9.148 -17.125 7.574 1 97.06 180 LYS B CA 1
ATOM 3074 C C . LYS B 1 180 ? 7.688 -17.172 7.145 1 97.06 180 LYS B C 1
ATOM 3076 O O . LYS B 1 180 ? 6.832 -16.531 7.754 1 97.06 180 LYS B O 1
ATOM 3081 N N . ILE B 1 181 ? 7.414 -17.938 6.117 1 97.69 181 ILE B N 1
ATOM 3082 C CA . ILE B 1 181 ? 6.066 -18.078 5.578 1 97.69 181 ILE B CA 1
ATOM 3083 C C . ILE B 1 181 ? 5.285 -19.094 6.414 1 97.69 181 ILE B C 1
ATOM 3085 O O . ILE B 1 181 ? 5.816 -20.141 6.789 1 97.69 181 ILE B O 1
ATOM 3089 N N . ALA B 1 182 ? 4.066 -18.75 6.727 1 98 182 ALA B N 1
ATOM 3090 C CA . ALA B 1 182 ? 3.182 -19.672 7.441 1 98 182 ALA B CA 1
ATOM 3091 C C . ALA B 1 182 ? 2.715 -20.797 6.531 1 98 182 ALA B C 1
ATOM 3093 O O . ALA B 1 182 ? 2.65 -20.641 5.312 1 98 182 ALA B O 1
ATOM 3094 N N . PRO B 1 183 ? 2.389 -21.953 7.164 1 97.5 183 PRO B N 1
ATOM 3095 C CA . PRO B 1 183 ? 1.661 -22.953 6.367 1 97.5 183 PRO B CA 1
ATOM 3096 C C . PRO B 1 183 ? 0.312 -22.438 5.871 1 97.5 183 PRO B C 1
ATOM 3098 O O . PRO B 1 183 ? -0.292 -21.562 6.508 1 97.5 183 PRO B O 1
ATOM 3101 N N . GLY B 1 184 ? -0.094 -22.953 4.742 1 97.19 184 GLY B N 1
ATOM 3102 C CA . GLY B 1 184 ? -1.363 -22.562 4.152 1 97.19 184 GLY B CA 1
ATOM 3103 C C . GLY B 1 184 ? -1.69 -23.312 2.881 1 97.19 184 GLY B C 1
ATOM 3104 O O . GLY B 1 184 ? -0.789 -23.781 2.184 1 97.19 184 GLY B O 1
ATOM 3105 N N . TYR B 1 185 ? -2.969 -23.453 2.658 1 97.62 185 TYR B N 1
ATOM 3106 C CA . TYR B 1 185 ? -3.449 -24.062 1.429 1 97.62 185 TYR B CA 1
ATOM 3107 C C . TYR B 1 185 ? -2.855 -25.453 1.25 1 97.62 185 TYR B C 1
ATOM 3109 O O . TYR B 1 185 ? -2.391 -25.812 0.162 1 97.62 185 TYR B O 1
ATOM 3117 N N . ASN B 1 186 ? -2.762 -26.125 2.326 1 96.44 186 ASN B N 1
ATOM 3118 C CA . ASN B 1 186 ? -2.244 -27.5 2.387 1 96.44 186 ASN B CA 1
ATOM 3119 C C . ASN B 1 186 ? -0.783 -27.562 1.949 1 96.44 186 ASN B C 1
ATOM 3121 O O . ASN B 1 186 ? -0.369 -28.516 1.291 1 96.44 186 ASN B O 1
ATOM 3125 N N . GLN B 1 187 ? -0.112 -26.547 2.047 1 96.75 187 GLN B N 1
ATOM 3126 C CA . GLN B 1 187 ? 1.33 -26.5 1.828 1 96.75 187 GLN B CA 1
ATOM 3127 C C . GLN B 1 187 ? 2.076 -26.203 3.127 1 96.75 187 GLN B C 1
ATOM 3129 O O . GLN B 1 187 ? 1.562 -25.5 3.998 1 96.75 187 GLN B O 1
ATOM 3134 N N . ILE B 1 188 ? 3.229 -26.641 3.283 1 96.31 188 ILE B N 1
ATOM 3135 C CA . ILE B 1 188 ? 3.971 -26.688 4.539 1 96.31 188 ILE B CA 1
ATOM 3136 C C . ILE B 1 188 ? 4.441 -25.281 4.918 1 96.31 188 ILE B C 1
ATOM 3138 O O . ILE B 1 188 ? 4.574 -24.969 6.102 1 96.31 188 ILE B O 1
ATOM 3142 N N . GLY B 1 189 ? 4.637 -24.438 3.969 1 97.38 189 GLY B N 1
ATOM 3143 C CA . GLY B 1 189 ? 5.273 -23.156 4.273 1 97.38 189 GLY B CA 1
ATOM 3144 C C . GLY B 1 189 ? 6.715 -23.312 4.723 1 97.38 189 GLY B C 1
ATOM 3145 O O . GLY B 1 189 ? 7.414 -24.234 4.289 1 97.38 189 GLY B O 1
ATOM 3146 N N . GLY B 1 190 ? 7.203 -22.312 5.434 1 95.69 190 GLY B N 1
ATOM 3147 C CA . GLY B 1 190 ? 8.531 -22.422 6.027 1 95.69 190 GLY B CA 1
ATOM 3148 C C . GLY B 1 190 ? 9.602 -21.703 5.227 1 95.69 190 GLY B C 1
ATOM 3149 O O . GLY B 1 190 ? 10.719 -21.516 5.711 1 95.69 190 GLY B O 1
ATOM 3150 N N . GLY B 1 191 ? 9.289 -21.375 4.02 1 96.44 191 GLY B N 1
ATOM 3151 C CA . GLY B 1 191 ? 10.219 -20.562 3.264 1 96.44 191 GLY B CA 1
ATOM 3152 C C . GLY B 1 191 ? 10.32 -19.141 3.785 1 96.44 191 GLY B C 1
ATOM 3153 O O . GLY B 1 191 ? 9.648 -18.781 4.758 1 96.44 191 GLY B O 1
ATOM 3154 N N . ILE B 1 192 ? 11.195 -18.391 3.143 1 96.31 192 ILE B N 1
ATOM 3155 C CA . ILE B 1 192 ? 11.367 -16.984 3.506 1 96.31 192 ILE B CA 1
ATOM 3156 C C . ILE B 1 192 ? 10.711 -16.094 2.453 1 96.31 192 ILE B C 1
ATOM 3158 O O . ILE B 1 192 ? 10.859 -16.328 1.251 1 96.31 192 ILE B O 1
ATOM 3162 N N . GLN B 1 193 ? 9.891 -15.172 2.9 1 96.75 193 GLN B N 1
ATOM 3163 C CA . GLN B 1 193 ? 9.359 -14.18 1.978 1 96.75 193 GLN B CA 1
ATOM 3164 C C . GLN B 1 193 ? 9.828 -12.773 2.346 1 96.75 193 GLN B C 1
ATOM 3166 O O . GLN B 1 193 ? 10.148 -12.508 3.506 1 96.75 193 GLN B O 1
ATOM 3171 N N . THR B 1 194 ? 9.914 -11.969 1.378 1 97.19 194 THR B N 1
ATOM 3172 C CA . THR B 1 194 ? 10.234 -10.547 1.486 1 97.19 194 THR B CA 1
ATOM 3173 C C . THR B 1 194 ? 9.031 -9.688 1.087 1 97.19 194 THR B C 1
ATOM 3175 O O . THR B 1 194 ? 8.469 -9.875 0.007 1 97.19 194 THR B O 1
ATOM 3178 N N . GLN B 1 195 ? 8.609 -8.812 1.943 1 97.56 195 GLN B N 1
ATOM 3179 C CA . GLN B 1 195 ? 7.496 -7.895 1.721 1 97.56 195 GLN B CA 1
ATOM 3180 C C . GLN B 1 195 ? 7.988 -6.453 1.62 1 97.56 195 GLN B C 1
ATOM 3182 O O . GLN B 1 195 ? 8.656 -5.953 2.529 1 97.56 195 GLN B O 1
ATOM 3187 N N . THR B 1 196 ? 7.648 -5.828 0.584 1 97.88 196 THR B N 1
ATOM 3188 C CA . THR B 1 196 ? 8.125 -4.469 0.362 1 97.88 196 THR B CA 1
ATOM 3189 C C . THR B 1 196 ? 6.969 -3.473 0.455 1 97.88 196 THR B C 1
ATOM 3191 O O . THR B 1 196 ? 5.824 -3.814 0.161 1 97.88 196 THR B O 1
ATOM 3194 N N . PRO B 1 197 ? 7.309 -2.223 0.826 1 95.75 197 PRO B N 1
ATOM 3195 C CA . PRO B 1 197 ? 6.258 -1.212 0.978 1 95.75 197 PRO B CA 1
ATOM 3196 C C . PRO B 1 197 ? 5.785 -0.648 -0.359 1 95.75 197 PRO B C 1
ATOM 3198 O O . PRO B 1 197 ? 4.762 0.04 -0.415 1 95.75 197 PRO B O 1
ATOM 3201 N N . LEU B 1 198 ? 6.484 -0.891 -1.406 1 97 198 LEU B N 1
ATOM 3202 C CA . LEU B 1 198 ? 6.109 -0.556 -2.775 1 97 198 LEU B CA 1
ATOM 3203 C C . LEU B 1 198 ? 6.004 -1.812 -3.633 1 97 198 LEU B C 1
ATOM 3205 O O . LEU B 1 198 ? 6.625 -2.832 -3.326 1 97 198 LEU B O 1
ATOM 3209 N N . ILE B 1 199 ? 5.227 -1.766 -4.691 1 97 199 ILE B N 1
ATOM 3210 C CA . ILE B 1 199 ? 5.113 -2.922 -5.574 1 97 199 ILE B CA 1
ATOM 3211 C C . ILE B 1 199 ? 6.395 -3.076 -6.387 1 97 199 ILE B C 1
ATOM 3213 O O . ILE B 1 199 ? 7.156 -2.119 -6.547 1 97 199 ILE B O 1
ATOM 3217 N N . VAL B 1 200 ? 6.562 -4.25 -6.922 1 98.12 200 VAL B N 1
ATOM 3218 C CA . VAL B 1 200 ? 7.773 -4.586 -7.66 1 98.12 200 VAL B CA 1
ATOM 3219 C C . VAL B 1 200 ? 7.957 -3.619 -8.828 1 98.12 200 VAL B C 1
ATOM 3221 O O . VAL B 1 200 ? 9.055 -3.117 -9.062 1 98.12 200 VAL B O 1
ATOM 3224 N N . LYS B 1 201 ? 6.895 -3.324 -9.555 1 97.62 201 LYS B N 1
ATOM 3225 C CA . LYS B 1 201 ? 6.961 -2.404 -10.688 1 97.62 201 LYS B CA 1
ATOM 3226 C C . LYS B 1 201 ? 7.566 -1.065 -10.273 1 97.62 201 LYS B C 1
ATOM 3228 O O . LYS B 1 201 ? 8.375 -0.493 -11.008 1 97.62 201 LYS B O 1
ATOM 3233 N N . GLU B 1 202 ? 7.152 -0.562 -9.141 1 98.19 202 GLU B N 1
ATOM 3234 C CA . GLU B 1 202 ? 7.645 0.719 -8.641 1 98.19 202 GLU B CA 1
ATOM 3235 C C . GLU B 1 202 ? 9.102 0.617 -8.195 1 98.19 202 GLU B C 1
ATOM 3237 O O . GLU B 1 202 ? 9.867 1.568 -8.344 1 98.19 202 GLU B O 1
ATOM 3242 N N . LEU B 1 203 ? 9.5 -0.484 -7.605 1 98.62 203 LEU B N 1
ATOM 3243 C CA . LEU B 1 203 ? 10.883 -0.697 -7.203 1 98.62 203 LEU B CA 1
ATOM 3244 C C . LEU B 1 203 ? 11.805 -0.727 -8.414 1 98.62 203 LEU B C 1
ATOM 3246 O O . LEU B 1 203 ? 12.953 -0.283 -8.344 1 98.62 203 LEU B O 1
ATOM 3250 N N . ILE B 1 204 ? 11.289 -1.273 -9.531 1 98.56 204 ILE B N 1
ATOM 3251 C CA . ILE B 1 204 ? 12.039 -1.233 -10.773 1 98.56 204 ILE B CA 1
ATOM 3252 C C . ILE B 1 204 ? 12.141 0.208 -11.273 1 98.56 204 ILE B C 1
ATOM 3254 O O . ILE B 1 204 ? 13.219 0.657 -11.68 1 98.56 204 ILE B O 1
ATOM 3258 N N . GLU B 1 205 ? 11.055 0.926 -11.195 1 98.25 205 GLU B N 1
ATOM 3259 C CA . GLU B 1 205 ? 10.977 2.307 -11.656 1 98.25 205 GLU B CA 1
ATOM 3260 C C . GLU B 1 205 ? 12.023 3.182 -10.977 1 98.25 205 GLU B C 1
ATOM 3262 O O . GLU B 1 205 ? 12.617 4.059 -11.609 1 98.25 205 GLU B O 1
ATOM 3267 N N . ILE B 1 206 ? 12.328 2.939 -9.719 1 98.12 206 ILE B N 1
ATOM 3268 C CA . ILE B 1 206 ? 13.219 3.822 -8.969 1 98.12 206 ILE B CA 1
ATOM 3269 C C . ILE B 1 206 ? 14.625 3.229 -8.93 1 98.12 206 ILE B C 1
ATOM 3271 O O . ILE B 1 206 ? 15.516 3.779 -8.281 1 98.12 206 ILE B O 1
ATOM 3275 N N . GLY B 1 207 ? 14.789 2.072 -9.492 1 98 207 GLY B N 1
ATOM 3276 C CA . GLY B 1 207 ? 16.109 1.494 -9.625 1 98 207 GLY B CA 1
ATOM 3277 C C . GLY B 1 207 ? 16.531 0.655 -8.43 1 98 207 GLY B C 1
ATOM 3278 O O . GLY B 1 207 ? 17.703 0.384 -8.234 1 98 207 GLY B O 1
ATOM 3279 N N . THR B 1 208 ? 15.617 0.31 -7.609 1 98.38 208 THR B N 1
ATOM 3280 C CA . THR B 1 208 ? 15.922 -0.588 -6.496 1 98.38 208 THR B CA 1
ATOM 3281 C C . THR B 1 208 ? 16.109 -2.018 -6.996 1 98.38 208 THR B C 1
ATOM 3283 O O . THR B 1 208 ? 17.016 -2.721 -6.539 1 98.38 208 THR B O 1
ATOM 3286 N N . LEU B 1 209 ? 15.25 -2.41 -7.902 1 98.5 209 LEU B N 1
ATOM 3287 C CA . LEU B 1 209 ? 15.305 -3.74 -8.5 1 98.5 209 LEU B CA 1
ATOM 3288 C C . LEU B 1 209 ? 15.5 -3.65 -10.008 1 98.5 209 LEU B C 1
ATOM 3290 O O . LEU B 1 209 ? 15.156 -2.637 -10.625 1 98.5 209 LEU B O 1
ATOM 3294 N N . ARG B 1 210 ? 16.016 -4.695 -10.523 1 98.38 210 ARG B N 1
ATOM 3295 C CA . ARG B 1 210 ? 16.078 -4.918 -11.961 1 98.38 210 ARG B CA 1
ATOM 3296 C C . ARG B 1 210 ? 15.57 -6.305 -12.328 1 98.38 210 ARG B C 1
ATOM 3298 O O . ARG B 1 210 ? 15.953 -7.301 -11.711 1 98.38 210 ARG B O 1
ATOM 3305 N N . LYS B 1 211 ? 14.688 -6.344 -13.328 1 97.38 211 LYS B N 1
ATOM 3306 C CA . LYS B 1 211 ? 14.203 -7.645 -13.773 1 97.38 211 LYS B CA 1
ATOM 3307 C C . LYS B 1 211 ? 15.297 -8.414 -14.516 1 97.38 211 LYS B C 1
ATOM 3309 O O . LYS B 1 211 ? 15.969 -7.859 -15.391 1 97.38 211 LYS B O 1
ATOM 3314 N N . ILE B 1 212 ? 15.469 -9.625 -14.203 1 95.12 212 ILE B N 1
ATOM 3315 C CA . ILE B 1 212 ? 16.516 -10.391 -14.875 1 95.12 212 ILE B CA 1
ATOM 3316 C C . ILE B 1 212 ? 15.891 -11.547 -15.656 1 95.12 212 ILE B C 1
ATOM 3318 O O . ILE B 1 212 ? 16.5 -12.078 -16.578 1 95.12 212 ILE B O 1
ATOM 3322 N N . ARG B 1 213 ? 14.75 -12.086 -15.227 1 86.5 213 ARG B N 1
ATOM 3323 C CA . ARG B 1 213 ? 14.031 -13.109 -15.969 1 86.5 213 ARG B CA 1
ATOM 3324 C C . ARG B 1 213 ? 12.531 -13.008 -15.734 1 86.5 213 ARG B C 1
ATOM 3326 O O . ARG B 1 213 ? 12.094 -12.641 -14.641 1 86.5 213 ARG B O 1
#

pLDDT: mean 94.29, std 4.37, range [71.19, 98.62]

Organism: NCBI:txid704125

Nearest PDB structures (foldseek):
  8pms-assembly2_C  TM=7.542E-01  e=8.578E-10  Aspergillus fumigatus Af293
  8r17-assembly1_A-2  TM=7.817E-01  e=3.573E-09  Neurospora crassa
  6ygg-assembly1_B  TM=6.555E-01  e=1.186E-09  Aspergillus fumigatus Af293
  8pmr-assembly1_B  TM=6.539E-01  e=3.139E-09  Aspergillus fumigatus Af293
  6w16-assembly1_F  TM=4.241E-01  e=7.517E+00  human metapneumovirus

Radius of gyration: 22.89 Å; Cα contacts (8 Å, |Δi|>4): 816; chains: 2; bounding box: 58×66×55 Å

=== Feature glossary ===
Feature key, reading from the visual/contextual features back to the raw sequence:

Rendered structure images. Six rendered views show the 3D structure from the faces of a cube — i.e. along ±x, ±y, ±z. Rendering representation is drawn randomly per protein from cartoon (secondary-structure ribbons), sticks (backbone bonds), or molecular surface; coloring is either N→C rainbow (blue at the N-terminus through red at the C-terminus) or one color per chain.

Contact-map, Ramachandran, and PAE plots. The contact map is a binary N×N matrix image: pixel (i, j) is dark where Cα_i and Cα_j are within 8 Å and |i−j|>4. Because the |i−j|>4 filter removes local helical contacts, off-diagonal stripes parallel to the main diagonal indicate parallel β-sheets; stripes perpendicular to it indicate antiparallel β-sheets. The Ramachandran plot scatters every residue's (φ, ψ) pair against the sterically allowed regions. The PAE heatmap renders the predicted-aligned-error matrix.

InterPro / GO / CATH / organism. Database cross-references. InterPro integrates a dozen domain/family signature databases into unified entries with residue-range hits. GO terms attach function/process/location labels with evidence codes. CATH codes position the fold in a four-level structural taxonomy. Organism is the NCBI-taxonomy species name.

Nearest PDB structures. The Foldseek neighbor list gives the closest experimentally determined structures in the PDB, ranked by structural alignment. TM-score near 1 means near-identical fold; near 0.3 means only rough topology match. This is how one finds what a novel AlphaFold prediction most resembles in the solved-structure universe.

Predicted aligned error. PAE(i, j) answers: if I align the predicted and true structures on residue i, how far off (in Å) do I expect residue j to be? A block-diagonal PAE matrix with low values on the blocks and high values off-diagonal is the signature of a multi-domain protein with confidently predicted domains but uncertain inter-domain orientation.

Solvent-accessible surface area. Accessible surface area quantifies burial. A residue with SASA near zero is packed into the hydrophobic core; one with SASA >100 Å² sits on the surface. Computed here via the Shrake–Rupley numerical algorithm with a 1.4 Å probe.

B-factor. B-factor (Debye–Waller factor) reflects atomic displacement in the crystal lattice. It is an experimental observable (units Å²), not a prediction; low values mean the atom is pinned down, high values mean it moves or is heterogeneous across the crystal.

pLDDT. For AlphaFold models, the B-factor field carries pLDDT — the model's own estimate of local accuracy on a 0–100 scale. Regions with pLDDT<50 should be treated as essentially unmodeled; they often correspond to intrinsically disordered segments.

Backbone torsions (φ/ψ). φ (phi) and ψ (psi) are the two rotatable backbone dihedrals per residue: φ is the C(i-1)–N–Cα–C torsion, ψ is the N–Cα–C–N(i+1) torsion, both in degrees on (−180°, 180°]. α-helical residues cluster near (−60°, −45°); β-strand residues near (−120°, +130°). A Ramachandran plot is simply a scatter of (φ, ψ) for every residue.

Radius of gyration, Cα contacts, bounding box. Radius of gyration (Rg) is the root-mean-square distance of Cα atoms from their centroid — a single number for overall size and compactness. A globular domain of N residues has Rg ≈ 2.2·N^0.38 Å; an extended or disordered chain has a much larger Rg. The Cα contact count is the number of residue pairs whose Cα atoms are within 8 Å and are more than four positions apart in sequence — a standard proxy for tertiary packing density. The bounding box is the smallest axis-aligned box enclosing all Cα atoms.

Secondary structure (3-state, P-SEA). Three-state secondary structure (P-SEA) collapses the eight DSSP classes into helix (a), strand (b), and coil (c). P-SEA assigns these from Cα geometry alone — distances and angles — without requiring backbone oxygens, so it works on any Cα trace.

Secondary structure (8-state, DSSP).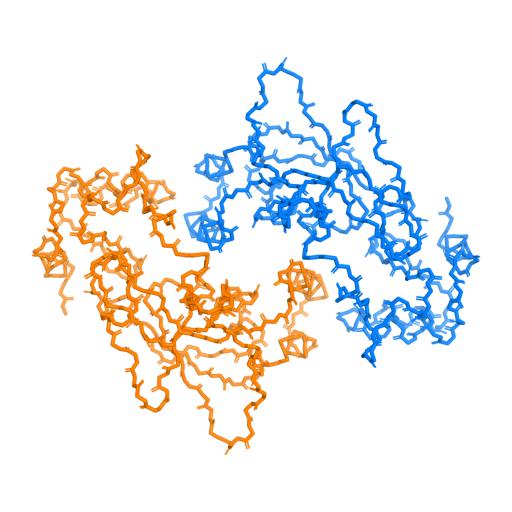 DSSP 8-state secondary structure assigns each residue one of H (α-helix), G (3₁₀-helix), I (π-helix), E (extended β-strand), B (isolated β-bridge), T (hydrogen-bonded turn), S (bend), or '-' (coil). The assignment is computed from backbone hydrogen-bond geometry via the Kabsch–Sander algorithm.

Foldseek 3Di. A 3Di character summarizes, for each residue, the relative orientation of the Cα frame of its nearest spatial neighbor. Because it encodes fold topology rather than chemistry, 3Di alignments detect remote structural similarity that sequence alignment misses.

mmCIF coordinates. The mmCIF block holds the 3D Cartesian coordinates of each backbone atom (N, Cα, C, O) in ångströms. mmCIF is the PDB's canonical archive format — a tagged-loop text representation of the atomic model.

Sequence. Sequence gives the chain of amino acids in standard one-letter code (A=alanine, C=cysteine, …, Y=tyrosine), read N→C. It is the only feature that is directly encoded by the gene; all structural features are derived from the folded form of this sequence.